Protein AF-0000000068166442 (afdb_homodimer)

InterPro domains:
  IPR014830 Glycolipid transfer protein domain [PF08718] (30-171)
  IPR014830 Glycolipid transfer protein domain [PTHR10219] (28-177)
  IPR036497 Glycolipid transfer protein superfamily [G3DSA:1.10.3520.10] (3-208)
  IPR036497 Glycolipid transfer protein superfamily [SSF110004] (30-207)

Sequence (416 aa):
MAAAAPVFSVDRFLAKSEGVKFKEGEELPETIDFLDFIFEVCLLFDSLGKAGFSFVKSDLETKSGIIRVIHDKNPEDNHTLQQMVEREMAEKTERTPASGSRTLLRLMWGCQFIRILLKELDANDSLSTKDALRISYDKVLAPHHPWLIRKTVGAALHLAPDRNKFLAKLGVDMDKKDEYLSRIETSLGVTCDRMYAYYEKNGLLDLPMAAAAPVFSVDRFLAKSEGVKFKEGEELPETIDFLDFIFEVCLLFDSLGKAGFSFVKSDLETKSGIIRVIHDKNPEDNHTLQQMVEREMAEKTERTPASGSRTLLRLMWGCQFIRILLKELDANDSLSTKDALRISYDKVLAPHHPWLIRKTVGAALHLAPDRNKFLAKLGVDMDKKDEYLSRIETSLGVTCDRMYAYYEKNGLLDLP

Structure (mmCIF, N/CA/C/O backbone):
data_AF-0000000068166442-model_v1
#
loop_
_entity.id
_entity.type
_entity.pdbx_description
1 polymer 'Glycolipid transfer protein (GLTP), putative'
#
loop_
_atom_site.group_PDB
_atom_site.id
_atom_site.type_symbol
_atom_site.label_atom_id
_atom_site.label_alt_id
_atom_site.label_comp_id
_atom_site.label_asym_id
_atom_site.label_entity_id
_atom_site.label_seq_id
_atom_site.pdbx_PDB_ins_code
_atom_site.Cartn_x
_atom_site.Cartn_y
_atom_site.Cartn_z
_atom_site.occupancy
_atom_site.B_iso_or_equiv
_atom_site.auth_seq_id
_atom_site.auth_comp_id
_atom_site.auth_asym_id
_atom_site.auth_atom_id
_atom_site.pdbx_PDB_model_num
ATOM 1 N N . MET A 1 1 ? 5.531 0.321 32.25 1 23.44 1 MET A N 1
ATOM 2 C CA . MET A 1 1 ? 4.281 0.865 31.719 1 23.44 1 MET A CA 1
ATOM 3 C C . MET A 1 1 ? 4.395 1.149 30.219 1 23.44 1 MET A C 1
ATOM 5 O O . MET A 1 1 ? 5.312 1.847 29.781 1 23.44 1 MET A O 1
ATOM 9 N N . ALA A 1 2 ? 4.008 0.195 29.344 1 38.41 2 ALA A N 1
ATOM 10 C CA . ALA A 1 2 ? 4.195 0.321 27.906 1 38.41 2 ALA A CA 1
ATOM 11 C C . ALA A 1 2 ? 3.836 1.725 27.422 1 38.41 2 ALA A C 1
ATOM 13 O O . ALA A 1 2 ? 2.779 2.256 27.781 1 38.41 2 ALA A O 1
ATOM 14 N N . ALA A 1 3 ? 4.777 2.545 27.156 1 44.53 3 ALA A N 1
ATOM 15 C CA . ALA A 1 3 ? 4.523 3.926 26.766 1 44.53 3 ALA A CA 1
ATOM 16 C C . ALA A 1 3 ? 3.283 4.02 25.875 1 44.53 3 ALA A C 1
ATOM 18 O O . ALA A 1 3 ? 3.096 3.203 24.969 1 44.53 3 ALA A O 1
ATOM 19 N N . ALA A 1 4 ? 2.295 4.609 26.188 1 55.5 4 ALA A N 1
ATOM 20 C CA . ALA A 1 4 ? 1.016 4.773 25.5 1 55.5 4 ALA A CA 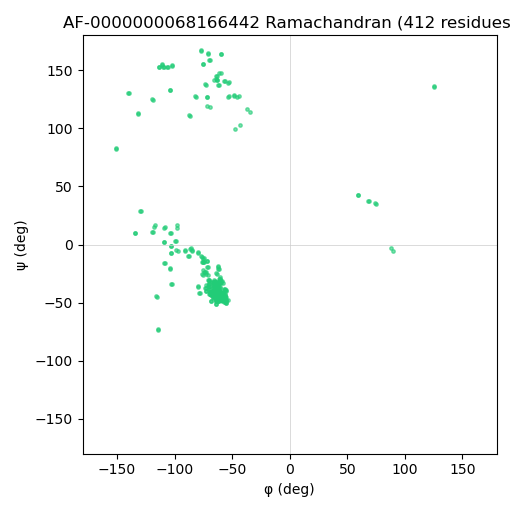1
ATOM 21 C C . ALA A 1 4 ? 1.223 5.188 24.047 1 55.5 4 ALA A C 1
ATOM 23 O O . ALA A 1 4 ? 2.172 5.906 23.734 1 55.5 4 ALA A O 1
ATOM 24 N N . ALA A 1 5 ? 0.622 4.512 23.078 1 67.62 5 ALA A N 1
ATOM 25 C CA . ALA A 1 5 ? 0.671 4.914 21.672 1 67.62 5 ALA A CA 1
ATOM 26 C C . ALA A 1 5 ? 0.413 6.41 21.516 1 67.62 5 ALA A C 1
ATOM 28 O O . ALA A 1 5 ? -0.462 6.965 22.188 1 67.62 5 ALA A O 1
ATOM 29 N N . PRO A 1 6 ? 1.39 7.074 20.781 1 80.5 6 PRO A N 1
ATOM 30 C CA . PRO A 1 6 ? 1.19 8.516 20.609 1 80.5 6 PRO A CA 1
ATOM 31 C C . PRO A 1 6 ? -0.187 8.859 20.047 1 80.5 6 PRO A C 1
ATOM 33 O O . PRO A 1 6 ? -0.74 8.102 19.25 1 80.5 6 PRO A O 1
ATOM 36 N N . VAL A 1 7 ? -0.758 9.961 20.625 1 87 7 VAL A N 1
ATOM 37 C CA . VAL A 1 7 ? -2.057 10.453 20.172 1 87 7 VAL A CA 1
ATOM 38 C C . VAL A 1 7 ? -1.88 11.789 19.453 1 87 7 VAL A C 1
ATOM 40 O O . VAL A 1 7 ? -0.903 12.5 19.688 1 87 7 VAL A O 1
ATOM 43 N N . PHE A 1 8 ? -2.836 12.047 18.562 1 93.44 8 PHE A N 1
ATOM 44 C CA . PHE A 1 8 ? -2.777 13.281 17.781 1 93.44 8 PHE A CA 1
ATOM 45 C C . PHE A 1 8 ? -2.914 14.5 18.688 1 93.44 8 PHE A C 1
ATOM 47 O O . PHE A 1 8 ? -3.695 14.492 19.641 1 93.44 8 PHE A O 1
ATOM 54 N N . SER A 1 9 ? -2.201 15.539 18.391 1 91.69 9 SER A N 1
ATOM 55 C CA . SER A 1 9 ? -2.303 16.875 18.969 1 91.69 9 SER 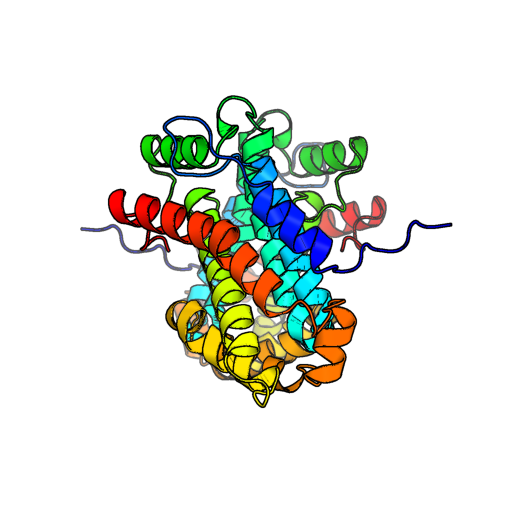A CA 1
ATOM 56 C C . SER A 1 9 ? -2.127 17.938 17.891 1 91.69 9 SER A C 1
ATOM 58 O O . SER A 1 9 ? -1.144 17.922 17.141 1 91.69 9 SER A O 1
ATOM 60 N N . VAL A 1 10 ? -3.076 18.875 17.906 1 93.19 10 VAL A N 1
ATOM 61 C CA . VAL A 1 10 ? -3.014 19.906 16.891 1 93.19 10 VAL A CA 1
ATOM 62 C C . VAL A 1 10 ? -1.726 20.719 17.047 1 93.19 10 VAL A C 1
ATOM 64 O O . VAL A 1 10 ? -1.105 21.109 16.062 1 93.19 10 VAL A O 1
ATOM 67 N N . ASP A 1 11 ? -1.32 20.906 18.234 1 93.81 11 ASP A N 1
ATOM 68 C CA . ASP A 1 11 ? -0.103 21.672 18.484 1 93.81 11 ASP A CA 1
ATOM 69 C C . ASP A 1 11 ? 1.123 20.938 17.938 1 93.81 11 ASP A C 1
ATOM 71 O O . ASP A 1 11 ? 1.983 21.547 17.297 1 93.81 11 ASP A O 1
ATOM 75 N N . ARG A 1 12 ? 1.2 19.719 18.188 1 95.31 12 ARG A N 1
ATOM 76 C CA . ARG A 1 12 ? 2.328 18.938 17.703 1 95.31 12 ARG A CA 1
ATOM 77 C C . ARG A 1 12 ? 2.289 18.828 16.172 1 95.31 12 ARG A C 1
ATOM 79 O O . ARG A 1 12 ? 3.328 18.906 15.516 1 95.31 12 ARG A O 1
ATOM 86 N N . PHE A 1 13 ? 1.119 18.656 15.688 1 97.12 13 PHE A N 1
ATOM 87 C CA . PHE A 1 13 ? 0.921 18.625 14.242 1 97.12 13 PHE A CA 1
ATOM 88 C C . PHE A 1 13 ? 1.434 19.906 13.594 1 97.12 13 PHE A C 1
ATOM 90 O O . PHE A 1 13 ? 2.201 19.844 12.625 1 97.12 13 PHE A O 1
ATOM 97 N N . LEU A 1 14 ? 1.067 21.016 14.148 1 97.31 14 LEU A N 1
ATOM 98 C CA . LEU A 1 14 ? 1.49 22.312 13.625 1 97.31 14 LEU A CA 1
ATOM 99 C C . LEU A 1 14 ? 2.996 22.484 13.773 1 97.31 14 LEU A C 1
ATOM 101 O O . LEU A 1 14 ? 3.662 22.969 12.852 1 97.31 14 LEU A O 1
ATOM 105 N N . ALA A 1 15 ? 3.492 22.078 14.891 1 97.88 15 ALA A N 1
ATOM 106 C CA . ALA A 1 15 ? 4.93 22.188 15.125 1 97.88 15 ALA A CA 1
ATOM 107 C C . ALA A 1 15 ? 5.715 21.375 14.094 1 97.88 15 ALA A C 1
ATOM 109 O O . ALA A 1 15 ? 6.738 21.844 13.586 1 97.88 15 ALA A O 1
ATOM 110 N N . LYS A 1 16 ? 5.223 20.219 13.789 1 98.25 16 LYS A N 1
ATOM 111 C CA . LYS A 1 16 ? 5.906 19.375 12.82 1 98.25 16 LYS A CA 1
ATOM 112 C C . LYS A 1 16 ? 5.75 19.906 11.406 1 98.25 16 LYS A C 1
ATOM 114 O O . LYS A 1 16 ? 6.676 19.828 10.594 1 98.25 16 LYS A O 1
ATOM 119 N N . SER A 1 17 ? 4.609 20.438 11.086 1 98.56 17 SER A N 1
ATOM 120 C CA . SER A 1 17 ? 4.418 21.094 9.797 1 98.56 17 SER A CA 1
ATOM 121 C C . SER A 1 17 ? 5.379 22.266 9.625 1 98.56 17 SER A C 1
ATOM 123 O O . SER A 1 17 ? 6.02 22.406 8.578 1 98.56 17 SER A O 1
ATOM 125 N N . GLU A 1 18 ? 5.484 23.031 10.641 1 98.62 18 GLU A N 1
ATOM 126 C CA . GLU A 1 18 ? 6.355 24.203 10.633 1 98.62 18 GLU A CA 1
ATOM 127 C C . GLU A 1 18 ? 7.828 23.797 10.672 1 98.62 18 GLU A C 1
ATOM 129 O O . GLU A 1 18 ? 8.703 24.594 10.32 1 98.62 18 GLU A O 1
ATOM 134 N N . GLY A 1 19 ? 8.047 22.594 11.086 1 98.44 19 GLY A N 1
ATOM 135 C CA . GLY A 1 19 ? 9.406 22.078 11.203 1 98.44 19 GLY A CA 1
ATOM 136 C C . GLY A 1 19 ? 9.93 21.484 9.914 1 98.44 19 GLY A C 1
ATOM 137 O O . GLY A 1 19 ? 11.094 21.078 9.836 1 98.44 19 GLY A O 1
ATOM 138 N N . VAL A 1 20 ? 9.125 21.422 8.898 1 98.75 20 VAL A N 1
ATOM 139 C CA . VAL A 1 20 ? 9.578 20.938 7.602 1 98.75 20 VAL A CA 1
ATOM 140 C C . VAL A 1 20 ? 10.539 21.938 6.973 1 98.75 20 VAL A C 1
ATOM 142 O O . VAL A 1 20 ? 10.133 23.047 6.59 1 98.75 20 VAL A O 1
ATOM 145 N N . LYS A 1 21 ? 11.766 21.484 6.75 1 98.44 21 LYS A N 1
ATOM 146 C CA . LYS A 1 21 ? 12.805 22.391 6.289 1 98.44 21 LYS A CA 1
ATOM 147 C C . LYS A 1 21 ? 13.125 22.156 4.812 1 98.44 21 LYS A C 1
ATOM 149 O O . LYS A 1 21 ? 12.938 21.062 4.297 1 98.44 21 LYS A O 1
ATOM 154 N N . PHE A 1 22 ? 13.562 23.203 4.254 1 98.38 22 PHE A N 1
ATOM 155 C CA . PHE A 1 22 ? 14.055 23.203 2.881 1 98.38 22 PHE A CA 1
ATOM 156 C C . PHE A 1 22 ? 15.516 23.641 2.826 1 98.38 22 PHE A C 1
ATOM 158 O O . PHE A 1 22 ? 15.883 24.672 3.404 1 98.38 22 PHE A O 1
ATOM 165 N N . LYS A 1 23 ? 16.281 22.781 2.225 1 97.75 23 LYS A N 1
ATOM 166 C CA . LYS A 1 23 ? 17.656 23.234 1.976 1 97.75 23 LYS A CA 1
ATOM 167 C C . LYS A 1 23 ? 17.672 24.422 1.014 1 97.75 23 LYS A C 1
ATOM 169 O O . LYS A 1 23 ? 16.875 24.484 0.086 1 97.75 23 LYS A O 1
ATOM 174 N N . GLU A 1 24 ? 18.656 25.312 1.294 1 96.88 24 GLU A N 1
ATOM 175 C CA . GLU A 1 24 ? 18.797 26.469 0.41 1 96.88 24 GLU A CA 1
ATOM 176 C C . GLU A 1 24 ? 18.922 26.031 -1.048 1 96.88 24 GLU A C 1
ATOM 178 O O . GLU A 1 24 ? 19.703 25.141 -1.374 1 96.88 24 GLU A O 1
ATOM 183 N N . GLY A 1 25 ? 18 26.672 -1.882 1 97.25 25 GLY A N 1
ATOM 184 C CA . GLY A 1 25 ? 18.078 26.391 -3.309 1 97.25 25 GLY A CA 1
ATOM 185 C C . GLY A 1 25 ? 17.234 25.203 -3.729 1 97.25 25 GLY A C 1
ATOM 186 O O . GLY A 1 25 ? 17.125 24.906 -4.918 1 97.25 25 GLY A O 1
ATOM 187 N N . GLU A 1 26 ? 16.656 24.547 -2.768 1 98 26 GLU A N 1
ATOM 188 C CA . GLU A 1 26 ? 15.836 23.391 -3.109 1 98 26 GLU A CA 1
ATOM 189 C C . GLU A 1 26 ? 14.352 23.672 -2.898 1 98 26 GLU A C 1
ATOM 191 O O . GLU A 1 26 ? 13.992 24.516 -2.082 1 98 26 GLU A O 1
ATOM 196 N N . GLU A 1 27 ? 13.602 22.969 -3.662 1 98.62 27 GLU A N 1
ATOM 197 C CA . GLU A 1 27 ? 12.156 23.203 -3.654 1 98.62 27 GLU A CA 1
ATOM 198 C C . GLU A 1 27 ? 11.422 22.109 -2.883 1 98.62 27 GLU A C 1
ATOM 200 O O . GLU A 1 27 ? 10.266 22.281 -2.508 1 98.62 27 GLU A O 1
ATOM 205 N N . LEU A 1 28 ? 12.102 20.969 -2.738 1 98.88 28 LEU A N 1
ATOM 206 C CA . LEU A 1 28 ? 11.516 19.906 -1.939 1 98.88 28 LEU A CA 1
ATOM 207 C C . LEU A 1 28 ? 12.156 19.844 -0.559 1 98.88 28 LEU A C 1
ATOM 209 O O . LEU A 1 28 ? 13.328 20.188 -0.398 1 98.88 28 LEU A O 1
ATOM 213 N N . PRO A 1 29 ? 11.398 19.344 0.392 1 98.81 29 PRO A N 1
ATOM 214 C CA . PRO A 1 29 ? 11.867 19.406 1.779 1 98.81 29 PRO A CA 1
ATOM 215 C C . PRO A 1 29 ? 12.93 18.344 2.086 1 98.81 29 PRO A C 1
ATOM 217 O O . PRO A 1 29 ? 13.172 17.453 1.273 1 98.81 29 PRO A O 1
ATOM 220 N N . GLU A 1 30 ? 13.523 18.641 3.275 1 98.75 30 GLU A N 1
ATOM 221 C CA . GLU A 1 30 ? 14.359 17.594 3.869 1 98.75 30 GLU A CA 1
ATOM 222 C C . GLU A 1 30 ? 13.555 16.344 4.184 1 98.75 30 GLU A C 1
ATOM 224 O O . GLU A 1 30 ? 12.43 16.438 4.688 1 98.75 30 GLU A O 1
ATOM 229 N N . THR A 1 31 ? 14.141 15.211 3.877 1 98.62 31 THR A N 1
ATOM 230 C CA . THR A 1 31 ? 13.414 13.945 3.863 1 98.62 31 THR A CA 1
ATOM 231 C C . THR A 1 31 ? 12.867 13.625 5.25 1 98.62 31 THR A C 1
ATOM 233 O O . THR A 1 31 ? 11.664 13.383 5.41 1 98.62 31 THR A O 1
ATOM 236 N N . ILE A 1 32 ? 13.68 13.734 6.254 1 98.19 32 ILE A N 1
ATOM 237 C CA . ILE A 1 32 ? 13.312 13.258 7.586 1 98.19 32 ILE A CA 1
ATOM 238 C C . ILE A 1 32 ? 12.273 14.195 8.195 1 98.19 32 ILE A C 1
ATOM 240 O O . ILE A 1 32 ? 11.312 13.742 8.82 1 98.19 32 ILE A O 1
ATOM 244 N N . ASP A 1 33 ? 12.414 15.484 8.008 1 98.56 33 ASP A N 1
ATOM 245 C CA . ASP A 1 33 ? 11.43 16.453 8.508 1 98.56 33 ASP A CA 1
ATOM 246 C C . ASP A 1 33 ? 10.047 16.172 7.914 1 98.56 33 ASP A C 1
ATOM 248 O O . ASP A 1 33 ? 9.047 16.219 8.625 1 98.56 33 ASP A O 1
ATOM 252 N N . PHE A 1 34 ? 10.055 15.945 6.645 1 98.88 34 PHE A N 1
ATOM 253 C CA . PHE A 1 34 ? 8.797 15.695 5.953 1 98.88 34 PHE A CA 1
ATOM 254 C C . PHE A 1 34 ? 8.148 14.406 6.453 1 98.88 34 PHE A C 1
ATOM 256 O O . PHE A 1 34 ? 6.945 14.383 6.727 1 98.88 34 PHE A O 1
ATOM 263 N N . LEU A 1 35 ? 8.945 13.359 6.605 1 98.38 35 LEU A N 1
ATOM 264 C CA . LEU A 1 35 ? 8.406 12.086 7.07 1 98.38 35 LEU A CA 1
ATOM 265 C C . LEU A 1 35 ? 7.902 12.203 8.508 1 98.38 35 LEU A C 1
ATOM 267 O O . LEU A 1 35 ? 6.922 11.555 8.875 1 98.38 35 LEU A O 1
ATOM 271 N N . ASP A 1 36 ? 8.531 13.008 9.297 1 98 36 ASP A N 1
ATOM 272 C CA . ASP A 1 36 ? 8.047 13.273 10.648 1 98 36 ASP A CA 1
ATOM 273 C C . ASP A 1 36 ? 6.672 13.93 10.609 1 98 36 ASP A C 1
ATOM 275 O O . ASP A 1 36 ? 5.809 13.633 11.445 1 98 36 ASP A O 1
ATOM 279 N N . PHE A 1 37 ? 6.57 14.812 9.703 1 98.69 37 PHE A N 1
ATOM 280 C CA . PHE A 1 37 ? 5.273 15.461 9.555 1 98.69 37 PHE A CA 1
ATOM 281 C C . PHE A 1 37 ? 4.215 14.453 9.109 1 98.69 37 PHE A C 1
ATOM 283 O O . PHE A 1 37 ? 3.092 14.469 9.617 1 98.69 37 PHE A O 1
ATOM 290 N N . ILE A 1 38 ? 4.512 13.516 8.164 1 98.5 38 ILE A N 1
ATOM 291 C CA . ILE A 1 38 ? 3.57 12.508 7.691 1 98.5 38 ILE A CA 1
ATOM 292 C C . ILE A 1 38 ? 3.143 11.617 8.852 1 98.5 38 ILE A C 1
ATOM 294 O O . ILE A 1 38 ? 1.99 11.18 8.914 1 98.5 38 ILE A O 1
ATOM 298 N N . PHE A 1 39 ? 4.016 11.398 9.75 1 97.06 39 PHE A N 1
ATOM 299 C CA . PHE A 1 39 ? 3.672 10.633 10.938 1 97.06 39 PHE A CA 1
ATOM 300 C C . PHE A 1 39 ? 2.535 11.289 11.703 1 97.06 39 PHE A C 1
ATOM 302 O O . PHE A 1 39 ? 1.631 10.609 12.195 1 97.06 39 PHE A O 1
ATOM 309 N N . GLU A 1 40 ? 2.59 12.578 11.828 1 97.19 40 GLU A N 1
ATOM 310 C CA . GLU A 1 40 ? 1.514 13.297 12.508 1 97.19 40 GLU A CA 1
ATOM 311 C C . GLU A 1 40 ? 0.202 13.18 11.734 1 97.19 40 GLU A C 1
ATOM 313 O O . GLU A 1 40 ? -0.873 13.117 12.336 1 97.19 40 GLU A O 1
ATOM 318 N N . VAL A 1 41 ? 0.347 13.164 10.43 1 97.62 41 VAL A N 1
ATOM 319 C CA . VAL A 1 41 ? -0.842 12.969 9.609 1 97.62 41 VAL A CA 1
ATOM 320 C C . VAL A 1 41 ? -1.448 11.594 9.898 1 97.62 41 VAL A C 1
ATOM 322 O O . VAL A 1 41 ? -2.67 11.453 9.977 1 97.62 41 VAL A O 1
ATOM 325 N N . CYS A 1 42 ? -0.635 10.625 10.031 1 96.06 42 CYS A N 1
ATOM 326 C CA . CYS A 1 42 ? -1.111 9.297 10.375 1 96.06 42 CYS A CA 1
ATOM 327 C C . CYS A 1 42 ? -1.913 9.32 11.672 1 96.06 42 CYS A C 1
ATOM 329 O O . CYS A 1 42 ? -2.975 8.695 11.766 1 96.06 42 CYS A O 1
ATOM 331 N N . LEU A 1 43 ? -1.424 10.039 12.641 1 95.25 43 LEU A N 1
ATOM 332 C CA . LEU A 1 43 ? -2.102 10.117 13.938 1 95.25 43 LEU A CA 1
ATOM 333 C C . LEU A 1 43 ? -3.463 10.789 13.797 1 95.25 43 LEU A C 1
ATOM 335 O O . LEU A 1 43 ? -4.398 10.461 14.523 1 95.25 43 LEU A O 1
ATOM 339 N N . LEU A 1 44 ? -3.533 11.695 12.875 1 95.69 44 LEU A N 1
ATOM 340 C CA . LEU A 1 44 ? -4.812 12.344 12.617 1 95.69 44 LEU A CA 1
ATOM 341 C C . LEU A 1 44 ? -5.863 11.328 12.18 1 95.69 44 LEU A C 1
ATOM 343 O O . LEU A 1 44 ? -7.004 11.367 12.648 1 95.69 44 LEU A O 1
ATOM 347 N N . PHE A 1 45 ? -5.52 10.391 11.367 1 95.69 45 PHE A N 1
ATOM 348 C CA . PHE A 1 45 ? -6.477 9.406 10.875 1 95.69 45 PHE A CA 1
ATOM 349 C C . PHE A 1 45 ? -6.855 8.422 11.977 1 95.69 45 PHE A C 1
ATOM 351 O O . PHE A 1 45 ? -7.965 7.887 11.977 1 95.69 45 PHE A O 1
ATOM 358 N N . ASP A 1 46 ? -5.977 8.258 12.938 1 93 46 ASP A N 1
ATOM 359 C CA . ASP A 1 46 ? -6.352 7.492 14.125 1 93 46 ASP A CA 1
ATOM 360 C C . ASP A 1 46 ? -7.484 8.18 14.883 1 93 46 ASP A C 1
ATOM 362 O O . ASP A 1 46 ? -8.336 7.512 15.477 1 93 46 ASP A O 1
ATOM 366 N N . SER A 1 47 ? -7.477 9.445 14.836 1 92.25 47 SER A N 1
ATOM 367 C CA . SER A 1 47 ? -8.484 10.219 15.562 1 92.25 47 SER A CA 1
ATOM 368 C C . SER A 1 47 ? -9.836 10.148 14.867 1 92.25 47 SER A C 1
ATOM 370 O O . SER A 1 47 ? -10.867 10.43 15.484 1 92.25 47 SER A O 1
ATOM 372 N N . LEU A 1 48 ? -9.852 9.867 13.586 1 93.75 48 LEU A N 1
ATOM 373 C CA . LEU A 1 48 ? -11.102 9.727 12.836 1 93.75 48 LEU A CA 1
ATOM 374 C C . LEU A 1 48 ? -11.781 8.398 13.156 1 93.75 48 LEU A C 1
ATOM 376 O O . LEU A 1 48 ? -12.992 8.266 12.992 1 93.75 48 LEU A O 1
ATOM 380 N N . GLY A 1 49 ? -10.938 7.426 13.562 1 90.75 49 GLY A N 1
ATOM 381 C CA . GLY A 1 49 ? -11.477 6.125 13.93 1 90.75 49 GLY A CA 1
ATOM 382 C C . GLY A 1 49 ? -10.844 4.98 13.164 1 90.75 49 GLY A C 1
ATOM 383 O O . GLY A 1 49 ? -10.781 5.004 11.938 1 90.75 49 GLY A O 1
ATOM 384 N N . LYS A 1 50 ? -10.555 4.004 13.852 1 87.38 50 LYS A N 1
ATOM 385 C CA . LYS A 1 50 ? -9.828 2.865 13.305 1 87.38 50 LYS A CA 1
ATOM 386 C C . LYS A 1 50 ? -10.711 2.055 12.352 1 87.38 50 LYS A C 1
ATOM 388 O O . LYS A 1 50 ? -10.234 1.558 11.328 1 87.38 50 LYS A O 1
ATOM 393 N N . ALA A 1 51 ? -11.922 1.961 12.617 1 85.12 51 ALA A N 1
ATOM 394 C CA . ALA A 1 51 ? -12.828 1.116 11.852 1 85.12 51 ALA A CA 1
ATOM 395 C C . ALA A 1 51 ? -12.945 1.608 10.406 1 85.12 51 ALA A C 1
ATOM 397 O O . ALA A 1 51 ? -13.023 0.805 9.477 1 85.12 51 ALA A O 1
ATOM 398 N N . GLY A 1 52 ? -12.883 2.885 10.25 1 90.12 52 GLY A N 1
ATOM 399 C CA . GLY A 1 52 ? -13.148 3.43 8.93 1 90.12 52 GLY A CA 1
ATOM 400 C C . GLY A 1 52 ? -11.906 3.963 8.234 1 90.12 52 GLY A C 1
ATOM 401 O O . GLY A 1 52 ? -11.859 4.059 7.008 1 90.12 52 GLY A O 1
ATOM 402 N N . PHE A 1 53 ? -10.836 4.164 9.055 1 94.75 53 PHE A N 1
ATOM 403 C CA . PHE A 1 53 ? -9.812 5.004 8.445 1 94.75 53 PHE A CA 1
ATOM 404 C C . PHE A 1 53 ? -8.422 4.41 8.656 1 94.75 53 PHE A C 1
ATOM 406 O O . PHE A 1 53 ? -7.422 4.984 8.227 1 94.75 53 PHE A O 1
ATOM 413 N N . SER A 1 54 ? -8.375 3.199 9.133 1 91.69 54 SER A N 1
ATOM 414 C CA . SER A 1 54 ? -7.078 2.576 9.391 1 91.69 54 SER A CA 1
ATOM 415 C C . SER A 1 54 ? -6.348 2.254 8.094 1 91.69 54 SER A C 1
ATOM 417 O O . SER A 1 54 ? -5.113 2.246 8.055 1 91.69 54 SER A O 1
ATOM 419 N N . PHE A 1 55 ? -7.059 1.974 7.059 1 90.5 55 PHE A N 1
ATOM 420 C CA . PHE A 1 55 ? -6.434 1.647 5.781 1 90.5 55 PHE A CA 1
ATOM 421 C C . PHE A 1 55 ? -5.676 2.848 5.23 1 90.5 55 PHE A C 1
ATOM 423 O O . PHE A 1 55 ? -4.672 2.689 4.535 1 90.5 55 PHE A O 1
ATOM 430 N N . VAL A 1 56 ? -6.18 4.07 5.516 1 94.75 56 VAL A N 1
ATOM 431 C CA . VAL A 1 56 ? -5.48 5.273 5.074 1 94.75 56 VAL A CA 1
ATOM 432 C C . VAL A 1 56 ? -4.164 5.414 5.836 1 94.75 56 VAL A C 1
ATOM 434 O O . VAL A 1 56 ? -3.119 5.688 5.238 1 94.75 56 VAL A O 1
ATOM 437 N N . LYS A 1 57 ? -4.32 5.262 7.145 1 93.94 57 LYS A N 1
ATOM 438 C CA . LYS A 1 57 ? -3.119 5.328 7.977 1 93.94 57 LYS A CA 1
ATOM 439 C C . LYS A 1 57 ? -2.08 4.305 7.523 1 93.94 57 LYS A C 1
ATOM 441 O O . LYS A 1 57 ? -0.901 4.633 7.379 1 93.94 57 LYS A O 1
ATOM 446 N N . SER A 1 58 ? -2.527 3.127 7.277 1 90.81 58 SER A N 1
ATOM 447 C CA . SER A 1 58 ? -1.629 2.068 6.828 1 90.81 58 SER A CA 1
ATOM 448 C C . SER A 1 58 ? -0.965 2.43 5.504 1 90.81 58 SER A C 1
ATOM 450 O O . SER A 1 58 ? 0.231 2.197 5.32 1 90.81 58 SER A O 1
ATOM 452 N N . ASP A 1 59 ? -1.727 2.988 4.637 1 92.31 59 ASP A N 1
ATOM 453 C CA . ASP A 1 59 ? -1.199 3.412 3.342 1 92.31 59 ASP A CA 1
ATOM 454 C C . ASP A 1 59 ? -0.125 4.484 3.514 1 92.31 59 ASP A C 1
ATOM 456 O O . ASP A 1 59 ? 0.944 4.402 2.904 1 92.31 59 ASP A O 1
ATOM 460 N N . LEU A 1 60 ? -0.312 5.43 4.363 1 96.19 60 LEU A N 1
ATOM 461 C CA . LEU A 1 60 ? 0.641 6.5 4.621 1 96.19 60 LEU A CA 1
ATOM 462 C C . LEU A 1 60 ? 1.908 5.957 5.273 1 96.19 60 LEU A C 1
ATOM 464 O O . LEU A 1 60 ? 3.018 6.367 4.922 1 96.19 60 LEU A O 1
ATOM 468 N N . GLU A 1 61 ? 1.71 5.059 6.156 1 93.44 61 GLU A N 1
ATOM 469 C CA . GLU A 1 61 ? 2.846 4.449 6.84 1 93.44 61 GLU A CA 1
ATOM 470 C C . GLU A 1 61 ? 3.713 3.656 5.867 1 93.44 61 GLU A C 1
ATOM 472 O O . GLU A 1 61 ? 4.941 3.729 5.922 1 93.44 61 GLU A O 1
ATOM 477 N N . THR A 1 62 ? 3.057 2.936 5.062 1 90.56 62 THR A N 1
ATOM 478 C CA . THR A 1 62 ? 3.777 2.162 4.059 1 90.56 62 THR A CA 1
ATOM 479 C C . THR A 1 62 ? 4.57 3.084 3.133 1 90.56 62 THR A C 1
ATOM 481 O O . THR A 1 62 ? 5.75 2.848 2.877 1 90.56 62 THR A O 1
ATOM 484 N N . LYS A 1 63 ? 3.992 4.141 2.643 1 94.12 63 LYS A N 1
ATOM 485 C CA . LYS A 1 63 ? 4.652 5.074 1.732 1 94.12 63 LYS A CA 1
ATOM 486 C C . LYS A 1 63 ? 5.805 5.797 2.424 1 94.12 63 LYS A C 1
ATOM 488 O O . LYS A 1 63 ? 6.875 5.969 1.841 1 94.12 63 LYS A O 1
ATOM 493 N N . SER A 1 64 ? 5.52 6.141 3.684 1 96 64 SER A N 1
ATOM 494 C CA . SER A 1 64 ? 6.602 6.723 4.469 1 96 64 SER A CA 1
ATOM 495 C C . SER A 1 64 ? 7.766 5.75 4.613 1 96 64 SER A C 1
ATOM 497 O O . SER A 1 64 ? 8.93 6.148 4.535 1 96 64 SER A O 1
ATOM 499 N N . GLY A 1 65 ? 7.414 4.551 4.82 1 91 65 GLY A N 1
ATOM 500 C CA . GLY A 1 65 ? 8.43 3.516 4.953 1 91 65 GLY A CA 1
ATOM 501 C C . GLY A 1 65 ? 9.281 3.352 3.707 1 91 65 GLY A C 1
ATOM 502 O O . GLY A 1 65 ? 10.5 3.195 3.795 1 91 65 GLY A O 1
ATOM 503 N N . ILE A 1 66 ? 8.711 3.385 2.543 1 90.5 66 ILE A N 1
ATOM 504 C CA . ILE A 1 66 ? 9.422 3.266 1.274 1 90.5 66 ILE A CA 1
ATOM 505 C C . ILE A 1 66 ? 10.461 4.379 1.158 1 90.5 66 ILE A C 1
ATOM 507 O O . ILE A 1 66 ? 11.633 4.117 0.872 1 90.5 66 ILE A O 1
ATOM 511 N N . ILE A 1 67 ? 10.047 5.562 1.448 1 95.56 67 ILE A N 1
ATOM 512 C CA . ILE A 1 67 ? 10.953 6.703 1.314 1 95.56 67 ILE A CA 1
ATOM 513 C C . ILE A 1 67 ? 12.039 6.629 2.383 1 95.56 67 ILE A C 1
ATOM 515 O O . ILE A 1 67 ? 13.195 6.969 2.125 1 95.56 67 ILE A O 1
ATOM 519 N N . ARG A 1 68 ? 11.68 6.168 3.543 1 93.25 68 ARG A N 1
ATOM 520 C CA . ARG A 1 68 ? 12.656 6.035 4.617 1 93.25 68 ARG A CA 1
ATOM 521 C C . ARG A 1 68 ? 13.734 5.016 4.254 1 93.25 68 ARG A C 1
ATOM 523 O O . ARG A 1 68 ? 14.922 5.246 4.496 1 93.25 68 ARG A O 1
ATOM 530 N N . VAL A 1 69 ? 13.344 3.92 3.68 1 88.12 69 VAL A N 1
ATOM 531 C CA . VAL A 1 69 ? 14.297 2.893 3.271 1 88.12 69 VAL A CA 1
ATOM 532 C C . VAL A 1 69 ? 15.242 3.455 2.207 1 88.12 69 VAL A C 1
ATOM 534 O O . VAL A 1 69 ? 16.453 3.223 2.254 1 88.12 69 VAL A O 1
ATOM 537 N N . ILE A 1 70 ? 14.68 4.18 1.299 1 91.44 70 ILE A N 1
ATOM 538 C CA . ILE A 1 70 ? 15.492 4.805 0.26 1 91.44 70 ILE A CA 1
ATOM 539 C C . ILE A 1 70 ? 16.5 5.762 0.897 1 91.44 70 ILE A C 1
ATOM 541 O O . ILE A 1 70 ? 17.688 5.73 0.569 1 91.44 70 ILE A O 1
ATOM 545 N N . HIS A 1 71 ? 16 6.582 1.813 1 94.62 71 HIS A N 1
ATOM 546 C CA . HIS A 1 71 ? 16.859 7.527 2.516 1 94.62 71 HIS A CA 1
ATOM 547 C C . HIS A 1 71 ? 17.984 6.812 3.244 1 94.62 71 HIS A C 1
ATOM 549 O O . HIS A 1 71 ? 19.156 7.211 3.137 1 94.62 71 HIS A O 1
ATOM 555 N N . ASP A 1 72 ? 17.656 5.793 3.895 1 88.44 72 ASP A N 1
ATOM 556 C CA . ASP A 1 72 ? 18.609 5.133 4.781 1 88.44 72 ASP A CA 1
ATOM 557 C C . ASP A 1 72 ? 19.672 4.371 3.98 1 88.44 72 ASP A C 1
ATOM 559 O O . ASP A 1 72 ? 20.75 4.078 4.492 1 88.44 72 ASP A O 1
ATOM 563 N N . LYS A 1 73 ? 19.359 4 2.752 1 83.75 73 LYS A N 1
ATOM 564 C CA . LYS A 1 73 ? 20.328 3.352 1.873 1 83.75 73 LYS A CA 1
ATOM 565 C C . LYS A 1 73 ? 21.516 4.27 1.594 1 83.75 73 LYS A C 1
ATOM 567 O O . LYS A 1 73 ? 22.656 3.809 1.524 1 83.75 73 LYS A O 1
ATOM 572 N N . ASN A 1 74 ? 21.219 5.516 1.405 1 88 74 ASN A N 1
ATOM 573 C CA . ASN A 1 74 ? 22.25 6.531 1.205 1 88 74 ASN A CA 1
ATOM 574 C C . ASN A 1 74 ? 21.797 7.898 1.71 1 88 74 ASN A C 1
ATOM 576 O O . ASN A 1 74 ? 21.406 8.758 0.918 1 88 74 ASN A O 1
ATOM 580 N N . PRO A 1 75 ? 21.953 8.062 3.01 1 93.44 75 PRO A N 1
ATOM 581 C CA . PRO A 1 75 ? 21.391 9.266 3.623 1 93.44 75 PRO A CA 1
ATOM 582 C C . PRO A 1 75 ? 21.969 10.547 3.035 1 93.44 75 PRO A C 1
ATOM 584 O O . PRO A 1 75 ? 21.266 11.555 2.918 1 93.44 75 PRO A O 1
ATOM 587 N N . GLU A 1 76 ? 23.156 10.516 2.631 1 94.06 76 GLU A N 1
ATOM 588 C CA . GLU A 1 76 ? 23.797 11.719 2.094 1 94.06 76 GLU A CA 1
ATOM 589 C C . GLU A 1 76 ? 23.172 12.117 0.754 1 94.06 76 GLU A C 1
ATOM 591 O O . GLU A 1 76 ? 22.875 13.289 0.523 1 94.06 76 GLU A O 1
ATOM 596 N N . ASP A 1 77 ? 22.938 11.148 -0.065 1 92.31 77 ASP A N 1
ATOM 597 C CA . ASP A 1 77 ? 22.391 11.406 -1.398 1 92.31 77 ASP A CA 1
ATOM 598 C C . ASP A 1 77 ? 20.875 11.516 -1.364 1 92.31 77 ASP A C 1
ATOM 600 O O . ASP A 1 77 ? 20.25 11.836 -2.377 1 92.31 77 ASP A O 1
ATOM 604 N N . ASN A 1 78 ? 20.344 11.266 -0.19 1 95.12 78 ASN A N 1
ATOM 605 C CA . ASN A 1 78 ? 18.891 11.328 -0.027 1 95.12 78 ASN A CA 1
ATOM 606 C C . ASN A 1 78 ? 18.5 12.188 1.173 1 95.12 78 ASN A C 1
ATOM 608 O O . ASN A 1 78 ? 17.453 11.969 1.779 1 95.12 78 ASN A O 1
ATOM 612 N N . HIS A 1 79 ? 19.344 13.117 1.43 1 97.94 79 HIS A N 1
ATOM 613 C CA . HIS A 1 79 ? 19.078 14.008 2.551 1 97.94 79 HIS A CA 1
ATOM 614 C C . HIS A 1 79 ? 17.812 14.82 2.318 1 97.94 79 HIS A C 1
ATOM 616 O O . HIS A 1 79 ? 17.047 15.07 3.254 1 97.94 79 HIS A O 1
ATOM 622 N N . THR A 1 80 ? 17.641 15.211 1.06 1 98.69 80 THR A N 1
ATOM 623 C CA . THR A 1 80 ? 16.422 15.914 0.68 1 98.69 80 THR A CA 1
ATOM 624 C C . THR A 1 80 ? 15.594 15.07 -0.28 1 98.69 80 THR A C 1
ATOM 626 O O . THR A 1 80 ? 16.125 14.242 -1.016 1 98.69 80 THR A O 1
ATOM 629 N N . LEU A 1 81 ? 14.305 15.297 -0.253 1 98.81 81 LEU A N 1
ATOM 630 C CA . LEU A 1 81 ? 13.406 14.641 -1.198 1 98.81 81 LEU A CA 1
ATOM 631 C C . LEU A 1 81 ? 13.766 15.016 -2.633 1 98.81 81 LEU A C 1
ATOM 633 O O . LEU A 1 81 ? 13.586 14.211 -3.551 1 98.81 81 LEU A O 1
ATOM 637 N N . GLN A 1 82 ? 14.305 16.203 -2.787 1 98.75 82 GLN A N 1
ATOM 638 C CA . GLN A 1 82 ? 14.695 16.641 -4.125 1 98.75 82 GLN A CA 1
ATOM 639 C C . GLN A 1 82 ? 15.852 15.797 -4.66 1 98.75 82 GLN A C 1
ATOM 641 O O . GLN A 1 82 ? 15.859 15.422 -5.836 1 98.75 82 GLN A O 1
ATOM 646 N N . GLN A 1 83 ? 16.781 15.516 -3.82 1 98.38 83 GLN A N 1
ATOM 647 C CA . GLN A 1 83 ? 17.891 14.648 -4.219 1 98.38 83 GLN A CA 1
ATOM 648 C C . GLN A 1 83 ? 17.391 13.281 -4.66 1 98.38 83 GLN A C 1
ATOM 650 O O . GLN A 1 83 ? 17.875 12.727 -5.652 1 98.38 83 G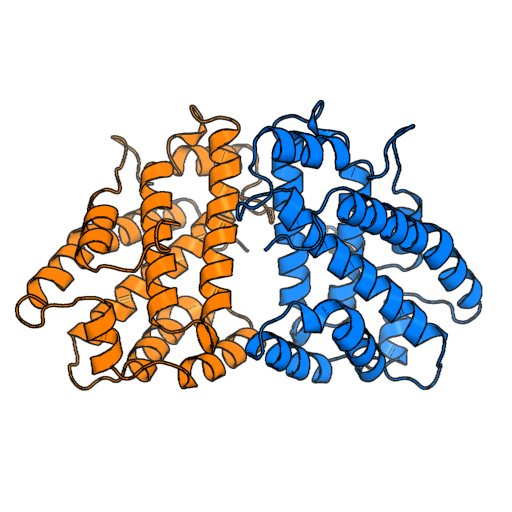LN A O 1
ATOM 655 N N . MET A 1 84 ? 16.453 12.781 -3.938 1 97.75 84 MET A N 1
ATOM 656 C CA . MET A 1 84 ? 15.875 11.484 -4.277 1 97.75 84 MET A CA 1
ATOM 657 C C . MET A 1 84 ? 15.203 11.531 -5.648 1 97.75 84 MET A C 1
ATOM 659 O O . MET A 1 84 ? 15.477 10.688 -6.504 1 97.75 84 MET A O 1
ATOM 663 N N . VAL A 1 85 ? 14.406 12.531 -5.848 1 98.5 85 VAL A N 1
ATOM 664 C CA . VAL A 1 85 ? 13.656 12.68 -7.09 1 98.5 85 VAL A CA 1
ATOM 665 C C . VAL A 1 85 ? 14.625 12.859 -8.258 1 98.5 85 VAL A C 1
ATOM 667 O O . VAL A 1 85 ? 14.484 12.203 -9.297 1 98.5 85 VAL A O 1
ATOM 670 N N . GLU A 1 86 ? 15.578 13.672 -8.062 1 98.31 86 GLU A N 1
ATOM 671 C CA . GLU A 1 86 ? 16.547 13.938 -9.125 1 98.31 86 GLU A CA 1
ATOM 672 C C . GLU A 1 86 ? 17.359 12.695 -9.461 1 98.31 86 GLU A C 1
ATOM 674 O O . GLU A 1 86 ? 17.641 12.43 -10.633 1 98.31 86 GLU A O 1
ATOM 679 N N . ARG A 1 87 ? 17.688 11.984 -8.516 1 96.25 87 ARG A N 1
ATOM 680 C CA . ARG A 1 87 ? 18.406 10.742 -8.758 1 96.25 87 ARG A CA 1
ATOM 681 C C . ARG A 1 87 ? 17.547 9.766 -9.562 1 96.25 87 ARG A C 1
ATOM 683 O O . ARG A 1 87 ? 18.016 9.18 -10.539 1 96.25 87 ARG A O 1
ATOM 690 N N . GLU A 1 88 ? 16.375 9.625 -9.164 1 95.56 88 GLU A N 1
ATOM 691 C CA . GLU A 1 88 ? 15.5 8.68 -9.852 1 95.56 88 GLU A CA 1
ATOM 692 C C . GLU A 1 88 ? 15.219 9.125 -11.281 1 95.56 88 GLU A C 1
ATOM 694 O O . GLU A 1 88 ? 15.102 8.297 -12.188 1 95.56 88 GLU A O 1
ATOM 699 N N . MET A 1 89 ? 15.109 10.406 -11.43 1 97.25 89 MET A N 1
ATOM 700 C CA . MET A 1 89 ? 14.938 10.922 -12.781 1 97.25 89 MET A CA 1
ATOM 701 C C . MET A 1 89 ? 16.172 10.648 -13.633 1 97.25 89 MET A C 1
ATOM 703 O O . MET A 1 89 ? 16.062 10.242 -14.789 1 97.25 89 MET A O 1
ATOM 707 N N . ALA A 1 90 ? 17.344 10.797 -13.062 1 96.69 90 ALA A N 1
ATOM 708 C CA . ALA A 1 90 ? 18.594 10.516 -13.773 1 96.69 90 ALA A CA 1
ATOM 709 C C . ALA A 1 90 ? 18.688 9.047 -14.148 1 96.69 90 ALA A C 1
ATOM 711 O O . ALA A 1 90 ? 19.203 8.703 -15.219 1 96.69 90 ALA A O 1
ATOM 712 N N . GLU A 1 91 ? 18.141 8.273 -13.281 1 93.12 91 GLU A N 1
ATOM 713 C CA . GLU A 1 91 ? 18.203 6.828 -13.484 1 93.12 91 GLU A CA 1
ATOM 714 C C . GLU A 1 91 ? 17 6.328 -14.266 1 93.12 91 GLU A C 1
ATOM 716 O O . GLU A 1 91 ? 16.891 5.137 -14.578 1 93.12 91 GLU A O 1
ATOM 721 N N . LYS A 1 92 ? 16.016 7.164 -14.57 1 94.12 92 LYS A N 1
ATOM 722 C CA . LYS A 1 92 ? 14.789 6.848 -15.289 1 94.12 92 LYS A CA 1
ATOM 723 C C . LYS A 1 92 ? 13.984 5.777 -14.555 1 94.12 92 LYS A C 1
ATOM 725 O O . LYS A 1 92 ? 13.484 4.836 -15.172 1 94.12 92 LYS A O 1
ATOM 730 N N . THR A 1 93 ? 13.938 5.973 -13.234 1 91.56 93 THR A N 1
ATOM 731 C CA . THR A 1 93 ? 13.219 4.996 -12.422 1 91.56 93 THR A CA 1
ATOM 732 C C . THR A 1 93 ? 12.062 5.664 -11.68 1 91.56 93 THR A C 1
ATOM 734 O O . THR A 1 93 ? 11.414 5.035 -10.836 1 91.56 93 THR A O 1
ATOM 737 N N . GLU A 1 94 ? 11.711 6.859 -11.969 1 94.56 94 GLU A N 1
ATOM 738 C CA . GLU A 1 94 ? 10.719 7.609 -11.211 1 94.56 94 GLU A CA 1
ATOM 739 C C . GLU A 1 94 ? 9.312 7.066 -11.453 1 94.56 94 GLU A C 1
ATOM 741 O O . GLU A 1 94 ? 8.391 7.332 -10.672 1 94.56 94 GLU A O 1
ATOM 746 N N . ARG A 1 95 ? 9.148 6.219 -12.508 1 91.69 95 ARG A N 1
ATOM 747 C CA . ARG A 1 95 ? 7.816 5.734 -12.867 1 91.69 95 ARG A CA 1
ATOM 748 C C . ARG A 1 95 ? 7.617 4.297 -12.406 1 91.69 95 ARG A C 1
ATOM 750 O O . ARG A 1 95 ? 6.52 3.748 -12.523 1 91.69 95 ARG A O 1
ATOM 757 N N . THR A 1 96 ? 8.625 3.754 -11.828 1 86.19 96 THR A N 1
ATOM 758 C CA . THR A 1 96 ? 8.516 2.373 -11.375 1 86.19 96 THR A CA 1
ATOM 759 C C . THR A 1 96 ? 7.676 2.291 -10.102 1 86.19 96 THR A C 1
ATOM 761 O O . THR A 1 96 ? 7.574 3.266 -9.352 1 86.19 96 THR A O 1
ATOM 764 N N . PRO A 1 97 ? 7.059 1.218 -9.781 1 79.19 97 PRO A N 1
ATOM 765 C CA . PRO A 1 97 ? 6.164 1.092 -8.625 1 79.19 97 PRO A CA 1
ATOM 766 C C . PRO A 1 97 ? 6.867 1.361 -7.301 1 79.19 97 PRO A C 1
ATOM 768 O O . PRO A 1 97 ? 6.25 1.857 -6.355 1 79.19 97 PRO A O 1
ATOM 771 N N . ALA A 1 98 ? 8.078 1.104 -7.215 1 78.31 98 ALA A N 1
ATOM 772 C CA . ALA A 1 98 ? 8.781 1.282 -5.945 1 78.31 98 ALA A CA 1
ATOM 773 C C . ALA A 1 98 ? 9.523 2.615 -5.91 1 78.31 98 ALA A C 1
ATOM 775 O O . ALA A 1 98 ? 10.383 2.834 -5.055 1 78.31 98 ALA A O 1
ATOM 776 N N . SER A 1 99 ? 9.156 3.492 -6.812 1 91.75 99 SER A N 1
ATOM 777 C CA . SER A 1 99 ? 9.875 4.762 -6.887 1 91.75 99 SER A CA 1
ATOM 778 C C . SER A 1 99 ? 9.5 5.68 -5.727 1 91.75 99 SER A C 1
ATOM 780 O O . SER A 1 99 ? 8.328 5.762 -5.348 1 91.75 99 SER A O 1
ATOM 782 N N . GLY A 1 100 ? 10.562 6.309 -5.207 1 95.31 100 GLY A N 1
ATOM 783 C CA . GLY A 1 100 ? 10.328 7.348 -4.215 1 95.31 100 GLY A CA 1
ATOM 784 C C . GLY A 1 100 ? 9.555 8.531 -4.766 1 95.31 100 GLY A C 1
ATOM 785 O O . GLY A 1 100 ? 8.727 9.117 -4.066 1 95.31 100 GLY A O 1
ATOM 786 N N . SER A 1 101 ? 9.75 8.844 -6.027 1 97.88 101 SER A N 1
ATOM 787 C CA . SER A 1 101 ? 9.078 9.969 -6.664 1 97.88 101 SER A CA 1
ATOM 788 C C . SER A 1 101 ? 7.578 9.727 -6.777 1 97.88 101 SER A C 1
ATOM 790 O O . SER A 1 101 ? 6.777 10.617 -6.477 1 97.88 101 SER A O 1
ATOM 792 N N . ARG A 1 102 ? 7.273 8.547 -7.207 1 96.25 102 ARG A N 1
ATOM 793 C CA . ARG A 1 102 ? 5.863 8.18 -7.297 1 96.25 102 ARG A CA 1
ATOM 794 C C . ARG A 1 102 ? 5.223 8.141 -5.914 1 96.25 102 ARG A C 1
ATOM 796 O O . ARG A 1 102 ? 4.105 8.625 -5.73 1 96.25 102 ARG A O 1
ATOM 803 N N . THR A 1 103 ? 5.941 7.562 -5 1 96.31 103 THR A N 1
ATOM 804 C CA . THR A 1 103 ? 5.469 7.469 -3.623 1 96.31 103 THR A CA 1
ATOM 805 C C . THR A 1 103 ? 5.258 8.859 -3.027 1 96.31 103 THR A C 1
ATOM 807 O O . THR A 1 103 ? 4.242 9.117 -2.383 1 96.31 103 THR A O 1
ATOM 810 N N . LEU A 1 104 ? 6.176 9.727 -3.283 1 98.56 104 LEU A N 1
ATOM 811 C CA . LEU A 1 104 ? 6.102 11.094 -2.773 1 98.56 104 LEU A CA 1
ATOM 812 C C . LEU A 1 104 ? 4.879 11.812 -3.33 1 98.56 104 LEU A C 1
ATOM 814 O O . LEU A 1 104 ? 4.203 12.547 -2.605 1 98.56 104 LEU A O 1
ATOM 818 N N . LEU A 1 105 ? 4.578 11.617 -4.551 1 98.44 105 LEU A N 1
ATOM 819 C CA . LEU A 1 105 ? 3.408 12.25 -5.148 1 98.44 105 LEU A CA 1
ATOM 820 C C . LEU A 1 105 ? 2.139 11.867 -4.391 1 98.44 105 LEU A C 1
ATOM 822 O O . LEU A 1 105 ? 1.278 12.719 -4.148 1 98.44 105 LEU A O 1
ATOM 826 N N . ARG A 1 106 ? 2.039 10.633 -4.035 1 96.75 106 ARG A N 1
ATOM 827 C CA . ARG A 1 106 ? 0.869 10.172 -3.293 1 96.75 106 ARG A CA 1
ATOM 828 C C . ARG A 1 106 ? 0.815 10.812 -1.907 1 96.75 106 ARG A C 1
ATOM 830 O O . ARG A 1 106 ? -0.26 11.164 -1.424 1 96.75 106 ARG A O 1
ATOM 837 N N . LEU A 1 107 ? 1.945 10.953 -1.299 1 98.5 107 LEU A N 1
ATOM 838 C CA . LEU A 1 107 ? 1.978 11.648 -0.015 1 98.5 107 LEU A CA 1
ATOM 839 C C . LEU A 1 107 ? 1.587 13.109 -0.177 1 98.5 107 LEU A C 1
ATOM 841 O O . LEU A 1 107 ? 0.95 13.688 0.707 1 98.5 107 LEU A O 1
ATOM 845 N N . MET A 1 108 ? 1.951 13.688 -1.302 1 98.69 108 MET A N 1
ATOM 846 C CA . MET A 1 108 ? 1.554 15.062 -1.602 1 98.69 108 MET A CA 1
ATOM 847 C C . MET A 1 108 ? 0.037 15.18 -1.709 1 98.69 108 MET A C 1
ATOM 849 O O . MET A 1 108 ? -0.555 16.125 -1.199 1 98.69 108 MET A O 1
ATOM 853 N N . TRP A 1 109 ? -0.587 14.203 -2.383 1 98.44 109 TRP A N 1
ATOM 854 C CA . TRP A 1 109 ? -2.045 14.195 -2.432 1 98.44 109 TRP A CA 1
ATOM 855 C C . TRP A 1 109 ? -2.639 14.195 -1.027 1 98.44 109 TRP A C 1
ATOM 857 O O . TRP A 1 109 ? -3.58 14.938 -0.744 1 98.44 109 TRP A O 1
ATOM 867 N N . GLY A 1 110 ? -2.059 13.367 -0.19 1 98 110 GLY A N 1
ATOM 868 C CA . GLY A 1 110 ? -2.514 13.297 1.189 1 98 110 GLY A CA 1
ATOM 869 C C . GLY A 1 110 ? -2.363 14.609 1.935 1 98 110 GLY A C 1
ATOM 870 O O . GLY A 1 110 ? -3.27 15.023 2.662 1 98 110 GLY A O 1
ATOM 871 N N . CYS A 1 111 ? -1.277 15.25 1.761 1 98.5 111 CYS A N 1
ATOM 872 C CA . CYS A 1 111 ? -1.028 16.531 2.408 1 98.5 111 CYS A CA 1
ATOM 873 C C . CYS A 1 111 ? -2.027 17.578 1.938 1 98.5 111 CYS A C 1
ATOM 875 O O . CYS A 1 111 ? -2.578 18.328 2.748 1 98.5 111 CYS A O 1
ATOM 877 N N . GLN A 1 112 ? -2.195 17.594 0.672 1 98.38 112 GLN A N 1
ATOM 878 C CA . GLN A 1 112 ? -3.16 18.531 0.12 1 98.38 112 GLN A CA 1
ATOM 879 C C . GLN A 1 112 ? -4.57 18.25 0.629 1 98.38 112 GLN A C 1
ATOM 881 O O . GLN A 1 112 ? -5.34 19.172 0.9 1 98.38 112 GLN A O 1
ATOM 886 N N . PHE A 1 113 ? -4.926 16.969 0.764 1 98.69 113 PHE A N 1
ATOM 887 C CA . PHE A 1 113 ? -6.203 16.562 1.33 1 98.69 113 PHE A CA 1
ATOM 888 C C . PHE A 1 113 ? -6.379 17.125 2.736 1 98.69 113 PHE A C 1
ATOM 890 O O . PHE A 1 113 ? -7.422 17.688 3.059 1 98.69 113 PHE A O 1
ATOM 897 N N . ILE A 1 114 ? -5.387 17.016 3.578 1 97.38 114 ILE A N 1
ATOM 898 C CA . ILE A 1 114 ? -5.457 17.5 4.953 1 97.38 114 ILE A CA 1
ATOM 899 C C . ILE A 1 114 ? -5.594 19.016 4.965 1 97.38 114 ILE A C 1
ATOM 901 O O . ILE A 1 114 ? -6.363 19.562 5.754 1 97.38 114 ILE A O 1
ATOM 905 N N . ARG A 1 115 ? -4.816 19.641 4.125 1 96.94 115 ARG A N 1
ATOM 906 C CA . ARG A 1 115 ? -4.887 21.094 4.012 1 96.94 115 ARG A CA 1
ATOM 907 C C . ARG A 1 115 ? -6.309 21.562 3.709 1 96.94 115 ARG A C 1
ATOM 909 O O . ARG A 1 115 ? -6.844 22.438 4.395 1 96.94 115 ARG A O 1
ATOM 916 N N . ILE A 1 116 ? -6.93 20.969 2.719 1 97.44 116 ILE A N 1
ATOM 917 C CA . ILE A 1 116 ? -8.266 21.359 2.287 1 97.44 116 ILE A CA 1
ATOM 918 C C . ILE A 1 116 ? -9.289 20.969 3.352 1 97.44 116 ILE A C 1
ATOM 920 O O . ILE A 1 116 ? -10.227 21.719 3.625 1 97.44 116 ILE A O 1
ATOM 924 N N . LEU A 1 117 ? -9.117 19.812 3.992 1 96.56 117 LEU A N 1
ATOM 925 C CA . LEU A 1 117 ? -10.008 19.359 5.059 1 96.56 117 LEU A CA 1
ATOM 926 C C . LEU A 1 117 ? -10.07 20.391 6.184 1 96.56 117 LEU A C 1
ATOM 928 O O . LEU A 1 117 ? -11.156 20.797 6.594 1 96.56 117 LEU A O 1
ATOM 932 N N . LEU A 1 118 ? -8.945 20.828 6.625 1 93.19 118 LEU A N 1
ATOM 933 C CA . LEU A 1 118 ? -8.891 21.75 7.746 1 93.19 118 LEU A CA 1
ATOM 934 C C . LEU A 1 118 ? -9.438 23.125 7.34 1 93.19 118 LEU A C 1
ATOM 936 O O . LEU A 1 118 ? -10.078 23.797 8.141 1 93.19 118 LEU A O 1
ATOM 940 N N . LYS A 1 119 ? -9.203 23.453 6.121 1 94.12 119 LYS A N 1
ATOM 941 C CA . LYS A 1 119 ? -9.766 24.703 5.602 1 94.12 119 LYS A CA 1
ATOM 942 C C . LYS A 1 119 ? -11.289 24.641 5.566 1 94.12 119 LYS A C 1
ATOM 944 O O . LYS A 1 119 ? -11.961 25.594 5.945 1 94.12 119 LYS A O 1
ATOM 949 N N . GLU A 1 120 ? -11.812 23.516 5.113 1 94.88 120 GLU A N 1
ATOM 950 C CA . GLU A 1 120 ? -13.258 23.344 5.047 1 94.88 120 GLU A CA 1
ATOM 951 C C . GLU A 1 120 ? -13.883 23.391 6.438 1 94.88 120 GLU A C 1
ATOM 953 O O . GLU A 1 120 ? -14.938 24 6.637 1 94.88 120 GLU A O 1
ATOM 958 N N . LEU A 1 121 ? -13.234 22.734 7.414 1 91.44 121 LEU A N 1
ATOM 959 C CA . LEU A 1 121 ? -13.734 22.719 8.781 1 91.44 121 LEU A CA 1
ATOM 960 C C . LEU A 1 121 ? -13.711 24.109 9.398 1 91.44 121 LEU A C 1
ATOM 962 O O . LEU A 1 121 ? -14.578 24.438 10.219 1 91.44 121 LEU A O 1
ATOM 966 N N . ASP A 1 122 ? -12.781 24.844 8.992 1 89.44 122 ASP A N 1
ATOM 967 C CA . ASP A 1 122 ? -12.664 26.203 9.523 1 89.44 122 ASP A CA 1
ATOM 968 C C . ASP A 1 122 ? -13.672 27.141 8.867 1 89.44 122 ASP A C 1
ATOM 970 O O . ASP A 1 122 ? -14.25 28 9.531 1 89.44 122 ASP A O 1
ATOM 974 N N . ALA A 1 123 ? -13.859 27.047 7.641 1 90.44 123 ALA A N 1
ATOM 975 C CA . ALA A 1 123 ? -14.672 27.969 6.852 1 90.44 123 ALA A CA 1
ATOM 976 C C . ALA A 1 123 ? -16.141 27.859 7.234 1 90.44 123 ALA A C 1
ATOM 978 O O . ALA A 1 123 ? -16.906 28.828 7.113 1 90.44 123 ALA A O 1
ATOM 979 N N . ASN A 1 124 ? -16.578 26.688 7.598 1 90.5 124 ASN A N 1
ATOM 980 C CA . ASN A 1 124 ? -17.984 26.469 7.918 1 90.5 124 ASN A CA 1
ATOM 981 C C . ASN A 1 124 ? -18.141 25.719 9.242 1 90.5 124 ASN A C 1
ATOM 983 O O . ASN A 1 124 ? -18 24.484 9.281 1 90.5 124 ASN A O 1
ATOM 987 N N . ASP A 1 125 ? -18.688 26.375 10.258 1 89.19 125 ASP A N 1
ATOM 988 C CA . ASP A 1 125 ? -18.812 25.812 11.594 1 89.19 125 ASP A CA 1
ATOM 989 C C . ASP A 1 125 ? -19.938 24.781 11.656 1 89.19 125 ASP A C 1
ATOM 991 O O . ASP A 1 125 ? -20.031 24 12.602 1 89.19 125 ASP A O 1
ATOM 995 N N . SER A 1 126 ? -20.75 24.812 10.672 1 93 126 SER A N 1
ATOM 996 C CA . SER A 1 126 ? -21.891 23.906 10.68 1 93 126 SER A CA 1
ATOM 997 C C . SER A 1 126 ? -21.609 22.656 9.859 1 93 126 SER A C 1
ATOM 999 O O . SER A 1 126 ? -22.391 21.703 9.859 1 93 126 SER A O 1
ATOM 1001 N N . LEU A 1 127 ? -20.516 22.688 9.242 1 95.12 127 LEU A N 1
ATOM 1002 C CA . LEU A 1 127 ? -20.156 21.562 8.391 1 95.12 127 LEU A CA 1
ATOM 1003 C C . LEU A 1 127 ? -19.797 20.344 9.227 1 95.12 127 LEU A C 1
ATOM 1005 O O . LEU A 1 127 ? -18.984 20.438 10.148 1 95.12 127 LEU A O 1
ATOM 1009 N N . SER A 1 128 ? -20.453 19.172 8.938 1 96.88 128 SER A N 1
ATOM 1010 C CA . SER A 1 128 ? -20.109 17.953 9.641 1 96.88 128 SER A CA 1
ATOM 1011 C C . SER A 1 128 ? -18.734 17.438 9.234 1 96.88 128 SER A C 1
ATOM 1013 O O . SER A 1 128 ? -18.219 17.812 8.18 1 96.88 128 SER A O 1
ATOM 1015 N N . THR A 1 129 ? -18.172 16.656 10.039 1 96.88 129 THR A N 1
ATOM 1016 C CA . THR A 1 129 ? -16.906 16.016 9.695 1 96.88 129 THR A CA 1
ATOM 1017 C C . THR A 1 129 ? -17.047 15.203 8.406 1 96.88 129 THR A C 1
ATOM 1019 O O . THR A 1 129 ? -16.219 15.297 7.512 1 96.88 129 THR A O 1
ATOM 1022 N N . LYS A 1 130 ? -18.141 14.484 8.312 1 97.81 130 LYS A N 1
ATOM 1023 C CA . LYS A 1 130 ? -18.422 13.672 7.133 1 97.81 130 LYS A CA 1
ATOM 1024 C C . LYS A 1 130 ? -18.422 14.531 5.867 1 97.81 130 LYS A C 1
ATOM 1026 O O . LYS A 1 130 ? -17.766 14.188 4.879 1 97.81 130 LYS A O 1
ATOM 1031 N N . ASP A 1 131 ? -19.078 15.586 5.957 1 98.19 131 ASP A N 1
ATOM 1032 C CA . ASP A 1 131 ? -19.188 16.438 4.777 1 98.19 131 ASP A CA 1
ATOM 1033 C C . ASP A 1 131 ? -17.859 17.094 4.438 1 98.19 131 ASP A C 1
ATOM 1035 O O . ASP A 1 131 ? -17.516 17.234 3.264 1 98.19 131 ASP A O 1
ATOM 1039 N N . ALA A 1 132 ? -17.141 17.547 5.453 1 97.75 132 ALA A N 1
ATOM 1040 C CA . ALA A 1 132 ? -15.812 18.125 5.219 1 97.75 132 ALA A CA 1
ATOM 1041 C C . ALA A 1 132 ? -14.875 17.109 4.57 1 97.75 132 ALA A C 1
ATOM 1043 O O . ALA A 1 132 ? -14.156 17.438 3.623 1 97.75 132 ALA A O 1
ATOM 1044 N N . LEU A 1 133 ? -14.969 15.891 5.082 1 98.31 133 LEU A N 1
ATOM 1045 C CA . LEU A 1 133 ? -14.172 14.812 4.508 1 98.31 133 LEU A CA 1
ATOM 1046 C C . LEU A 1 133 ? -14.57 14.547 3.061 1 98.31 133 LEU A C 1
ATOM 1048 O O . LEU A 1 133 ? -13.711 14.414 2.189 1 98.31 133 LEU A O 1
ATOM 1052 N N . ARG A 1 134 ? -15.781 14.531 2.807 1 98.44 134 ARG A N 1
ATOM 1053 C CA . ARG A 1 134 ? -16.297 14.25 1.469 1 98.44 134 ARG A CA 1
ATOM 1054 C C . ARG A 1 134 ? -15.867 15.328 0.482 1 98.44 134 ARG A C 1
ATOM 1056 O O . ARG A 1 134 ? -15.383 15.023 -0.61 1 98.44 134 ARG A O 1
ATOM 1063 N N . ILE A 1 135 ? -16.031 16.547 0.83 1 98.38 135 ILE A N 1
ATOM 1064 C CA . ILE A 1 135 ? -15.664 17.672 -0.031 1 98.38 135 ILE A CA 1
ATOM 1065 C C . ILE A 1 135 ? -14.172 17.609 -0.356 1 98.38 135 ILE A C 1
ATOM 1067 O O . ILE A 1 135 ? -13.781 17.734 -1.52 1 98.38 135 ILE A O 1
ATOM 1071 N N . SER A 1 136 ? -13.422 17.422 0.686 1 98.44 136 SER A N 1
ATOM 1072 C CA . SER A 1 136 ? -11.969 17.375 0.52 1 98.44 136 SER A CA 1
ATOM 1073 C C . SER A 1 136 ? -11.555 16.188 -0.334 1 98.44 136 SER A C 1
ATOM 1075 O O . SER A 1 136 ? -10.695 16.312 -1.21 1 98.44 136 SER A O 1
ATOM 1077 N N . TYR A 1 137 ? -12.156 15.047 -0.125 1 98.5 137 TYR A N 1
ATOM 1078 C CA . TYR A 1 137 ? -11.852 13.844 -0.897 1 98.5 137 TYR A CA 1
ATOM 1079 C C . TYR A 1 137 ? -12.164 14.055 -2.375 1 98.5 137 TYR A C 1
ATOM 1081 O O . TYR A 1 137 ? -11.328 13.781 -3.238 1 98.5 137 TYR A O 1
ATOM 1089 N N . ASP A 1 138 ? -13.328 14.562 -2.656 1 98.5 138 ASP A N 1
ATOM 1090 C CA . ASP A 1 138 ? -13.773 14.758 -4.031 1 98.5 138 ASP A CA 1
ATOM 1091 C C . ASP A 1 138 ? -12.852 15.727 -4.777 1 98.5 138 ASP A C 1
ATOM 1093 O O . ASP A 1 138 ? -12.586 15.539 -5.965 1 98.5 138 ASP A O 1
ATOM 1097 N N . LYS A 1 139 ? -12.367 16.625 -4.062 1 98.12 139 LYS A N 1
ATOM 1098 C CA . LYS A 1 139 ? -11.539 17.672 -4.68 1 98.12 139 LYS A CA 1
ATOM 1099 C C . LYS A 1 139 ? -10.125 17.156 -4.934 1 98.12 139 LYS A C 1
ATOM 1101 O O . LYS A 1 139 ? -9.492 17.531 -5.926 1 98.12 139 LYS A O 1
ATOM 1106 N N . VAL A 1 140 ? -9.617 16.344 -4.059 1 98.25 140 VAL A N 1
ATOM 1107 C CA . VAL A 1 140 ? -8.172 16.172 -4.059 1 98.25 140 VAL A CA 1
ATOM 1108 C C . VAL A 1 140 ? -7.828 14.719 -4.422 1 98.25 140 VAL A C 1
ATOM 1110 O O . VAL A 1 140 ? -6.922 14.477 -5.219 1 98.25 140 VAL A O 1
ATOM 1113 N N . LEU A 1 141 ? -8.562 13.742 -3.822 1 98.06 141 LEU A N 1
ATOM 1114 C CA . LEU A 1 141 ? -8.117 12.359 -3.912 1 98.06 141 LEU A CA 1
ATOM 1115 C C . LEU A 1 141 ? -8.945 11.586 -4.938 1 98.06 141 LEU A C 1
ATOM 1117 O O . LEU A 1 141 ? -8.414 10.734 -5.652 1 98.06 141 LEU A O 1
ATOM 1121 N N . ALA A 1 142 ? -10.203 11.875 -5.082 1 97.75 142 ALA A N 1
ATOM 1122 C CA . ALA A 1 142 ? -11.133 11.117 -5.918 1 97.75 142 ALA A CA 1
ATOM 1123 C C . ALA A 1 142 ? -10.633 11.039 -7.359 1 97.75 142 ALA A C 1
ATOM 1125 O O . ALA A 1 142 ? -10.711 9.984 -7.992 1 97.75 142 ALA A O 1
ATOM 1126 N N . PRO A 1 143 ? -10.07 12.07 -7.918 1 96.81 143 PRO A N 1
ATOM 1127 C CA . PRO A 1 143 ? -9.641 12.023 -9.32 1 96.81 143 PRO A CA 1
ATOM 1128 C C . PRO A 1 143 ? -8.562 10.969 -9.562 1 96.81 143 PRO A C 1
ATOM 1130 O O . PRO A 1 143 ? -8.344 10.555 -10.703 1 96.81 143 PRO A O 1
ATOM 1133 N N . HIS A 1 144 ? -7.91 10.547 -8.523 1 94.81 144 HIS A N 1
ATOM 1134 C CA . HIS A 1 144 ? -6.801 9.617 -8.672 1 94.81 144 HIS A CA 1
ATOM 1135 C C . HIS A 1 144 ? -7.211 8.203 -8.297 1 94.81 144 HIS A C 1
ATOM 1137 O O . HIS A 1 144 ? -6.422 7.262 -8.43 1 94.81 144 HIS A O 1
ATOM 1143 N N . HIS A 1 145 ? -8.438 8.008 -7.758 1 93.19 145 HIS A N 1
ATOM 1144 C CA . HIS A 1 145 ? -8.859 6.703 -7.258 1 93.19 145 HIS A CA 1
ATOM 1145 C C . HIS A 1 145 ? -9.82 6.027 -8.227 1 93.19 145 HIS A C 1
ATOM 1147 O O . HIS A 1 145 ? -10.75 6.664 -8.727 1 93.19 145 HIS A O 1
ATOM 1153 N N . PRO A 1 146 ? -9.625 4.75 -8.555 1 91.38 146 PRO A N 1
ATOM 1154 C CA . PRO A 1 146 ? -10.633 4.027 -9.336 1 91.38 146 PRO A CA 1
ATOM 1155 C C . PRO A 1 146 ? -11.984 3.965 -8.641 1 91.38 146 PRO A C 1
ATOM 1157 O O . PRO A 1 146 ? -12.086 4.246 -7.441 1 91.38 146 PRO A O 1
ATOM 1160 N N . TRP A 1 147 ? -12.961 3.646 -9.383 1 93.25 147 TRP A N 1
ATOM 1161 C CA . TRP A 1 147 ? -14.352 3.736 -8.938 1 93.25 147 TRP A CA 1
ATOM 1162 C C . TRP A 1 147 ? -14.57 2.902 -7.68 1 93.25 147 TRP A C 1
ATOM 1164 O O . TRP A 1 147 ? -15.297 3.316 -6.773 1 93.25 147 TRP A O 1
ATOM 1174 N N . LEU A 1 148 ? -14 1.783 -7.543 1 92.44 148 LEU A N 1
ATOM 1175 C CA . LEU A 1 148 ? -14.227 0.91 -6.395 1 92.44 148 LEU A CA 1
ATOM 1176 C C . LEU A 1 148 ? -13.641 1.521 -5.125 1 92.44 148 LEU A C 1
ATOM 1178 O O . LEU A 1 148 ? -14.25 1.436 -4.055 1 92.44 148 LEU A O 1
ATOM 1182 N N . ILE A 1 149 ? -12.492 2.09 -5.223 1 92.5 149 ILE A N 1
ATOM 1183 C CA . ILE A 1 149 ? -11.891 2.76 -4.074 1 92.5 149 ILE A CA 1
ATOM 1184 C C . ILE A 1 149 ? -12.766 3.939 -3.654 1 92.5 149 ILE A C 1
ATOM 1186 O O . ILE A 1 149 ? -12.961 4.184 -2.461 1 92.5 149 ILE A O 1
ATOM 1190 N N . ARG A 1 150 ? -13.305 4.645 -4.617 1 95.75 150 ARG A N 1
ATOM 1191 C CA . ARG A 1 150 ? -14.203 5.754 -4.309 1 95.75 150 ARG A CA 1
ATOM 1192 C C . ARG A 1 150 ? -15.43 5.266 -3.535 1 95.75 150 ARG A C 1
ATOM 1194 O O . ARG A 1 150 ? -15.898 5.938 -2.617 1 95.75 150 ARG A O 1
ATOM 1201 N N . LYS A 1 151 ? -15.867 4.141 -3.871 1 94.56 151 LYS A N 1
ATOM 1202 C CA . LYS A 1 151 ? -16.984 3.555 -3.15 1 94.56 151 LYS A CA 1
ATOM 1203 C C . LYS A 1 151 ? -16.594 3.191 -1.722 1 94.56 151 LYS A C 1
ATOM 1205 O O . LYS A 1 151 ? -17.375 3.416 -0.786 1 94.56 151 LYS A O 1
ATOM 1210 N N . THR A 1 152 ? -15.438 2.656 -1.586 1 93.56 152 THR A N 1
ATOM 1211 C CA . THR A 1 152 ? -14.938 2.305 -0.262 1 93.56 152 THR A CA 1
ATOM 1212 C C . THR A 1 152 ? -14.836 3.543 0.625 1 93.56 152 THR A C 1
ATOM 1214 O O . THR A 1 152 ? -15.266 3.52 1.781 1 93.56 152 THR A O 1
ATOM 1217 N N . VAL A 1 153 ? -14.281 4.559 0.052 1 96.19 153 VAL A N 1
ATOM 1218 C CA . VAL A 1 153 ? -14.172 5.809 0.8 1 96.19 153 VAL A CA 1
ATOM 1219 C C . VAL A 1 153 ? -15.562 6.316 1.171 1 96.19 153 VAL A C 1
ATOM 1221 O O . VAL A 1 153 ? -15.781 6.762 2.299 1 96.19 153 VAL A O 1
ATOM 1224 N N . GLY A 1 154 ? -16.484 6.219 0.276 1 96.94 154 GLY A N 1
ATOM 1225 C CA . GLY A 1 154 ? -17.844 6.594 0.575 1 96.94 154 GLY A CA 1
ATOM 1226 C C . GLY A 1 154 ? -18.422 5.863 1.779 1 96.94 154 GLY A C 1
ATOM 1227 O O . GLY A 1 154 ? -19.094 6.473 2.619 1 96.94 154 GLY A O 1
ATOM 1228 N N . ALA A 1 155 ? -18.109 4.637 1.896 1 95.5 155 ALA A N 1
ATOM 1229 C CA . ALA A 1 155 ? -18.562 3.852 3.043 1 95.5 155 ALA A CA 1
ATOM 1230 C C . ALA A 1 155 ? -17.859 4.293 4.32 1 95.5 155 ALA A C 1
ATOM 1232 O O . ALA A 1 155 ? -18.484 4.418 5.375 1 95.5 155 ALA A O 1
ATOM 1233 N N . ALA A 1 156 ? -16.594 4.523 4.207 1 96.19 156 ALA A N 1
ATOM 1234 C CA . ALA A 1 156 ? -15.805 4.93 5.363 1 96.19 156 ALA A CA 1
ATOM 1235 C C . ALA A 1 156 ? -16.297 6.25 5.941 1 96.19 156 ALA A C 1
ATOM 1237 O O . ALA A 1 156 ? -16.266 6.457 7.156 1 96.19 156 ALA A O 1
ATOM 1238 N N . LEU A 1 157 ? -16.828 7.141 5.102 1 96.94 157 LEU A N 1
ATOM 1239 C CA . LEU A 1 157 ? -17.281 8.461 5.52 1 96.94 157 LEU A CA 1
ATOM 1240 C C . LEU A 1 157 ? -18.453 8.344 6.492 1 96.94 157 LEU A C 1
ATOM 1242 O O . LEU A 1 157 ? -18.641 9.219 7.344 1 96.94 157 LEU A O 1
ATOM 1246 N N . HIS A 1 158 ? -19.156 7.238 6.414 1 96.25 158 HIS A N 1
ATOM 1247 C CA . HIS A 1 158 ? -20.297 7.043 7.309 1 96.25 158 HIS A CA 1
ATOM 1248 C C . HIS A 1 158 ? -19.828 6.691 8.719 1 96.25 158 HIS A C 1
ATOM 1250 O O . HIS A 1 158 ? -20.609 6.73 9.664 1 96.25 158 HIS A O 1
ATOM 1256 N N . LEU A 1 159 ? -18.625 6.395 8.828 1 95.5 159 LEU A N 1
ATOM 1257 C CA . LEU A 1 159 ? -18.078 6.043 10.133 1 95.5 159 LEU A CA 1
ATOM 1258 C C . LEU A 1 159 ? -17.359 7.234 10.766 1 95.5 159 LEU A C 1
ATOM 1260 O O . LEU A 1 159 ? -16.781 7.113 11.844 1 95.5 159 LEU A O 1
ATOM 1264 N N . ALA A 1 160 ? -17.375 8.414 10.094 1 96.75 160 ALA A N 1
ATOM 1265 C CA . ALA A 1 160 ? -16.719 9.609 10.617 1 96.75 160 ALA A CA 1
ATOM 1266 C C . ALA A 1 160 ? -17.359 10.055 11.93 1 96.75 160 ALA A C 1
ATOM 1268 O O . ALA A 1 160 ? -18.578 9.984 12.094 1 96.75 160 ALA A O 1
ATOM 1269 N N . PRO A 1 161 ? -16.578 10.492 12.812 1 96.12 161 PRO A N 1
ATOM 1270 C CA . PRO A 1 161 ? -17.125 10.969 14.086 1 96.12 161 PRO A CA 1
ATOM 1271 C C . PRO A 1 161 ? -17.875 12.297 13.945 1 96.12 161 PRO A C 1
ATOM 1273 O O . PRO A 1 161 ? -17.703 13 12.945 1 96.12 161 PRO A O 1
ATOM 1276 N N . ASP A 1 162 ? -18.625 12.539 15.031 1 95.5 162 ASP A N 1
ATOM 1277 C CA . ASP A 1 162 ? -19.25 13.859 15.148 1 95.5 162 ASP A CA 1
ATOM 1278 C C . ASP A 1 162 ? -18.203 14.961 15.195 1 95.5 162 ASP A C 1
ATOM 1280 O O . ASP A 1 162 ? -17.109 14.773 15.75 1 95.5 162 ASP A O 1
ATOM 1284 N N . ARG A 1 163 ? -18.641 16.094 14.625 1 94.12 163 ARG A N 1
ATOM 1285 C CA . ARG A 1 163 ? -17.719 17.203 14.5 1 94.12 163 ARG A CA 1
ATOM 1286 C C . ARG A 1 163 ? -17.141 17.594 15.859 1 94.12 163 ARG A C 1
ATOM 1288 O O . ARG A 1 163 ? -15.922 17.734 16 1 94.12 163 ARG A O 1
ATOM 1295 N N . ASN A 1 164 ? -18 17.75 16.875 1 92.12 164 ASN A N 1
ATOM 1296 C CA . ASN A 1 164 ? -17.531 18.188 18.188 1 92.12 164 ASN A CA 1
ATOM 1297 C C . ASN A 1 164 ? -16.609 17.156 18.828 1 92.12 164 ASN A C 1
ATOM 1299 O O . ASN A 1 164 ? -15.609 17.516 19.438 1 92.12 164 ASN A O 1
ATOM 1303 N N . LYS A 1 165 ? -16.938 15.977 18.656 1 92.19 165 LYS A N 1
ATOM 1304 C CA . LYS A 1 165 ? -16.109 14.906 19.188 1 92.19 165 LYS A CA 1
ATOM 1305 C C . LYS A 1 165 ? -14.758 14.852 18.484 1 92.19 165 LYS A C 1
ATOM 1307 O O . LYS A 1 165 ? -13.719 14.672 19.125 1 92.19 165 LYS A O 1
ATOM 1312 N N . PHE A 1 166 ? -14.828 15.047 17.234 1 94.12 166 PHE A N 1
ATOM 1313 C CA . PHE A 1 166 ? -13.602 15.039 16.438 1 94.12 166 PHE A CA 1
ATOM 1314 C C . PHE A 1 166 ? -12.688 16.188 16.844 1 94.12 166 PHE A C 1
ATOM 1316 O O . PHE A 1 166 ? -11.508 15.977 17.156 1 94.12 166 PHE A O 1
ATOM 1323 N N . LEU A 1 167 ? -13.195 17.359 16.891 1 89.88 167 LEU A N 1
ATOM 1324 C CA . LEU A 1 167 ? -12.406 18.531 17.234 1 89.88 167 LEU A CA 1
ATOM 1325 C C . LEU A 1 167 ? -11.852 18.438 18.641 1 89.88 167 LEU A C 1
ATOM 1327 O O . LEU A 1 167 ? -10.727 18.859 18.906 1 89.88 167 LEU A O 1
ATOM 1331 N N . ALA A 1 168 ? -12.633 17.891 19.531 1 89.94 168 ALA A N 1
ATOM 1332 C CA . ALA A 1 168 ? -12.164 17.672 20.891 1 89.94 168 ALA A CA 1
ATOM 1333 C C . ALA A 1 168 ? -10.984 16.703 20.938 1 89.94 168 ALA A C 1
ATOM 1335 O O . ALA A 1 168 ? -10.008 16.938 21.641 1 89.94 168 ALA A O 1
ATOM 1336 N N . LYS A 1 169 ? -11.031 15.695 20.109 1 89.88 169 LYS A N 1
ATOM 1337 C CA . LYS A 1 169 ? -9.961 14.703 20.047 1 89.88 169 LYS A CA 1
ATOM 1338 C C . LYS A 1 169 ? -8.68 15.328 19.5 1 89.88 169 LYS A C 1
ATOM 1340 O O . LYS A 1 169 ? -7.574 14.922 19.875 1 89.88 169 LYS A O 1
ATOM 1345 N N . LEU A 1 170 ? -8.867 16.266 18.641 1 90.56 170 LEU A N 1
ATOM 1346 C CA . LEU A 1 170 ? -7.711 16.922 18.047 1 90.56 170 LEU A CA 1
ATOM 1347 C C . LEU A 1 170 ? -7.07 17.891 19.031 1 90.56 170 LEU A C 1
ATOM 1349 O O . LEU A 1 170 ? -5.941 18.344 18.812 1 90.56 170 LEU A O 1
ATOM 1353 N N . GLY A 1 171 ? -7.816 18.172 20.031 1 89.75 171 GLY A N 1
ATOM 1354 C CA . GLY A 1 171 ? -7.328 19.141 21 1 89.75 171 GLY A CA 1
ATOM 1355 C C . GLY A 1 171 ? -7.398 20.578 20.5 1 89.75 171 GLY A C 1
ATOM 1356 O O . GLY A 1 171 ? -6.543 21.391 20.812 1 89.75 171 GLY A O 1
ATOM 1357 N N . VAL A 1 172 ? -8.406 20.812 19.75 1 88.94 172 VAL A N 1
ATOM 1358 C CA . VAL A 1 172 ? -8.547 22.141 19.172 1 88.94 172 VAL A CA 1
ATOM 1359 C C . VAL A 1 172 ? -9.164 23.094 20.188 1 88.94 172 VAL A C 1
ATOM 1361 O O . VAL A 1 172 ? -10.156 22.766 20.828 1 88.94 172 VAL A O 1
ATOM 1364 N N . ASP A 1 173 ? -8.531 24.188 20.406 1 90.56 173 ASP A N 1
ATOM 1365 C CA . ASP A 1 173 ? -9.109 25.344 21.109 1 90.56 173 ASP A CA 1
ATOM 1366 C C . ASP A 1 173 ? -9.852 26.25 20.156 1 90.56 173 ASP A C 1
ATOM 1368 O O . ASP A 1 173 ? -9.234 26.953 19.359 1 90.56 173 ASP A O 1
ATOM 1372 N N . MET A 1 174 ? -11.133 26.25 20.312 1 87.12 174 MET A N 1
ATOM 1373 C CA . MET A 1 174 ? -11.977 26.984 19.375 1 87.12 174 MET A CA 1
ATOM 1374 C C . MET A 1 174 ? -11.648 28.469 19.406 1 87.12 174 MET A C 1
ATOM 1376 O O . MET A 1 174 ? -11.859 29.172 18.406 1 87.12 174 MET A O 1
ATOM 1380 N N . ASP A 1 175 ? -11.031 28.969 20.469 1 91.06 175 ASP A N 1
ATOM 1381 C CA . ASP A 1 175 ? -10.648 30.375 20.562 1 91.06 175 ASP A CA 1
ATOM 1382 C C . ASP A 1 175 ? -9.406 30.672 19.734 1 91.06 175 ASP A C 1
ATOM 1384 O O . ASP A 1 175 ? -9.086 31.828 19.484 1 91.06 175 ASP A O 1
ATOM 1388 N N . LYS A 1 176 ? -8.75 29.625 19.234 1 91.81 176 LYS A N 1
ATOM 1389 C CA . LYS A 1 176 ? -7.508 29.766 18.484 1 91.81 176 LYS A CA 1
ATOM 1390 C C . LYS A 1 176 ? -7.668 29.266 17.047 1 91.81 176 LYS A C 1
ATOM 1392 O O . LYS A 1 176 ? -6.676 28.984 16.375 1 91.81 176 LYS A O 1
ATOM 1397 N N . LYS A 1 177 ? -8.805 29.094 16.625 1 87.31 177 LYS A N 1
ATOM 1398 C CA . LYS A 1 177 ? -9.07 28.453 15.336 1 87.31 177 LYS A CA 1
ATOM 1399 C C . LYS A 1 177 ? -8.422 29.25 14.195 1 87.31 177 LYS A C 1
ATOM 1401 O O . LYS A 1 177 ? -7.797 28.656 13.312 1 87.31 177 LYS A O 1
ATOM 1406 N N . ASP A 1 178 ? -8.594 30.594 14.281 1 89.56 178 ASP A N 1
ATOM 1407 C CA . ASP A 1 178 ? -8.016 31.422 13.234 1 89.56 178 ASP A CA 1
ATOM 1408 C C . ASP A 1 178 ? -6.496 31.328 13.234 1 89.56 178 ASP A C 1
ATOM 1410 O O . ASP A 1 178 ? -5.875 31.312 12.164 1 89.56 178 ASP A O 1
ATOM 1414 N N . GLU A 1 179 ? -5.98 31.281 14.344 1 94.44 179 GLU A N 1
ATOM 1415 C CA . GLU A 1 179 ? -4.535 31.109 14.461 1 94.44 179 GLU A CA 1
ATOM 1416 C C . GLU A 1 179 ? -4.082 29.781 13.883 1 94.44 179 GLU A C 1
ATOM 1418 O O . GLU A 1 179 ? -3.08 29.703 13.164 1 94.44 179 GLU A O 1
ATOM 1423 N N . TYR A 1 180 ? -4.781 28.75 14.195 1 93.19 180 TYR A N 1
ATOM 1424 C CA . TYR A 1 180 ? -4.457 27.438 13.672 1 93.19 180 TYR A CA 1
ATOM 1425 C C . TYR A 1 180 ? -4.453 27.438 12.148 1 93.19 180 TYR A C 1
ATOM 1427 O O . TYR A 1 180 ? -3.512 26.938 11.523 1 93.19 180 TYR A O 1
ATOM 1435 N N . LEU A 1 181 ? -5.492 28 11.594 1 92.75 181 LEU A N 1
ATOM 1436 C CA . LEU A 1 181 ? -5.617 28 10.141 1 92.75 181 LEU A CA 1
ATOM 1437 C C . LEU A 1 181 ? -4.484 28.797 9.492 1 92.75 181 LEU A C 1
ATOM 1439 O O . LEU A 1 181 ? -3.963 28.422 8.445 1 92.75 181 LEU A O 1
ATOM 1443 N N . SER A 1 182 ? -4.199 29.922 10.078 1 95.81 182 SER A N 1
ATOM 1444 C CA . SER A 1 182 ? -3.096 30.719 9.57 1 95.81 182 SER A CA 1
ATOM 1445 C C . SER A 1 182 ? -1.782 29.953 9.602 1 95.81 182 SER A C 1
ATOM 1447 O O . SER A 1 182 ? -1.019 29.984 8.633 1 95.81 182 SER A O 1
ATOM 1449 N N . ARG A 1 183 ? -1.553 29.281 10.633 1 96.62 183 ARG A N 1
ATOM 1450 C CA . ARG A 1 183 ? -0.33 28.5 10.773 1 96.62 183 ARG A CA 1
ATOM 1451 C C . ARG A 1 183 ? -0.299 27.344 9.773 1 96.62 183 ARG A C 1
ATOM 1453 O O . ARG A 1 183 ? 0.754 27.031 9.219 1 96.62 183 ARG A O 1
ATOM 1460 N N . ILE A 1 184 ? -1.43 26.781 9.523 1 96.19 184 ILE A N 1
ATOM 1461 C CA . ILE A 1 184 ? -1.525 25.703 8.539 1 96.19 184 ILE A CA 1
ATOM 1462 C C . ILE A 1 184 ? -1.186 26.25 7.148 1 96.19 184 ILE A C 1
ATOM 1464 O O . ILE A 1 184 ? -0.382 25.656 6.426 1 96.19 184 ILE A O 1
ATOM 1468 N N . GLU A 1 185 ? -1.722 27.359 6.793 1 97 185 GLU A N 1
ATOM 1469 C CA . GLU A 1 185 ? -1.522 27.906 5.453 1 97 185 GLU A CA 1
ATOM 1470 C C . GLU A 1 185 ? -0.088 28.391 5.266 1 97 185 GLU A C 1
ATOM 1472 O O . GLU A 1 185 ? 0.466 28.281 4.168 1 97 185 GLU A O 1
ATOM 1477 N N . THR A 1 186 ? 0.54 28.844 6.297 1 97.81 186 THR A N 1
ATOM 1478 C CA . THR A 1 186 ? 1.887 29.391 6.172 1 97.81 186 THR A CA 1
ATOM 1479 C C . THR A 1 186 ? 2.932 28.281 6.312 1 97.81 186 THR A C 1
ATOM 1481 O O . THR A 1 186 ? 4.121 28.516 6.082 1 97.81 186 THR A O 1
ATOM 1484 N N . SER A 1 187 ? 2.516 27.125 6.699 1 98.31 187 SER A N 1
ATOM 1485 C CA . SER A 1 187 ? 3.438 26 6.77 1 98.31 187 SER A CA 1
ATOM 1486 C C . SER A 1 187 ? 3.059 24.922 5.766 1 98.31 187 SER A C 1
ATOM 1488 O O . SER A 1 187 ? 3.551 24.906 4.633 1 98.31 187 SER A O 1
ATOM 1490 N N . LEU A 1 188 ? 2.004 24.203 6.055 1 98.56 188 LEU A N 1
ATOM 1491 C CA . LEU A 1 188 ? 1.563 23.125 5.176 1 98.56 188 LEU A CA 1
ATOM 1492 C C . LEU A 1 188 ? 1.196 23.672 3.797 1 98.56 188 LEU A C 1
ATOM 1494 O O . LEU A 1 188 ? 1.537 23.062 2.779 1 98.56 188 LEU A O 1
ATOM 1498 N N . GLY A 1 189 ? 0.46 24.734 3.779 1 98.5 189 GLY A N 1
ATOM 1499 C CA . GLY A 1 189 ? 0.105 25.344 2.506 1 98.5 189 GLY A CA 1
ATOM 1500 C C . GLY A 1 189 ? 1.309 25.656 1.64 1 98.5 189 GLY A C 1
ATOM 1501 O O . GLY A 1 189 ? 1.33 25.328 0.453 1 98.5 189 GLY A O 1
ATOM 1502 N N . VAL A 1 190 ? 2.252 26.25 2.211 1 98.44 190 VAL A N 1
ATOM 1503 C CA . VAL A 1 190 ? 3.473 26.625 1.502 1 98.44 190 VAL A CA 1
ATOM 1504 C C . VAL A 1 190 ? 4.203 25.375 1.037 1 98.44 190 VAL A C 1
ATOM 1506 O O . VAL A 1 190 ? 4.656 25.297 -0.107 1 98.44 190 VAL A O 1
ATOM 1509 N N . THR A 1 191 ? 4.32 24.406 1.925 1 98.75 191 THR A N 1
ATOM 1510 C CA . THR A 1 191 ? 4.973 23.141 1.585 1 98.75 191 THR A CA 1
ATOM 1511 C C . THR A 1 191 ? 4.285 22.484 0.392 1 98.75 191 THR A C 1
ATOM 1513 O O . THR A 1 191 ? 4.945 22.094 -0.576 1 98.75 191 THR A O 1
ATOM 1516 N N . CYS A 1 192 ? 2.998 22.406 0.434 1 98.75 192 CYS A N 1
ATOM 1517 C CA . CYS A 1 192 ? 2.238 21.812 -0.662 1 98.75 192 CYS A CA 1
ATOM 1518 C C . CYS A 1 192 ? 2.484 22.578 -1.964 1 98.75 192 CYS A C 1
ATOM 1520 O O . CYS A 1 192 ? 2.789 21.969 -2.99 1 98.75 192 CYS A O 1
ATOM 1522 N N . ASP A 1 193 ? 2.396 23.859 -1.878 1 98.81 193 ASP A N 1
ATOM 1523 C CA . ASP A 1 193 ? 2.543 24.672 -3.082 1 98.81 193 ASP A CA 1
ATOM 1524 C C . ASP A 1 193 ? 3.922 24.484 -3.707 1 98.81 193 ASP A C 1
ATOM 1526 O O . ASP A 1 193 ? 4.043 24.344 -4.926 1 98.81 193 ASP A O 1
ATOM 1530 N N . ARG A 1 194 ? 4.922 24.484 -2.881 1 98.81 194 ARG A N 1
ATOM 1531 C CA . ARG A 1 194 ? 6.281 24.312 -3.375 1 98.81 194 ARG A CA 1
ATOM 1532 C C . ARG A 1 194 ? 6.469 22.938 -4.004 1 98.81 194 ARG A C 1
ATOM 1534 O O . ARG A 1 194 ? 7.047 22.828 -5.086 1 98.81 194 ARG A O 1
ATOM 1541 N N . MET A 1 195 ? 5.945 21.969 -3.367 1 98.88 195 MET A N 1
ATOM 1542 C CA . MET A 1 195 ? 6.117 20.609 -3.865 1 98.88 195 MET A CA 1
ATOM 1543 C C . MET A 1 195 ? 5.363 20.406 -5.176 1 98.88 195 MET A C 1
ATOM 1545 O O . MET A 1 195 ? 5.902 19.844 -6.129 1 98.88 195 MET A O 1
ATOM 1549 N N . TYR A 1 196 ? 4.168 20.891 -5.246 1 98.75 196 TYR A N 1
ATOM 1550 C CA . TYR A 1 196 ? 3.385 20.75 -6.469 1 98.75 196 TYR A CA 1
ATOM 1551 C C . TYR A 1 196 ? 4.016 21.531 -7.613 1 98.75 196 TYR A C 1
ATOM 1553 O O . TYR A 1 196 ? 4.023 21.078 -8.758 1 98.75 196 TYR A O 1
ATOM 1561 N N . ALA A 1 197 ? 4.508 22.672 -7.293 1 98.81 197 ALA A N 1
ATOM 1562 C CA . ALA A 1 197 ? 5.176 23.469 -8.32 1 98.81 197 ALA A CA 1
ATOM 1563 C C . ALA A 1 197 ? 6.395 22.734 -8.875 1 98.81 197 ALA A C 1
ATOM 1565 O O . ALA A 1 197 ? 6.617 22.719 -10.086 1 98.81 197 ALA A O 1
ATOM 1566 N N . TYR A 1 198 ? 7.133 22.156 -8 1 98.88 198 TYR A N 1
ATOM 1567 C CA . TYR A 1 198 ? 8.305 21.406 -8.43 1 98.88 198 TYR A CA 1
ATOM 1568 C C . TYR A 1 198 ? 7.91 20.219 -9.305 1 98.88 198 TYR A C 1
ATOM 1570 O O . TYR A 1 198 ? 8.508 20 -10.359 1 98.88 198 TYR A O 1
ATOM 1578 N N . TYR A 1 199 ? 6.949 19.484 -8.867 1 98.81 199 TYR A N 1
ATOM 1579 C CA . TYR A 1 199 ? 6.516 18.312 -9.625 1 98.81 199 TYR A CA 1
ATOM 1580 C C . TYR A 1 199 ? 5.945 18.719 -10.977 1 98.81 199 TYR A C 1
ATOM 1582 O O . TYR A 1 199 ? 6.16 18.031 -11.977 1 98.81 199 TYR A O 1
ATOM 1590 N N . GLU A 1 200 ? 5.215 19.812 -11.016 1 98.75 200 GLU A N 1
ATOM 1591 C CA . GLU A 1 200 ? 4.684 20.312 -12.273 1 98.75 200 GLU A CA 1
ATOM 1592 C C . GLU A 1 200 ? 5.805 20.719 -13.227 1 98.75 200 GLU A C 1
ATOM 1594 O O . GLU A 1 200 ? 5.812 20.328 -14.391 1 98.75 200 GLU A O 1
ATOM 1599 N N . LYS A 1 201 ? 6.711 21.453 -12.742 1 98.56 201 LYS A N 1
ATOM 1600 C CA . LYS A 1 201 ? 7.828 21.953 -13.531 1 98.56 201 LYS A CA 1
ATOM 1601 C C . LYS A 1 201 ? 8.625 20.812 -14.148 1 98.56 201 LYS A C 1
ATOM 1603 O O . LYS A 1 201 ? 9.133 20.938 -15.266 1 98.56 201 LYS A O 1
ATOM 1608 N N . ASN A 1 202 ? 8.688 19.719 -13.453 1 98.44 202 ASN A N 1
ATOM 1609 C CA . ASN A 1 202 ? 9.531 18.609 -13.906 1 98.44 202 ASN A CA 1
ATOM 1610 C C . ASN A 1 202 ? 8.711 17.484 -14.539 1 98.44 202 ASN A C 1
ATOM 1612 O O . ASN A 1 202 ? 9.211 16.391 -14.758 1 98.44 202 ASN A O 1
ATOM 1616 N N . GLY A 1 203 ? 7.441 17.688 -14.789 1 97.88 203 GLY A N 1
ATOM 1617 C CA . GLY A 1 203 ? 6.598 16.719 -15.477 1 97.88 203 GLY A CA 1
ATOM 1618 C C . GLY A 1 203 ? 6.344 15.469 -14.664 1 97.88 203 GLY A C 1
ATOM 1619 O O . GLY A 1 203 ? 6.332 14.359 -15.211 1 97.88 203 GLY A O 1
ATOM 1620 N N . LEU A 1 204 ? 6.172 15.617 -13.352 1 98.38 204 LEU A N 1
ATOM 1621 C CA . LEU A 1 204 ? 6.09 14.453 -12.469 1 98.38 204 LEU A CA 1
ATOM 1622 C C . LEU A 1 204 ? 4.672 14.273 -11.938 1 98.38 204 LEU A C 1
ATOM 1624 O O . LEU A 1 204 ? 4.387 13.305 -11.234 1 98.38 204 LEU A O 1
ATOM 1628 N N . LEU A 1 205 ? 3.689 15.07 -12.305 1 97.94 205 LEU A N 1
ATOM 1629 C CA . LEU A 1 205 ? 2.34 15.023 -11.75 1 97.94 205 LEU A CA 1
ATOM 1630 C C . LEU A 1 205 ? 1.53 13.898 -12.383 1 97.94 205 LEU A C 1
ATOM 1632 O O . LEU A 1 205 ? 0.442 13.57 -11.906 1 97.94 205 LEU A O 1
ATOM 1636 N N . ASP A 1 206 ? 2.074 13.227 -13.391 1 95.19 206 ASP A N 1
ATOM 1637 C CA . ASP A 1 206 ? 1.351 12.148 -14.07 1 95.19 206 ASP A CA 1
ATOM 1638 C C . ASP A 1 206 ? 1.961 10.789 -13.75 1 95.19 206 ASP A C 1
ATOM 1640 O O . ASP A 1 206 ? 1.719 9.812 -14.461 1 95.19 206 ASP A O 1
ATOM 1644 N N . LEU A 1 207 ? 2.762 10.859 -12.75 1 94.38 207 LEU A N 1
ATOM 1645 C CA . LEU A 1 207 ? 3.295 9.562 -12.336 1 94.38 207 LEU A CA 1
ATOM 1646 C C . LEU A 1 207 ? 2.168 8.594 -12.008 1 94.38 207 LEU A C 1
ATOM 1648 O O . LEU A 1 207 ? 1.167 8.977 -11.406 1 94.38 207 LEU A O 1
ATOM 1652 N N . PRO A 1 208 ? 2.404 7.434 -12.406 1 84.25 208 PRO A N 1
ATOM 1653 C CA . PRO A 1 208 ? 1.313 6.465 -12.258 1 84.25 208 PRO A CA 1
ATOM 1654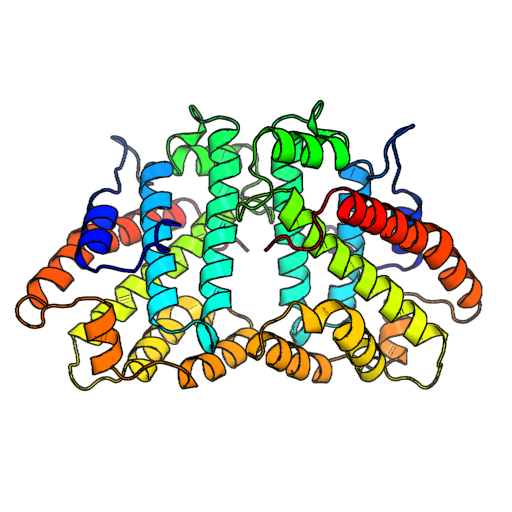 C C . PRO A 1 208 ? 1.104 6.035 -10.805 1 84.25 208 PRO A C 1
ATOM 1656 O O . PRO A 1 208 ? 2.021 6.141 -9.992 1 84.25 208 PRO A O 1
ATOM 1659 N N . MET B 1 1 ? 7.133 0.068 -32.344 1 25.08 1 MET B N 1
ATOM 1660 C CA . MET B 1 1 ? 5.938 -0.626 -31.875 1 25.08 1 MET B CA 1
ATOM 1661 C C . MET B 1 1 ? 5.988 -0.846 -30.359 1 25.08 1 MET B C 1
ATOM 1663 O O . MET B 1 1 ? 6.961 -1.404 -29.844 1 25.08 1 MET B O 1
ATOM 1667 N N . ALA B 1 2 ? 5.391 0.024 -29.531 1 37.09 2 ALA B N 1
ATOM 1668 C CA . ALA B 1 2 ? 5.5 0.005 -28.062 1 37.09 2 ALA B CA 1
ATOM 1669 C C . ALA B 1 2 ? 5.277 -1.401 -27.516 1 37.09 2 ALA B C 1
ATOM 1671 O O . ALA B 1 2 ? 4.305 -2.068 -27.875 1 37.09 2 ALA B O 1
ATOM 1672 N N . ALA B 1 3 ? 6.297 -2.121 -27.203 1 41.66 3 ALA B N 1
ATOM 1673 C CA . ALA B 1 3 ? 6.145 -3.502 -26.75 1 41.66 3 ALA B CA 1
ATOM 1674 C C . ALA B 1 3 ? 4.871 -3.67 -25.922 1 41.66 3 ALA B C 1
ATOM 1676 O O . ALA B 1 3 ? 4.562 -2.83 -25.062 1 41.66 3 ALA B O 1
ATOM 1677 N N . ALA B 1 4 ? 3.924 -4.375 -26.328 1 54.03 4 ALA B N 1
ATOM 1678 C CA . ALA B 1 4 ? 2.631 -4.648 -25.719 1 54.03 4 ALA B CA 1
ATOM 1679 C C . ALA B 1 4 ? 2.797 -5.039 -24.25 1 54.03 4 ALA B C 1
ATOM 1681 O O . ALA B 1 4 ? 3.791 -5.664 -23.875 1 54.03 4 ALA B O 1
ATOM 1682 N N . ALA B 1 5 ? 2.092 -4.402 -23.297 1 68.88 5 ALA B N 1
ATOM 1683 C CA . ALA B 1 5 ? 2.104 -4.781 -21.891 1 68.88 5 ALA B CA 1
ATOM 1684 C C . ALA B 1 5 ? 1.999 -6.297 -21.734 1 68.88 5 ALA B C 1
ATOM 1686 O O . ALA B 1 5 ? 1.22 -6.949 -22.422 1 68.88 5 ALA B O 1
ATOM 1687 N N . PRO B 1 6 ? 2.992 -6.867 -20.922 1 80.38 6 PRO B N 1
ATOM 1688 C CA . PRO B 1 6 ? 2.938 -8.32 -20.75 1 80.38 6 PRO B CA 1
ATOM 1689 C C . PRO B 1 6 ? 1.576 -8.812 -20.266 1 80.38 6 PRO B C 1
ATOM 1691 O O . PRO B 1 6 ? 0.913 -8.117 -19.484 1 80.38 6 PRO B O 1
ATOM 1694 N N . VAL B 1 7 ? 1.162 -9.945 -20.859 1 86.75 7 VAL B N 1
ATOM 1695 C CA . VAL B 1 7 ? -0.098 -10.57 -20.469 1 86.75 7 VAL B CA 1
ATOM 1696 C C . VAL B 1 7 ? 0.181 -11.883 -19.75 1 86.75 7 VAL B C 1
ATOM 1698 O O . VAL B 1 7 ? 1.239 -12.492 -19.922 1 86.75 7 VAL B O 1
ATOM 1701 N N . PHE B 1 8 ? -0.803 -12.266 -18.906 1 93.5 8 PHE B N 1
ATOM 1702 C CA . PHE B 1 8 ? -0.655 -13.484 -18.109 1 93.5 8 PHE B CA 1
ATOM 1703 C C . PHE B 1 8 ? -0.622 -14.711 -19.016 1 93.5 8 PHE B C 1
ATOM 1705 O O . PHE B 1 8 ? -1.348 -14.781 -20.016 1 93.5 8 PHE B O 1
ATOM 1712 N N . SER B 1 9 ? 0.185 -15.664 -18.688 1 91.69 9 SER B N 1
ATOM 1713 C CA . SER B 1 9 ? 0.249 -17 -19.266 1 91.69 9 SER B CA 1
ATOM 1714 C C . SER B 1 9 ? 0.477 -18.047 -18.172 1 91.69 9 SER B C 1
ATOM 1716 O O . SER B 1 9 ? 1.416 -17.938 -17.391 1 91.69 9 SER B O 1
ATOM 1718 N N . VAL B 1 10 ? -0.379 -19.078 -18.25 1 93.25 10 VAL B N 1
ATOM 1719 C CA . VAL B 1 10 ? -0.262 -20.125 -17.234 1 93.25 10 VAL B CA 1
ATOM 1720 C C . VAL B 1 10 ? 1.105 -20.797 -17.328 1 93.25 10 VAL B C 1
ATOM 1722 O O . VAL B 1 10 ? 1.714 -21.125 -16.312 1 93.25 10 VAL B O 1
ATOM 1725 N N . ASP B 1 11 ? 1.587 -20.938 -18.5 1 93.88 11 ASP B N 1
ATOM 1726 C CA . ASP B 1 11 ? 2.885 -21.578 -18.672 1 93.88 11 ASP B CA 1
ATOM 1727 C C . ASP B 1 11 ? 4.008 -20.734 -18.078 1 93.88 11 ASP B C 1
ATOM 1729 O O . ASP B 1 11 ? 4.891 -21.25 -17.391 1 93.88 11 ASP B O 1
ATOM 1733 N N . ARG B 1 12 ? 3.971 -19.516 -18.328 1 95.38 12 ARG B N 1
ATOM 1734 C CA . ARG B 1 12 ? 4.988 -18.625 -17.781 1 95.38 12 ARG B CA 1
ATOM 1735 C C . ARG B 1 12 ? 4.867 -18.531 -16.266 1 95.38 12 ARG B C 1
ATOM 1737 O O . ARG B 1 12 ? 5.879 -18.5 -15.555 1 95.38 12 ARG B O 1
ATOM 1744 N N . PHE B 1 13 ? 3.662 -18.469 -15.828 1 97.12 13 PHE B N 1
ATOM 1745 C CA . PHE B 1 13 ? 3.395 -18.453 -14.391 1 97.12 13 PHE B CA 1
ATOM 1746 C C . PHE B 1 13 ? 4.004 -19.672 -13.719 1 97.12 13 PHE B C 1
ATOM 1748 O O . PHE B 1 13 ? 4.715 -19.547 -12.727 1 97.12 13 PHE B O 1
ATOM 1755 N N . LEU B 1 14 ? 3.773 -20.828 -14.297 1 97.31 14 LEU B N 1
ATOM 1756 C CA . LEU B 1 14 ? 4.301 -22.062 -13.75 1 97.31 14 LEU B CA 1
ATOM 1757 C C . LEU B 1 14 ? 5.82 -22.094 -13.828 1 97.31 14 LEU B C 1
ATOM 1759 O O . LEU B 1 14 ? 6.488 -22.516 -12.875 1 97.31 14 LEU B O 1
ATOM 1763 N N . ALA B 1 15 ? 6.328 -21.641 -14.922 1 97.88 15 ALA B N 1
ATOM 1764 C CA . ALA B 1 15 ? 7.777 -21.609 -15.086 1 97.88 15 ALA B CA 1
ATOM 1765 C C . ALA B 1 15 ? 8.43 -20.719 -14.023 1 97.88 15 ALA B C 1
ATOM 1767 O O . ALA B 1 15 ? 9.469 -21.078 -13.461 1 97.88 15 ALA B O 1
ATOM 1768 N N . LYS B 1 16 ? 7.801 -19.625 -13.742 1 98.25 16 LYS B N 1
ATOM 1769 C CA . LYS B 1 16 ? 8.352 -18.703 -12.75 1 98.25 16 LYS B CA 1
ATOM 1770 C C . LYS B 1 16 ? 8.18 -19.266 -11.336 1 98.25 16 LYS B C 1
ATOM 1772 O O . LYS B 1 16 ? 9.055 -19.094 -10.492 1 98.25 16 LYS B O 1
ATOM 1777 N N . SER B 1 17 ? 7.098 -19.906 -11.07 1 98.56 17 SER B N 1
ATOM 1778 C CA . SER B 1 17 ? 6.914 -20.578 -9.789 1 98.56 17 SER B CA 1
ATOM 1779 C C . SER B 1 17 ? 7.98 -21.656 -9.578 1 98.56 17 SER B C 1
ATOM 1781 O O . SER B 1 17 ? 8.578 -21.734 -8.5 1 98.56 17 SER B O 1
ATOM 1783 N N . GLU B 1 18 ? 8.203 -22.391 -10.594 1 98.62 18 GLU B N 1
ATOM 1784 C CA . GLU B 1 18 ? 9.188 -23.469 -10.547 1 98.62 18 GLU B CA 1
ATOM 1785 C C . GLU B 1 18 ? 10.609 -22.922 -10.508 1 98.62 18 GLU B C 1
ATOM 1787 O O . GLU B 1 18 ? 11.547 -23.625 -10.117 1 98.62 18 GLU B O 1
ATOM 1792 N N . GLY B 1 19 ? 10.727 -21.703 -10.914 1 98.44 19 GLY B N 1
ATOM 1793 C CA . GLY B 1 19 ? 12.031 -21.047 -10.969 1 98.44 19 GLY B CA 1
ATOM 1794 C C . GLY B 1 19 ? 12.43 -20.406 -9.648 1 98.44 19 GLY B C 1
ATOM 1795 O O . GLY B 1 19 ? 13.547 -19.906 -9.516 1 98.44 19 GLY B O 1
ATOM 1796 N N . VAL B 1 20 ? 11.578 -20.453 -8.672 1 98.69 20 VAL B N 1
ATOM 1797 C CA . VAL B 1 20 ? 11.922 -19.922 -7.355 1 98.69 20 VAL B CA 1
ATOM 1798 C C . VAL B 1 20 ? 12.938 -20.844 -6.688 1 98.69 20 VAL B C 1
ATOM 1800 O O . VAL B 1 20 ? 12.625 -21.969 -6.32 1 98.69 20 VAL B O 1
ATOM 1803 N N . LYS B 1 21 ? 14.109 -20.25 -6.414 1 98.44 21 LYS B N 1
ATOM 1804 C CA . LYS B 1 21 ? 15.211 -21.062 -5.906 1 98.44 21 LYS B CA 1
ATOM 1805 C C . LYS B 1 21 ? 15.438 -20.812 -4.418 1 98.44 21 LYS B C 1
ATOM 1807 O O . LYS B 1 21 ? 15.117 -19.734 -3.908 1 98.44 21 LYS B O 1
ATOM 1812 N N . PHE B 1 22 ? 15.945 -21.812 -3.836 1 98.31 22 PHE B N 1
ATOM 1813 C CA . PHE B 1 22 ? 16.375 -21.781 -2.441 1 98.31 22 PHE B CA 1
ATOM 1814 C C . PHE B 1 22 ? 17.859 -22.062 -2.318 1 98.31 22 PHE B C 1
ATOM 1816 O O . PHE B 1 22 ? 18.359 -23.047 -2.883 1 98.31 22 PHE B O 1
ATOM 1823 N N . LYS B 1 23 ? 18.516 -21.125 -1.687 1 97.81 23 LYS B N 1
ATOM 1824 C CA . LYS B 1 23 ? 19.922 -21.438 -1.375 1 97.81 23 LYS B CA 1
ATOM 1825 C C . LYS B 1 23 ? 20.016 -22.625 -0.415 1 97.81 23 LYS B C 1
ATOM 1827 O O . LYS B 1 23 ? 19.188 -22.781 0.477 1 97.81 23 LYS B O 1
ATOM 1832 N N . GLU B 1 24 ? 21.094 -23.422 -0.647 1 96.88 24 GLU B N 1
ATOM 1833 C CA . GLU B 1 24 ? 21.312 -24.562 0.24 1 96.88 24 GLU B CA 1
ATOM 1834 C C . GLU B 1 24 ? 21.312 -24.125 1.703 1 96.88 24 GLU B C 1
ATOM 1836 O O . GLU B 1 24 ? 21.984 -23.156 2.066 1 96.88 24 GLU B O 1
ATOM 1841 N N . GLY B 1 25 ? 20.453 -24.844 2.494 1 97.31 25 GLY B N 1
ATOM 1842 C CA . GLY B 1 25 ? 20.422 -24.578 3.922 1 97.31 25 GLY B CA 1
ATOM 1843 C C . GLY B 1 25 ? 19.453 -23.469 4.305 1 97.31 25 GLY B C 1
ATOM 1844 O O . GLY B 1 25 ? 19.25 -23.188 5.488 1 97.31 25 GLY B O 1
ATOM 1845 N N . GLU B 1 26 ? 18.844 -22.891 3.32 1 98.06 26 GLU B N 1
ATOM 1846 C CA . GLU B 1 26 ? 17.891 -21.812 3.627 1 98.06 26 GLU B CA 1
ATOM 1847 C C . GLU B 1 26 ? 16.469 -22.25 3.344 1 98.06 26 GLU B C 1
ATOM 1849 O O . GLU B 1 26 ? 16.219 -23.125 2.506 1 98.06 26 GLU B O 1
ATOM 1854 N N . GLU B 1 27 ? 15.602 -21.625 4.074 1 98.62 27 GLU B N 1
ATOM 1855 C CA . GLU B 1 27 ? 14.195 -22 3.994 1 98.62 27 GLU B CA 1
ATOM 1856 C C . GLU B 1 27 ? 13.391 -20.984 3.188 1 98.62 27 GLU B C 1
ATOM 1858 O O . GLU B 1 27 ? 12.273 -21.266 2.756 1 98.62 27 GLU B O 1
ATOM 1863 N N . LEU B 1 28 ? 13.953 -19.781 3.078 1 98.88 28 LEU B N 1
ATOM 1864 C CA . LEU B 1 28 ? 13.297 -18.781 2.254 1 98.88 28 LEU B CA 1
ATOM 1865 C C . LEU B 1 28 ? 13.992 -18.641 0.904 1 98.88 28 LEU B C 1
ATOM 1867 O O . LEU B 1 28 ? 15.195 -18.875 0.794 1 98.88 28 LEU B O 1
ATOM 1871 N N . PRO B 1 29 ? 13.234 -18.203 -0.072 1 98.81 29 PRO B N 1
ATOM 1872 C CA . PRO B 1 29 ? 13.766 -18.203 -1.438 1 98.81 29 PRO B CA 1
ATOM 1873 C C . PRO B 1 29 ? 14.742 -17.062 -1.692 1 98.81 29 PRO B C 1
ATOM 1875 O O . PRO B 1 29 ? 14.859 -16.156 -0.867 1 98.81 29 PRO B O 1
ATOM 1878 N N . GLU B 1 30 ? 15.406 -17.281 -2.857 1 98.75 30 GLU B N 1
ATOM 1879 C CA . GLU B 1 30 ? 16.172 -16.156 -3.41 1 98.75 30 GLU B CA 1
ATOM 1880 C C . GLU B 1 30 ? 15.25 -14.992 -3.762 1 98.75 30 GLU B C 1
ATOM 1882 O O . GLU B 1 30 ? 14.164 -15.188 -4.312 1 98.75 30 GLU B O 1
ATOM 1887 N N . THR B 1 31 ? 15.711 -13.805 -3.42 1 98.62 31 THR B N 1
ATOM 1888 C CA . THR B 1 31 ? 14.859 -12.617 -3.438 1 98.62 31 THR B CA 1
ATOM 1889 C C . THR B 1 31 ? 14.344 -12.344 -4.848 1 98.62 31 THR B C 1
ATOM 1891 O O . THR B 1 31 ? 13.133 -12.227 -5.062 1 98.62 31 THR B O 1
ATOM 1894 N N . ILE B 1 32 ? 15.211 -12.367 -5.816 1 98.19 32 ILE B N 1
ATOM 1895 C CA . ILE B 1 32 ? 14.859 -11.922 -7.16 1 98.19 32 ILE B CA 1
ATOM 1896 C C . ILE B 1 32 ? 13.945 -12.953 -7.82 1 98.19 32 ILE B C 1
ATOM 1898 O O . ILE B 1 32 ? 12.977 -12.594 -8.492 1 98.19 32 ILE B O 1
ATOM 1902 N N . ASP B 1 33 ? 14.203 -14.227 -7.625 1 98.56 33 ASP B N 1
ATOM 1903 C CA . ASP B 1 33 ? 13.352 -15.273 -8.172 1 98.56 33 ASP B CA 1
ATOM 1904 C C . ASP B 1 33 ? 11.922 -15.148 -7.641 1 98.56 33 ASP B C 1
ATOM 1906 O O . ASP B 1 33 ? 10.961 -15.289 -8.398 1 98.56 33 ASP B O 1
ATOM 1910 N N . PHE B 1 34 ? 11.852 -14.914 -6.383 1 98.88 34 PHE B N 1
ATOM 1911 C CA . PHE B 1 34 ? 10.547 -14.797 -5.754 1 98.88 34 PHE B CA 1
ATOM 1912 C C . PHE B 1 34 ? 9.797 -13.578 -6.281 1 98.88 34 PHE B C 1
ATOM 1914 O O . PHE B 1 34 ? 8.609 -13.664 -6.605 1 98.88 34 PHE B O 1
ATOM 1921 N N . LEU B 1 35 ? 10.492 -12.461 -6.387 1 98.31 35 LEU B N 1
ATOM 1922 C CA . LEU B 1 35 ? 9.852 -11.242 -6.875 1 98.31 35 LEU B CA 1
ATOM 1923 C C . LEU B 1 35 ? 9.422 -11.406 -8.336 1 98.31 35 LEU B C 1
ATOM 1925 O O . LEU B 1 35 ? 8.398 -10.852 -8.75 1 98.31 35 LEU B O 1
ATOM 1929 N N . ASP B 1 36 ? 10.164 -12.133 -9.102 1 98 36 ASP B N 1
ATOM 1930 C CA . ASP B 1 36 ? 9.766 -12.438 -10.477 1 98 36 ASP B CA 1
ATOM 1931 C C . ASP B 1 36 ? 8.469 -13.234 -10.5 1 98 36 ASP B C 1
ATOM 1933 O O . ASP B 1 36 ? 7.617 -13.016 -11.375 1 98 36 ASP B O 1
ATOM 1937 N N . PHE B 1 37 ? 8.422 -14.117 -9.594 1 98.69 37 PHE B N 1
ATOM 1938 C CA . PHE B 1 37 ? 7.191 -14.891 -9.5 1 98.69 37 PHE B CA 1
ATOM 1939 C C . PHE B 1 37 ? 6.016 -14 -9.117 1 98.69 37 PHE B C 1
ATOM 1941 O O . PHE B 1 37 ? 4.926 -14.117 -9.672 1 98.69 37 PHE B O 1
ATOM 1948 N N . ILE B 1 38 ? 6.168 -13.047 -8.156 1 98.5 38 ILE B N 1
ATOM 1949 C CA . ILE B 1 38 ? 5.109 -12.141 -7.723 1 98.5 38 ILE B CA 1
ATOM 1950 C C . ILE B 1 38 ? 4.648 -11.289 -8.898 1 98.5 38 ILE B C 1
ATOM 1952 O O . ILE B 1 38 ? 3.463 -10.977 -9.016 1 98.5 38 ILE B O 1
ATOM 1956 N N . PHE B 1 39 ? 5.539 -10.992 -9.766 1 97 39 PHE B N 1
ATOM 1957 C CA . PHE B 1 39 ? 5.18 -10.258 -10.969 1 97 39 PHE B CA 1
ATOM 1958 C C . PHE B 1 39 ? 4.148 -11.023 -11.789 1 97 39 PHE B C 1
ATOM 1960 O O . PHE B 1 39 ? 3.203 -10.438 -12.312 1 97 39 PHE B O 1
ATOM 1967 N N . GLU B 1 40 ? 4.34 -12.289 -11.906 1 97.12 40 GLU B N 1
ATOM 1968 C CA . GLU B 1 40 ? 3.373 -13.109 -12.633 1 97.12 40 GLU B CA 1
ATOM 1969 C C . GLU B 1 40 ? 2.021 -13.125 -11.922 1 97.12 40 GLU B C 1
ATOM 1971 O O . GLU B 1 40 ? 0.974 -13.172 -12.57 1 97.12 40 GLU B O 1
ATOM 1976 N N . VAL B 1 41 ? 2.105 -13.109 -10.609 1 97.56 41 VAL B N 1
ATOM 1977 C CA . VAL B 1 41 ? 0.867 -13.039 -9.836 1 97.56 41 VAL B CA 1
ATOM 1978 C C . VAL B 1 41 ? 0.139 -11.727 -10.156 1 97.56 41 VAL B C 1
ATOM 1980 O O . VAL B 1 41 ? -1.087 -11.711 -10.289 1 97.56 41 VAL B O 1
ATOM 1983 N N . CYS B 1 42 ? 0.854 -10.68 -10.258 1 95.94 42 CYS B N 1
ATOM 1984 C CA . CYS B 1 42 ? 0.262 -9.398 -10.625 1 95.94 42 CYS B CA 1
ATOM 1985 C C . CYS B 1 42 ? -0.472 -9.5 -11.953 1 95.94 42 CYS B C 1
ATOM 1987 O O . CYS B 1 42 ? -1.586 -8.992 -12.094 1 95.94 42 CYS B O 1
ATOM 1989 N N . LEU B 1 43 ? 0.128 -10.164 -12.906 1 95.19 43 LEU B N 1
ATOM 1990 C CA . LEU B 1 43 ? -0.479 -10.305 -14.227 1 95.19 43 LEU B CA 1
ATOM 1991 C C . LEU B 1 43 ? -1.77 -11.117 -14.148 1 95.19 43 LEU B C 1
ATOM 1993 O O . LEU B 1 43 ? -2.701 -10.875 -14.922 1 95.19 43 LEU B O 1
ATOM 1997 N N . LEU B 1 44 ? -1.782 -12.023 -13.227 1 95.56 44 LEU B N 1
ATOM 1998 C CA . LEU B 1 44 ? -3 -12.805 -13.031 1 95.56 44 LEU B CA 1
ATOM 1999 C C . LEU B 1 44 ? -4.164 -11.898 -12.641 1 95.56 44 LEU B C 1
ATOM 2001 O O . LEU B 1 44 ? -5.273 -12.055 -13.156 1 95.56 44 LEU B O 1
ATOM 2005 N N . PHE B 1 45 ? -3.953 -10.953 -11.805 1 95.62 45 PHE B N 1
ATOM 2006 C CA . PHE B 1 45 ? -5.023 -10.07 -11.352 1 95.62 45 PHE B CA 1
ATOM 2007 C C . PHE B 1 45 ? -5.453 -9.125 -12.469 1 95.62 45 PHE B C 1
ATOM 2009 O O . PHE B 1 45 ? -6.609 -8.703 -12.523 1 95.62 45 PHE B O 1
ATOM 2016 N N . ASP B 1 46 ? -4.551 -8.852 -13.383 1 92.94 46 ASP B N 1
ATOM 2017 C CA . ASP B 1 46 ? -4.945 -8.125 -14.586 1 92.94 46 ASP B CA 1
ATOM 2018 C C . ASP B 1 46 ? -5.965 -8.914 -15.398 1 92.94 46 ASP B C 1
ATOM 2020 O O . ASP B 1 46 ? -6.855 -8.328 -16.016 1 92.94 46 ASP B O 1
ATOM 2024 N N . SER B 1 47 ? -5.844 -10.172 -15.352 1 92.19 47 SER B N 1
ATOM 2025 C CA . SER B 1 47 ? -6.73 -11.031 -16.125 1 92.19 47 SER B CA 1
ATOM 2026 C C . SER B 1 47 ? -8.117 -11.109 -15.492 1 92.19 47 SER B C 1
ATOM 2028 O O . SER B 1 47 ? -9.086 -11.492 -16.156 1 92.19 47 SER B O 1
ATOM 2030 N N . LEU B 1 48 ? -8.227 -10.828 -14.219 1 93.69 48 LEU B N 1
ATOM 2031 C CA . LEU B 1 48 ? -9.516 -10.82 -13.531 1 93.69 48 LEU B CA 1
ATOM 2032 C C . LEU B 1 48 ? -10.305 -9.562 -13.883 1 93.69 48 LEU B C 1
ATOM 2034 O O . LEU B 1 48 ? -11.531 -9.547 -13.766 1 93.69 48 LEU B O 1
ATOM 2038 N N . GLY B 1 49 ? -9.555 -8.508 -14.258 1 90.62 49 GLY B N 1
ATOM 2039 C CA . GLY B 1 49 ? -10.203 -7.266 -14.648 1 90.62 49 GLY B CA 1
ATOM 2040 C C . GLY B 1 49 ? -9.711 -6.066 -13.859 1 90.62 49 GLY B C 1
ATOM 2041 O O . GLY B 1 49 ? -9.695 -6.094 -12.625 1 90.62 49 GLY B O 1
ATOM 2042 N N . LYS B 1 50 ? -9.5 -5.07 -14.523 1 87.12 50 LYS B N 1
ATOM 2043 C CA . LYS B 1 50 ? -8.906 -3.871 -13.938 1 87.12 50 LYS B CA 1
ATOM 2044 C C . LYS B 1 50 ? -9.906 -3.154 -13.031 1 87.12 50 LYS B C 1
ATOM 2046 O O . LYS B 1 50 ? -9.523 -2.623 -11.984 1 87.12 50 LYS B O 1
ATOM 2051 N N . ALA B 1 51 ? -11.102 -3.17 -13.344 1 84.75 51 ALA B N 1
ATOM 2052 C CA . ALA B 1 51 ? -12.125 -2.422 -12.617 1 84.75 51 ALA B CA 1
ATOM 2053 C C . ALA B 1 51 ? -12.258 -2.93 -11.188 1 84.75 51 ALA B C 1
ATOM 2055 O O . ALA B 1 51 ? -12.453 -2.143 -10.258 1 84.75 51 ALA B O 1
ATOM 2056 N N . GLY B 1 52 ? -12.07 -4.191 -11.016 1 90.06 52 GLY B N 1
ATOM 2057 C CA . GLY B 1 52 ? -12.344 -4.766 -9.711 1 90.06 52 GLY B CA 1
ATOM 2058 C C . GLY B 1 52 ? -11.086 -5.18 -8.961 1 90.06 52 GLY B C 1
ATOM 2059 O O . GLY B 1 52 ? -11.094 -5.285 -7.738 1 90.06 52 GLY B O 1
ATOM 2060 N N . PHE B 1 53 ? -9.977 -5.266 -9.734 1 94.69 53 PHE B N 1
ATOM 2061 C CA . PHE B 1 53 ? -8.898 -6.004 -9.078 1 94.69 53 PHE B CA 1
ATOM 2062 C C . PHE B 1 53 ? -7.57 -5.273 -9.227 1 94.69 53 PHE B C 1
ATOM 2064 O O . PHE B 1 53 ? -6.535 -5.75 -8.758 1 94.69 53 PHE B O 1
ATOM 2071 N N . SER B 1 54 ? -7.617 -4.062 -9.703 1 91.62 54 SER B N 1
ATOM 2072 C CA . SER B 1 54 ? -6.383 -3.312 -9.906 1 91.62 54 SER B CA 1
ATOM 2073 C C . SER B 1 54 ? -5.746 -2.926 -8.578 1 91.62 54 SER B C 1
ATOM 2075 O O . SER B 1 54 ? -4.523 -2.795 -8.484 1 91.62 54 SER B O 1
ATOM 2077 N N . PHE B 1 55 ? -6.531 -2.725 -7.578 1 90.44 55 PHE B N 1
ATOM 2078 C CA . PHE B 1 55 ? -6 -2.344 -6.277 1 90.44 55 PHE B CA 1
ATOM 2079 C C . PHE B 1 55 ? -5.152 -3.467 -5.688 1 90.44 55 PHE B C 1
ATOM 2081 O O . PHE B 1 55 ? -4.203 -3.211 -4.941 1 90.44 55 PHE B O 1
ATOM 2088 N N . VAL B 1 56 ? -5.523 -4.734 -6 1 94.75 56 VAL B N 1
ATOM 2089 C CA . VAL B 1 56 ? -4.73 -5.863 -5.527 1 94.75 56 VAL B CA 1
ATOM 2090 C C . VAL B 1 56 ? -3.371 -5.867 -6.227 1 94.75 56 VAL B C 1
ATOM 2092 O O . VAL B 1 56 ? -2.334 -6.039 -5.582 1 94.75 56 VAL B O 1
ATOM 2095 N N . LYS B 1 57 ? -3.479 -5.723 -7.543 1 93.81 57 LYS B N 1
ATOM 2096 C CA . LYS B 1 57 ? -2.24 -5.668 -8.312 1 93.81 57 LYS B CA 1
ATOM 2097 C C . LYS B 1 57 ? -1.33 -4.551 -7.812 1 93.81 57 LYS B C 1
ATOM 2099 O O . LYS B 1 57 ? -0.133 -4.762 -7.609 1 93.81 57 LYS B O 1
ATOM 2104 N N . SER B 1 58 ? -1.905 -3.416 -7.594 1 90.69 58 SER B N 1
ATOM 2105 C CA . SER B 1 58 ? -1.138 -2.275 -7.102 1 90.69 58 SER B CA 1
ATOM 2106 C C . SER B 1 58 ? -0.504 -2.576 -5.75 1 90.69 58 SER B C 1
ATOM 2108 O O . SER B 1 58 ? 0.653 -2.227 -5.508 1 90.69 58 SER B O 1
ATOM 2110 N N . ASP B 1 59 ? -1.245 -3.217 -4.922 1 92.31 59 ASP B N 1
ATOM 2111 C CA . ASP B 1 59 ? -0.741 -3.594 -3.605 1 92.31 59 ASP B CA 1
ATOM 2112 C C . ASP B 1 59 ? 0.439 -4.555 -3.725 1 92.31 59 ASP B C 1
ATOM 2114 O O . ASP B 1 59 ? 1.466 -4.371 -3.066 1 92.31 59 ASP B O 1
ATOM 2118 N N . LEU B 1 60 ? 0.392 -5.504 -4.574 1 96.12 60 LEU B N 1
ATOM 2119 C CA . LEU B 1 60 ? 1.458 -6.477 -4.789 1 96.12 60 LEU B CA 1
ATOM 2120 C C . LEU B 1 60 ? 2.695 -5.805 -5.379 1 96.12 60 LEU B C 1
ATOM 2122 O O . LEU B 1 60 ? 3.82 -6.105 -4.977 1 96.12 60 LEU B O 1
ATOM 2126 N N . GLU B 1 61 ? 2.447 -4.934 -6.273 1 93.31 61 GLU B N 1
ATOM 2127 C CA . GLU B 1 61 ? 3.549 -4.207 -6.898 1 93.31 61 GLU B CA 1
ATOM 2128 C C . GLU B 1 61 ? 4.285 -3.34 -5.883 1 93.31 61 GLU B C 1
ATOM 2130 O O . GLU B 1 61 ? 5.516 -3.289 -5.879 1 93.31 61 GLU B O 1
ATOM 2135 N N . THR B 1 62 ? 3.523 -2.691 -5.109 1 90.56 62 THR B N 1
ATOM 2136 C CA . THR B 1 62 ? 4.117 -1.857 -4.07 1 90.56 62 THR B CA 1
ATOM 2137 C C . THR B 1 62 ? 4.949 -2.701 -3.111 1 90.56 62 THR B C 1
ATOM 2139 O O . THR B 1 62 ? 6.094 -2.354 -2.803 1 90.56 62 THR B O 1
ATOM 2142 N N . LYS B 1 63 ? 4.457 -3.814 -2.65 1 94.19 63 LYS B N 1
ATOM 2143 C CA . LYS B 1 63 ? 5.164 -4.68 -1.711 1 94.19 63 LYS B CA 1
ATOM 2144 C C . LYS B 1 63 ? 6.414 -5.277 -2.348 1 94.19 63 LYS B C 1
ATOM 2146 O O . LYS B 1 63 ? 7.469 -5.344 -1.715 1 94.19 63 LYS B O 1
ATOM 2151 N N . SER B 1 64 ? 6.223 -5.645 -3.619 1 95.94 64 SER B N 1
ATOM 2152 C CA . SER B 1 64 ? 7.395 -6.109 -4.352 1 95.94 64 SER B CA 1
ATOM 2153 C C . SER B 1 64 ? 8.461 -5.023 -4.438 1 95.94 64 SER B C 1
ATOM 2155 O O . SER B 1 64 ? 9.656 -5.305 -4.301 1 95.94 64 SER B O 1
ATOM 2157 N N . GLY B 1 65 ? 8.008 -3.855 -4.668 1 90.94 65 GLY B N 1
ATOM 2158 C CA . GLY B 1 65 ? 8.922 -2.725 -4.746 1 90.94 65 GLY B CA 1
ATOM 2159 C C . GLY B 1 65 ? 9.688 -2.484 -3.461 1 90.94 65 GLY B C 1
ATOM 2160 O O . GLY B 1 65 ? 10.891 -2.207 -3.49 1 90.94 65 GLY B O 1
ATOM 2161 N N . ILE B 1 66 ? 9.07 -2.59 -2.326 1 90.5 66 ILE B N 1
ATOM 2162 C CA . ILE B 1 66 ? 9.703 -2.408 -1.024 1 90.5 66 ILE B CA 1
ATOM 2163 C C . ILE B 1 66 ? 10.844 -3.412 -0.859 1 90.5 66 ILE B C 1
ATOM 2165 O O . ILE B 1 66 ? 11.969 -3.035 -0.518 1 90.5 66 ILE B O 1
ATOM 2169 N N . ILE B 1 67 ? 10.57 -4.621 -1.169 1 95.56 67 ILE B N 1
ATOM 2170 C CA . ILE B 1 67 ? 11.57 -5.664 -0.992 1 95.56 67 ILE B CA 1
ATOM 2171 C C . ILE B 1 67 ? 12.695 -5.477 -2.008 1 95.56 67 ILE B C 1
ATOM 2173 O O . ILE B 1 67 ? 13.867 -5.699 -1.695 1 95.56 67 ILE B O 1
ATOM 2177 N N . ARG B 1 68 ? 12.352 -5.055 -3.178 1 93.19 68 ARG B N 1
ATOM 2178 C CA . ARG B 1 68 ? 13.359 -4.816 -4.203 1 93.19 68 ARG B CA 1
ATOM 2179 C C . ARG B 1 68 ? 14.312 -3.699 -3.789 1 93.19 68 ARG B C 1
ATOM 2181 O O . ARG B 1 68 ? 15.523 -3.809 -3.971 1 93.19 68 ARG B O 1
ATOM 2188 N N . VAL B 1 69 ? 13.797 -2.646 -3.234 1 88.06 69 VAL B N 1
ATOM 2189 C CA . VAL B 1 69 ? 14.617 -1.533 -2.777 1 88.06 69 VAL B CA 1
ATOM 2190 C C . VAL B 1 69 ? 15.555 -2.004 -1.669 1 88.06 69 VAL B C 1
ATOM 2192 O O . VAL B 1 69 ? 16.734 -1.653 -1.657 1 88.06 69 VAL B O 1
ATOM 2195 N N . ILE B 1 70 ? 15.031 -2.795 -0.791 1 91.44 70 ILE B N 1
ATOM 2196 C CA . ILE B 1 70 ? 15.852 -3.342 0.285 1 91.44 70 ILE B CA 1
ATOM 2197 C C . ILE B 1 70 ? 16.984 -4.188 -0.304 1 91.44 70 ILE B C 1
ATOM 2199 O O . ILE B 1 70 ? 18.141 -4.043 0.082 1 91.44 70 ILE B O 1
ATOM 2203 N N . HIS B 1 71 ? 16.609 -5.039 -1.237 1 94.56 71 HIS B N 1
ATOM 2204 C CA . HIS B 1 71 ? 17.594 -5.891 -1.898 1 94.56 71 HIS B CA 1
ATOM 2205 C C . HIS B 1 71 ? 18.672 -5.062 -2.57 1 94.56 71 HIS B C 1
ATOM 2207 O O . HIS B 1 71 ? 19.875 -5.34 -2.406 1 94.56 71 HIS B O 1
ATOM 2213 N N . ASP B 1 72 ? 18.281 -4.082 -3.24 1 88.38 72 ASP B N 1
ATOM 2214 C CA . ASP B 1 72 ? 19.203 -3.322 -4.078 1 88.38 72 ASP B CA 1
ATOM 2215 C C . ASP B 1 72 ? 20.125 -2.461 -3.227 1 88.38 72 ASP B C 1
ATOM 2217 O O . ASP B 1 72 ? 21.203 -2.059 -3.684 1 88.38 72 ASP B O 1
ATOM 2221 N N . LYS B 1 73 ? 19.734 -2.127 -2.021 1 83.81 73 LYS B N 1
ATOM 2222 C CA . LYS B 1 73 ? 20.578 -1.39 -1.097 1 83.81 73 LYS B CA 1
ATOM 2223 C C . LYS B 1 73 ? 21.844 -2.184 -0.762 1 83.81 73 LYS B C 1
ATOM 2225 O O . LYS B 1 73 ? 22.922 -1.611 -0.635 1 83.81 73 LYS B O 1
ATOM 2230 N N . ASN B 1 74 ? 21.656 -3.463 -0.598 1 87.94 74 ASN B N 1
ATOM 2231 C CA . ASN B 1 74 ? 22.781 -4.367 -0.35 1 87.94 74 ASN B CA 1
ATOM 2232 C C . ASN B 1 74 ? 22.484 -5.77 -0.878 1 87.94 74 ASN B C 1
ATOM 2234 O O . ASN B 1 74 ? 22.156 -6.672 -0.107 1 87.94 74 ASN B O 1
ATOM 2238 N N . PRO B 1 75 ? 22.719 -5.918 -2.162 1 93.38 75 PRO B N 1
ATOM 2239 C CA . PRO B 1 75 ? 22.328 -7.172 -2.805 1 93.38 75 PRO B CA 1
ATOM 2240 C C . PRO B 1 75 ? 23 -8.391 -2.193 1 93.38 75 PRO B C 1
ATOM 2242 O O . PRO B 1 75 ? 22.391 -9.461 -2.109 1 93.38 75 PRO B O 1
ATOM 2245 N N . GLU B 1 76 ? 24.172 -8.242 -1.744 1 94 76 GLU B N 1
ATOM 2246 C CA . GLU B 1 76 ? 24.891 -9.375 -1.182 1 94 76 GLU B CA 1
ATOM 2247 C C . GLU B 1 76 ? 24.266 -9.836 0.13 1 94 76 GLU B C 1
ATOM 2249 O O . GLU B 1 76 ? 24.062 -11.031 0.346 1 94 76 GLU B O 1
ATOM 2254 N N . ASP B 1 77 ? 23.875 -8.906 0.94 1 92.25 77 ASP B N 1
ATOM 2255 C CA . ASP B 1 77 ? 23.297 -9.219 2.248 1 92.25 77 ASP B CA 1
ATOM 2256 C C . ASP B 1 77 ? 21.797 -9.492 2.143 1 92.25 77 ASP B C 1
ATOM 2258 O O . ASP B 1 77 ? 21.172 -9.891 3.123 1 92.25 77 ASP B O 1
ATOM 2262 N N . ASN B 1 78 ? 21.297 -9.281 0.944 1 95.06 78 ASN B N 1
ATOM 2263 C CA . ASN B 1 78 ? 19.875 -9.492 0.715 1 95.06 78 ASN B CA 1
ATOM 2264 C C . ASN B 1 78 ? 19.625 -10.375 -0.503 1 95.06 78 ASN B C 1
ATOM 2266 O O . ASN B 1 78 ? 18.594 -10.258 -1.16 1 95.06 78 ASN B O 1
ATOM 2270 N N . HIS B 1 79 ? 20.578 -11.211 -0.721 1 97.88 79 HIS B N 1
ATOM 2271 C CA . HIS B 1 79 ? 20.453 -12.117 -1.855 1 97.88 79 HIS B CA 1
ATOM 2272 C C . HIS B 1 79 ? 19.25 -13.055 -1.687 1 97.88 79 HIS B C 1
ATOM 2274 O O . HIS B 1 79 ? 18.562 -13.375 -2.658 1 97.88 79 HIS B O 1
ATOM 2280 N N . THR B 1 80 ? 19.062 -13.469 -0.434 1 98.69 80 THR B N 1
ATOM 2281 C CA . THR B 1 80 ? 17.906 -14.289 -0.115 1 98.69 80 THR B CA 1
ATOM 2282 C C . THR B 1 80 ? 16.938 -13.539 0.806 1 98.69 80 THR B C 1
ATOM 2284 O O . THR B 1 80 ? 17.359 -12.664 1.568 1 98.69 80 THR B O 1
ATOM 2287 N N . LEU B 1 81 ? 15.688 -13.898 0.716 1 98.88 81 LEU B N 1
ATOM 2288 C CA . LEU B 1 81 ? 14.688 -13.336 1.62 1 98.88 81 LEU B CA 1
ATOM 2289 C C . LEU B 1 81 ? 15.016 -13.68 3.07 1 98.88 81 LEU B C 1
ATOM 2291 O O . LEU B 1 81 ? 14.711 -12.906 3.979 1 98.88 81 LEU B O 1
ATOM 2295 N N . GLN B 1 82 ? 15.664 -14.812 3.25 1 98.75 82 GLN B N 1
ATOM 2296 C CA . GLN B 1 82 ? 16.031 -15.219 4.605 1 98.75 82 GLN B CA 1
ATOM 2297 C C . GLN B 1 82 ? 17.078 -14.273 5.195 1 98.75 82 GLN B C 1
ATOM 2299 O O . GLN B 1 82 ? 16.984 -13.906 6.367 1 98.75 82 GLN B O 1
ATOM 2304 N N . GLN B 1 83 ? 18.016 -13.891 4.395 1 98.38 83 GLN B N 1
ATOM 2305 C CA . GLN B 1 83 ? 19.016 -12.93 4.844 1 98.38 83 GLN B CA 1
ATOM 2306 C C . GLN B 1 83 ? 18.359 -11.617 5.258 1 98.38 83 GLN B C 1
ATOM 2308 O O . GLN B 1 83 ? 18.734 -11.023 6.273 1 98.38 83 GLN B O 1
ATOM 2313 N N . MET B 1 84 ? 17.406 -11.203 4.492 1 97.75 84 MET B N 1
ATOM 2314 C CA . MET B 1 84 ? 16.688 -9.977 4.805 1 97.75 84 MET B CA 1
ATOM 2315 C C . MET B 1 84 ? 15.961 -10.094 6.141 1 97.75 84 MET B C 1
ATOM 2317 O O . MET B 1 84 ? 16.109 -9.227 7.008 1 97.75 84 MET B O 1
ATOM 2321 N N . VAL B 1 85 ? 15.266 -11.172 6.305 1 98.5 85 VAL B N 1
ATOM 2322 C CA . VAL B 1 85 ? 14.477 -11.398 7.512 1 98.5 85 VAL B CA 1
ATOM 2323 C C . VAL B 1 85 ? 15.398 -11.484 8.719 1 98.5 85 VAL B C 1
ATOM 2325 O O . VAL B 1 85 ? 15.148 -10.859 9.75 1 98.5 85 VAL B O 1
ATOM 2328 N N . GLU B 1 86 ? 16.438 -12.195 8.57 1 98.38 86 GLU B N 1
ATOM 2329 C CA . GLU B 1 86 ? 17.359 -12.375 9.68 1 98.38 86 GLU B CA 1
ATOM 2330 C C . GLU B 1 86 ? 18.031 -11.055 10.055 1 98.38 86 GLU B C 1
ATOM 2332 O O . GLU B 1 86 ? 18.234 -10.766 11.242 1 98.38 86 GLU B O 1
ATOM 2337 N N . ARG B 1 87 ? 18.344 -10.312 9.117 1 96.38 87 ARG B N 1
ATOM 2338 C CA . ARG B 1 87 ? 18.922 -9.008 9.398 1 96.38 87 ARG B CA 1
ATOM 2339 C C . ARG B 1 87 ? 17.938 -8.125 10.164 1 96.38 87 ARG B C 1
ATOM 2341 O O . ARG B 1 87 ? 18.297 -7.504 11.164 1 96.38 87 ARG B O 1
ATOM 2348 N N . GLU B 1 88 ? 16.766 -8.102 9.711 1 95.62 88 GLU B N 1
ATOM 2349 C CA . GLU B 1 88 ? 15.773 -7.258 10.359 1 95.62 88 GLU B CA 1
ATOM 2350 C C . GLU B 1 88 ? 15.477 -7.734 11.773 1 95.62 88 GLU B C 1
ATOM 2352 O O . GLU B 1 88 ? 15.234 -6.926 12.672 1 95.62 88 GLU B O 1
ATOM 2357 N N . MET B 1 89 ? 15.492 -9.008 11.93 1 97.31 89 MET B N 1
ATOM 2358 C CA . MET B 1 89 ? 15.312 -9.547 13.273 1 97.31 89 MET B CA 1
ATOM 2359 C C . MET B 1 89 ? 16.469 -9.156 14.18 1 97.31 89 MET B C 1
ATOM 2361 O O . MET B 1 89 ? 16.266 -8.773 15.336 1 97.31 89 MET B O 1
ATOM 2365 N N . ALA B 1 90 ? 17.672 -9.188 13.656 1 96.75 90 ALA B N 1
ATOM 2366 C CA . ALA B 1 90 ? 18.859 -8.789 14.422 1 96.75 90 ALA B CA 1
ATOM 2367 C C . ALA B 1 90 ? 18.781 -7.312 14.797 1 96.75 90 ALA B C 1
ATOM 2369 O O . ALA B 1 90 ? 19.203 -6.926 15.891 1 96.75 90 ALA B O 1
ATOM 2370 N N . GLU B 1 91 ? 18.203 -6.594 13.906 1 93.31 91 GLU B N 1
ATOM 2371 C CA . GLU B 1 91 ? 18.109 -5.148 14.109 1 93.31 91 GLU B CA 1
ATOM 2372 C C . GLU B 1 91 ? 16.828 -4.777 14.836 1 93.31 91 GLU B C 1
ATOM 2374 O O . GLU B 1 91 ? 16.594 -3.604 15.141 1 93.31 91 GLU B O 1
ATOM 2379 N N . LYS B 1 92 ? 15.93 -5.715 15.102 1 94.31 92 LYS B N 1
ATOM 2380 C CA . LYS B 1 92 ? 14.641 -5.52 15.766 1 94.31 92 LYS B CA 1
ATOM 2381 C C . LYS B 1 92 ? 13.766 -4.535 14.992 1 94.31 92 LYS B C 1
ATOM 2383 O O . LYS B 1 92 ? 13.148 -3.646 15.578 1 94.31 92 LYS B O 1
ATOM 2388 N N . THR B 1 93 ? 13.797 -4.715 13.672 1 91.75 93 THR B N 1
ATOM 2389 C CA . THR B 1 93 ? 13.023 -3.814 12.828 1 91.75 93 THR B CA 1
ATOM 2390 C C . THR B 1 93 ? 11.977 -4.586 12.031 1 91.75 93 THR B C 1
ATOM 2392 O O . THR B 1 93 ? 11.305 -4.02 11.164 1 91.75 93 THR B O 1
ATOM 2395 N N . GLU B 1 94 ? 11.734 -5.812 12.297 1 94.81 94 GLU B N 1
ATOM 2396 C CA . GLU B 1 94 ? 10.859 -6.656 11.492 1 94.81 94 GLU B CA 1
ATOM 2397 C C . GLU B 1 94 ? 9.391 -6.262 11.68 1 94.81 94 GLU B C 1
ATOM 2399 O O . GLU B 1 94 ? 8.539 -6.617 10.859 1 94.81 94 GLU B O 1
ATOM 2404 N N . ARG B 1 95 ? 9.102 -5.441 12.734 1 92 95 ARG B N 1
ATOM 2405 C CA . ARG B 1 95 ? 7.719 -5.094 13.023 1 92 95 ARG B CA 1
ATOM 2406 C C . ARG B 1 95 ? 7.398 -3.678 12.555 1 92 95 ARG B C 1
ATOM 2408 O O . ARG B 1 95 ? 6.25 -3.234 12.641 1 92 95 ARG B O 1
ATOM 2415 N N . THR B 1 96 ? 8.367 -3.021 12.016 1 86.56 96 THR B N 1
ATOM 2416 C CA . THR B 1 96 ? 8.141 -1.658 11.547 1 86.56 96 THR B CA 1
ATOM 2417 C C . THR B 1 96 ? 7.352 -1.658 10.242 1 86.56 96 THR B C 1
ATOM 2419 O O . THR B 1 96 ? 7.375 -2.639 9.5 1 86.56 96 THR B O 1
ATOM 2422 N N . PRO B 1 97 ? 6.656 -0.657 9.906 1 79.69 97 PRO B N 1
ATOM 2423 C CA . PRO B 1 97 ? 5.801 -0.616 8.711 1 79.69 97 PRO B CA 1
ATOM 2424 C C . PRO B 1 97 ? 6.582 -0.81 7.418 1 79.69 97 PRO B C 1
ATOM 2426 O O . PRO B 1 97 ? 6.051 -1.351 6.445 1 79.69 97 PRO B O 1
ATOM 2429 N N . ALA B 1 98 ? 7.785 -0.448 7.414 1 78.88 98 ALA B N 1
ATOM 2430 C CA . ALA B 1 98 ? 8.555 -0.543 6.18 1 78.88 98 ALA B CA 1
ATOM 2431 C C . ALA B 1 98 ? 9.406 -1.812 6.16 1 78.88 98 ALA B C 1
ATOM 2433 O O . ALA B 1 98 ? 10.297 -1.957 5.324 1 78.88 98 ALA B O 1
ATOM 2434 N N . SER B 1 99 ? 9.102 -2.709 7.047 1 91.94 99 SER B N 1
ATOM 2435 C CA . SER B 1 99 ? 9.922 -3.91 7.156 1 91.94 99 SER B CA 1
ATOM 2436 C C . SER B 1 99 ? 9.688 -4.844 5.973 1 91.94 99 SER B C 1
ATOM 2438 O O . SER B 1 99 ? 8.555 -5.039 5.539 1 91.94 99 SER B O 1
ATOM 2440 N N . GLY B 1 100 ? 10.836 -5.363 5.5 1 95.38 100 GLY B N 1
ATOM 2441 C CA . GLY B 1 100 ? 10.75 -6.414 4.5 1 95.38 100 GLY B CA 1
ATOM 2442 C C . GLY B 1 100 ? 10.078 -7.672 5.008 1 95.38 100 GLY B C 1
ATOM 2443 O O . GLY B 1 100 ? 9.344 -8.336 4.273 1 95.38 100 GLY B O 1
ATOM 2444 N N . SER B 1 101 ? 10.242 -7.969 6.273 1 97.88 101 SER B N 1
ATOM 2445 C CA . SER B 1 101 ? 9.664 -9.156 6.879 1 97.88 101 SER B CA 1
ATOM 2446 C C . SER B 1 101 ? 8.141 -9.07 6.922 1 97.88 101 SER B C 1
ATOM 2448 O O . SER B 1 101 ? 7.449 -10.031 6.582 1 97.88 101 SER B O 1
ATOM 2450 N N . ARG B 1 102 ? 7.703 -7.934 7.34 1 96.38 102 ARG B N 1
ATOM 2451 C CA . ARG B 1 102 ? 6.266 -7.707 7.367 1 96.38 102 ARG B CA 1
ATOM 2452 C C . ARG B 1 102 ? 5.684 -7.723 5.957 1 96.38 102 ARG B C 1
ATOM 2454 O O . ARG B 1 102 ? 4.629 -8.32 5.719 1 96.38 102 ARG B O 1
ATOM 2461 N N . THR B 1 103 ? 6.379 -7.062 5.074 1 96.38 103 THR B N 1
ATOM 2462 C CA . THR B 1 103 ? 5.965 -7.012 3.676 1 96.38 103 THR B CA 1
ATOM 2463 C C . THR B 1 103 ? 5.922 -8.414 3.07 1 96.38 103 THR B C 1
ATOM 2465 O O . THR B 1 103 ? 4.965 -8.766 2.379 1 96.38 103 THR B O 1
ATOM 2468 N N . LEU B 1 104 ? 6.91 -9.188 3.367 1 98.56 104 LEU B N 1
ATOM 2469 C CA . LEU B 1 104 ? 6.996 -10.555 2.857 1 98.56 104 LEU B CA 1
ATOM 2470 C C . LEU B 1 104 ? 5.828 -11.398 3.357 1 98.56 104 LEU B C 1
ATOM 2472 O O . LEU B 1 104 ? 5.258 -12.188 2.602 1 98.56 104 LEU B O 1
ATOM 2476 N N . LEU B 1 105 ? 5.457 -11.234 4.551 1 98.5 105 LEU B N 1
ATOM 2477 C CA . LEU B 1 105 ? 4.328 -11.977 5.098 1 98.5 105 LEU B CA 1
ATOM 2478 C C . LEU B 1 105 ? 3.062 -11.719 4.285 1 98.5 105 LEU B C 1
ATOM 2480 O O . LEU B 1 105 ? 2.303 -12.648 3.998 1 98.5 105 LEU B O 1
ATOM 2484 N N . ARG B 1 106 ? 2.852 -10.508 3.934 1 96.81 106 ARG B N 1
ATOM 2485 C CA . ARG B 1 106 ? 1.676 -10.164 3.139 1 96.81 106 ARG B CA 1
ATOM 2486 C C . ARG B 1 106 ? 1.75 -10.797 1.752 1 96.81 106 ARG B C 1
ATOM 2488 O O . ARG B 1 106 ? 0.738 -11.258 1.22 1 96.81 106 ARG B O 1
ATOM 2495 N N . LEU B 1 107 ? 2.916 -10.812 1.189 1 98.5 107 LEU B N 1
ATOM 2496 C CA . LEU B 1 107 ? 3.074 -11.492 -0.093 1 98.5 107 LEU B CA 1
ATOM 2497 C C . LEU B 1 107 ? 2.822 -12.992 0.049 1 98.5 107 LEU B C 1
ATOM 2499 O O . LEU B 1 107 ? 2.287 -13.625 -0.864 1 98.5 107 LEU B O 1
ATOM 2503 N N . MET B 1 108 ? 3.197 -13.531 1.188 1 98.69 108 MET B N 1
ATOM 2504 C CA . MET B 1 108 ? 2.924 -14.938 1.467 1 98.69 108 MET B CA 1
ATOM 2505 C C . MET B 1 108 ? 1.422 -15.203 1.505 1 98.69 108 MET B C 1
ATOM 2507 O O . MET B 1 108 ? 0.951 -16.203 0.967 1 98.69 108 MET B O 1
ATOM 2511 N N . TRP B 1 109 ? 0.675 -14.312 2.154 1 98.44 109 TRP B N 1
ATOM 2512 C CA . TRP B 1 109 ? -0.778 -14.445 2.137 1 98.44 109 TRP B CA 1
ATOM 2513 C C . TRP B 1 109 ? -1.304 -14.5 0.707 1 98.44 109 TRP B C 1
ATOM 2515 O O . TRP B 1 109 ? -2.152 -15.328 0.381 1 98.44 109 TRP B O 1
ATOM 2525 N N . GLY B 1 110 ? -0.774 -13.609 -0.098 1 98 110 GLY B N 1
ATOM 2526 C CA . GLY B 1 110 ? -1.171 -13.586 -1.497 1 98 110 GLY B CA 1
ATOM 2527 C C . GLY B 1 110 ? -0.857 -14.867 -2.234 1 98 110 GLY B C 1
ATOM 2528 O O . GLY B 1 110 ? -1.683 -15.367 -3.002 1 98 110 GLY B O 1
ATOM 2529 N N . CYS B 1 111 ? 0.285 -15.391 -2.016 1 98.5 111 CYS B N 1
ATOM 2530 C CA . CYS B 1 111 ? 0.689 -16.641 -2.654 1 98.5 111 CYS B CA 1
ATOM 2531 C C . CYS B 1 111 ? -0.22 -17.781 -2.23 1 98.5 111 CYS B C 1
ATOM 2533 O O . CYS B 1 111 ? -0.653 -18.578 -3.068 1 98.5 111 CYS B O 1
ATOM 2535 N N . GLN B 1 112 ? -0.438 -17.828 -0.976 1 98.38 112 GLN B N 1
ATOM 2536 C CA . GLN B 1 112 ? -1.33 -18.859 -0.47 1 98.38 112 GLN B CA 1
ATOM 2537 C C . GLN B 1 112 ? -2.734 -18.703 -1.048 1 98.38 112 GLN B C 1
ATOM 2539 O O . GLN B 1 112 ? -3.395 -19.703 -1.357 1 98.38 112 GLN B O 1
ATOM 2544 N N . PHE B 1 113 ? -3.213 -17.469 -1.186 1 98.69 113 PHE B N 1
ATOM 2545 C CA . PHE B 1 113 ? -4.5 -17.188 -1.812 1 98.69 113 PHE B CA 1
ATOM 2546 C C . PHE B 1 113 ? -4.551 -17.766 -3.225 1 98.69 113 PHE B C 1
ATOM 2548 O O . PHE B 1 113 ? -5.516 -18.422 -3.598 1 98.69 113 PHE B O 1
ATOM 2555 N N . ILE B 1 114 ? -3.533 -17.547 -4.02 1 97.31 114 ILE B N 1
ATOM 2556 C CA . ILE B 1 114 ? -3.49 -18.031 -5.398 1 97.31 114 ILE B CA 1
ATOM 2557 C C . ILE B 1 114 ? -3.477 -19.547 -5.418 1 97.31 114 ILE B C 1
ATOM 2559 O O . ILE B 1 114 ? -4.148 -20.172 -6.246 1 97.31 114 ILE B O 1
ATOM 2563 N N . ARG B 1 115 ? -2.682 -20.109 -4.547 1 96.88 115 ARG B N 1
ATOM 2564 C CA . ARG B 1 115 ? -2.611 -21.562 -4.445 1 96.88 115 ARG B CA 1
ATOM 2565 C C . ARG B 1 115 ? -3.994 -22.156 -4.207 1 96.88 115 ARG B C 1
ATOM 2567 O O . ARG B 1 115 ? -4.406 -23.078 -4.918 1 96.88 115 ARG B O 1
ATOM 2574 N N . ILE B 1 116 ? -4.719 -21.641 -3.248 1 97.44 116 ILE B N 1
ATOM 2575 C CA . ILE B 1 116 ? -6.031 -22.172 -2.881 1 97.44 116 ILE B CA 1
ATOM 2576 C C . ILE B 1 116 ? -7.035 -21.875 -3.992 1 97.44 116 ILE B C 1
ATOM 2578 O O . ILE B 1 116 ? -7.879 -22.703 -4.312 1 97.44 116 ILE B O 1
ATOM 2582 N N . LEU B 1 117 ? -6.953 -20.688 -4.617 1 96.5 117 LEU B N 1
ATOM 2583 C CA . LEU B 1 117 ? -7.832 -20.312 -5.723 1 96.5 117 LEU B CA 1
ATOM 2584 C C . LEU B 1 117 ? -7.742 -21.344 -6.852 1 96.5 117 LEU B C 1
ATOM 2586 O O . LEU B 1 117 ? -8.766 -21.859 -7.312 1 96.5 117 LEU B O 1
ATOM 2590 N N . LEU B 1 118 ? -6.551 -21.672 -7.238 1 93.06 118 LEU B N 1
ATOM 2591 C CA . LEU B 1 118 ? -6.355 -22.578 -8.359 1 93.06 118 LEU B CA 1
ATOM 2592 C C . LEU B 1 118 ? -6.777 -24 -7.98 1 93.06 118 LEU B C 1
ATOM 2594 O O . LEU B 1 118 ? -7.312 -24.734 -8.812 1 93.06 118 LEU B O 1
ATOM 2598 N N . LYS B 1 119 ? -6.57 -24.328 -6.758 1 94.06 119 LYS B N 1
ATOM 2599 C CA . LYS B 1 119 ? -7.031 -25.625 -6.266 1 94.06 119 LYS B CA 1
ATOM 2600 C C . LYS B 1 119 ? -8.555 -25.703 -6.305 1 94.06 119 LYS B C 1
ATOM 2602 O O . LYS B 1 119 ? -9.109 -26.734 -6.715 1 94.06 119 LYS B O 1
ATOM 2607 N N . GLU B 1 120 ? -9.211 -24.656 -5.871 1 94.88 120 GLU B N 1
ATOM 2608 C CA . GLU B 1 120 ? -10.664 -24.625 -5.871 1 94.88 120 GLU B CA 1
ATOM 2609 C C . GLU B 1 120 ? -11.219 -24.719 -7.289 1 94.88 120 GLU B C 1
ATOM 2611 O O . GLU B 1 120 ? -12.195 -25.438 -7.535 1 94.88 120 GLU B O 1
ATOM 2616 N N . LEU B 1 121 ? -10.586 -24 -8.234 1 91.44 121 LEU B N 1
ATOM 2617 C CA . LEU B 1 121 ? -11.031 -24.016 -9.625 1 91.44 121 LEU B CA 1
ATOM 2618 C C . LEU B 1 121 ? -10.836 -25.391 -10.242 1 91.44 121 LEU B C 1
ATOM 2620 O O . LEU B 1 121 ? -11.625 -25.812 -11.102 1 91.44 121 LEU B O 1
ATOM 2624 N N . ASP B 1 122 ? -9.867 -26.047 -9.789 1 89.25 122 ASP B N 1
ATOM 2625 C CA . ASP B 1 122 ? -9.586 -27.375 -10.312 1 89.25 122 ASP B CA 1
ATOM 2626 C C . ASP B 1 122 ? -10.523 -28.406 -9.703 1 89.25 122 ASP B C 1
ATOM 2628 O O . ASP B 1 122 ? -10.984 -29.328 -10.398 1 89.25 122 ASP B O 1
ATOM 2632 N N . ALA B 1 123 ? -10.781 -28.344 -8.484 1 90.31 123 ALA B N 1
ATOM 2633 C CA . ALA B 1 123 ? -11.539 -29.344 -7.738 1 90.31 123 ALA B CA 1
ATOM 2634 C C . ALA B 1 123 ? -12.992 -29.375 -8.188 1 90.31 123 ALA B C 1
ATOM 2636 O O . ALA B 1 123 ? -13.656 -30.422 -8.102 1 90.31 123 ALA B O 1
ATOM 2637 N N . ASN B 1 124 ? -13.523 -28.266 -8.578 1 90.44 124 ASN B N 1
ATOM 2638 C CA . ASN B 1 124 ? -14.93 -28.172 -8.969 1 90.44 124 ASN B CA 1
ATOM 2639 C C . ASN B 1 124 ? -15.102 -27.438 -10.297 1 90.44 124 ASN B C 1
ATOM 2641 O O . ASN B 1 124 ? -15.07 -26.203 -10.336 1 90.44 124 ASN B O 1
ATOM 2645 N N . ASP B 1 125 ? -15.523 -28.141 -11.336 1 89.06 125 ASP B N 1
ATOM 2646 C CA . ASP B 1 125 ? -15.641 -27.594 -12.68 1 89.06 125 ASP B CA 1
ATOM 2647 C C . ASP B 1 125 ? -16.859 -26.672 -12.797 1 89.06 125 ASP B C 1
ATOM 2649 O O . ASP B 1 125 ? -16.969 -25.906 -13.75 1 89.06 125 ASP B O 1
ATOM 2653 N N . SER B 1 126 ? -17.688 -26.781 -11.844 1 92.81 126 SER B N 1
ATOM 2654 C CA . SER B 1 126 ? -18.906 -25.984 -11.914 1 92.81 126 SER B CA 1
ATOM 2655 C C . SER B 1 126 ? -18.797 -24.719 -11.07 1 92.81 126 SER B C 1
ATOM 2657 O O . SER B 1 126 ? -19.672 -23.859 -11.102 1 92.81 126 SER B O 1
ATOM 2659 N N . LEU B 1 127 ? -17.734 -24.656 -10.406 1 95.06 127 LEU B N 1
ATOM 2660 C CA . LEU B 1 127 ? -17.531 -23.5 -9.531 1 95.06 127 LEU B CA 1
ATOM 2661 C C . LEU B 1 127 ? -17.25 -22.25 -10.352 1 95.06 127 LEU B C 1
ATOM 2663 O O . LEU B 1 127 ? -16.375 -22.266 -11.227 1 95.06 127 LEU B O 1
ATOM 2667 N N . SER B 1 128 ? -18.047 -21.172 -10.086 1 96.88 128 SER B N 1
ATOM 2668 C CA . SER B 1 128 ? -17.797 -19.906 -10.766 1 96.88 128 SER B CA 1
ATOM 2669 C C . SER B 1 128 ? -16.5 -19.266 -10.297 1 96.88 128 SER B C 1
ATOM 2671 O O . SER B 1 128 ? -15.992 -19.578 -9.219 1 96.88 128 SER B O 1
ATOM 2673 N N . THR B 1 129 ? -15.969 -18.422 -11.078 1 96.81 129 THR B N 1
ATOM 2674 C CA . THR B 1 129 ? -14.797 -17.656 -10.672 1 96.81 129 THR B CA 1
ATOM 2675 C C . THR B 1 129 ? -15.086 -16.875 -9.391 1 96.81 129 THR B C 1
ATOM 2677 O O . THR B 1 129 ? -14.281 -16.875 -8.461 1 96.81 129 THR B O 1
ATOM 2680 N N . LYS B 1 130 ? -16.234 -16.25 -9.352 1 97.81 130 LYS B N 1
ATOM 2681 C CA . LYS B 1 130 ? -16.656 -15.484 -8.18 1 97.81 130 LYS B CA 1
ATOM 2682 C C . LYS B 1 130 ? -16.625 -16.344 -6.918 1 97.81 130 LYS B C 1
ATOM 2684 O O . LYS B 1 130 ? -16.062 -15.945 -5.898 1 97.81 130 LYS B O 1
ATOM 2689 N N . ASP B 1 131 ? -17.172 -17.453 -7.031 1 98.19 131 ASP B N 1
ATOM 2690 C CA . ASP B 1 131 ? -17.266 -18.328 -5.859 1 98.19 131 ASP B CA 1
ATOM 2691 C C . ASP B 1 131 ? -15.883 -18.844 -5.461 1 98.19 131 ASP B C 1
ATOM 2693 O O . ASP B 1 131 ? -15.578 -18.969 -4.27 1 98.19 131 ASP B O 1
ATOM 2697 N N . ALA B 1 132 ? -15.078 -19.234 -6.438 1 97.69 132 ALA B N 1
ATOM 2698 C CA . ALA B 1 132 ? -13.719 -19.672 -6.148 1 97.69 132 ALA B CA 1
ATOM 2699 C C . ALA B 1 132 ? -12.914 -18.578 -5.449 1 97.69 132 ALA B C 1
ATOM 2701 O O . ALA B 1 132 ? -12.211 -18.844 -4.473 1 97.69 132 ALA B O 1
ATOM 2702 N N . LEU B 1 133 ? -13.102 -17.359 -5.969 1 98.31 133 LEU B N 1
ATOM 2703 C CA . LEU B 1 133 ? -12.445 -16.219 -5.355 1 98.31 133 LEU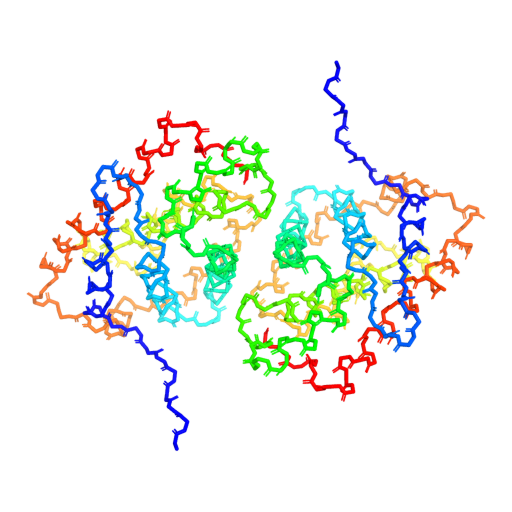 B CA 1
ATOM 2704 C C . LEU B 1 133 ? -12.93 -16 -3.926 1 98.31 133 LEU B C 1
ATOM 2706 O O . LEU B 1 133 ? -12.133 -15.789 -3.016 1 98.31 133 LEU B O 1
ATOM 2710 N N . ARG B 1 134 ? -14.156 -16.109 -3.729 1 98.38 134 ARG B N 1
ATOM 2711 C CA . ARG B 1 134 ? -14.758 -15.891 -2.414 1 98.38 134 ARG B CA 1
ATOM 2712 C C . ARG B 1 134 ? -14.266 -16.922 -1.411 1 98.38 134 ARG B C 1
ATOM 2714 O O . ARG B 1 134 ? -13.867 -16.578 -0.297 1 98.38 134 ARG B O 1
ATOM 2721 N N . ILE B 1 135 ? -14.281 -18.156 -1.772 1 98.38 135 ILE B N 1
ATOM 2722 C CA . ILE B 1 135 ? -13.852 -19.234 -0.899 1 98.38 135 ILE B CA 1
ATOM 2723 C C . ILE B 1 135 ? -12.391 -19.031 -0.504 1 98.38 135 ILE B C 1
ATOM 2725 O O . ILE B 1 135 ? -12.047 -19.109 0.676 1 98.38 135 ILE B O 1
ATOM 2729 N N . SER B 1 136 ? -11.617 -18.766 -1.511 1 98.44 136 SER B N 1
ATOM 2730 C CA . SER B 1 136 ? -10.188 -18.578 -1.277 1 98.44 136 SER B CA 1
ATOM 2731 C C . SER B 1 136 ? -9.93 -17.359 -0.403 1 98.44 136 SER B C 1
ATOM 2733 O O . SER B 1 136 ? -9.102 -17.406 0.508 1 98.44 136 SER B O 1
ATOM 2735 N N . TYR B 1 137 ? -10.641 -16.281 -0.645 1 98.5 137 TYR B N 1
ATOM 2736 C CA . TYR B 1 137 ? -10.484 -15.062 0.145 1 98.5 137 TYR B CA 1
ATOM 2737 C C . TYR B 1 137 ? -10.844 -15.312 1.604 1 98.5 137 TYR B C 1
ATOM 2739 O O . TYR B 1 137 ? -10.078 -14.969 2.506 1 98.5 137 TYR B O 1
ATOM 2747 N N . ASP B 1 138 ? -11.961 -15.93 1.839 1 98.5 138 ASP B N 1
ATOM 2748 C CA . ASP B 1 138 ? -12.445 -16.188 3.191 1 98.5 138 ASP B CA 1
ATOM 2749 C C . ASP B 1 138 ? -11.469 -17.062 3.975 1 98.5 138 ASP B C 1
ATOM 2751 O O . ASP B 1 138 ? -11.273 -16.859 5.176 1 98.5 138 ASP B O 1
ATOM 2755 N N . LYS B 1 139 ? -10.867 -17.891 3.289 1 98.12 139 LYS B N 1
ATOM 2756 C CA . LYS B 1 139 ? -9.969 -18.844 3.938 1 98.12 139 LYS B CA 1
ATOM 2757 C C . LYS B 1 139 ? -8.625 -18.203 4.258 1 98.12 139 LYS B C 1
ATOM 2759 O O . LYS B 1 139 ? -8.008 -18.516 5.281 1 98.12 139 LYS B O 1
ATOM 2764 N N . VAL B 1 140 ? -8.164 -17.344 3.41 1 98.19 140 VAL B N 1
ATOM 2765 C CA . VAL B 1 140 ? -6.742 -17.016 3.48 1 98.19 140 VAL B CA 1
ATOM 2766 C C . VAL B 1 140 ? -6.566 -15.555 3.859 1 98.19 140 VAL B C 1
ATOM 2768 O O . VAL B 1 140 ? -5.727 -15.219 4.699 1 98.19 140 VAL B O 1
ATOM 2771 N N . LEU B 1 141 ? -7.352 -14.648 3.223 1 98.06 141 LEU B N 1
ATOM 2772 C CA . LEU B 1 141 ? -7.051 -13.227 3.334 1 98.06 141 LEU B CA 1
ATOM 2773 C C . LEU B 1 141 ? -7.996 -12.547 4.32 1 98.06 141 LEU B C 1
ATOM 2775 O O . LEU B 1 141 ? -7.586 -11.648 5.055 1 98.06 141 LEU B O 1
ATOM 2779 N N . ALA B 1 142 ? -9.234 -12.969 4.41 1 97.81 142 ALA B N 1
ATOM 2780 C CA . ALA B 1 142 ? -10.266 -12.305 5.199 1 97.81 142 ALA B CA 1
ATOM 2781 C C . ALA B 1 142 ? -9.844 -12.188 6.664 1 97.81 142 ALA B C 1
ATOM 2783 O O . ALA B 1 142 ? -10.055 -11.141 7.289 1 97.81 142 ALA B O 1
ATOM 2784 N N . PRO B 1 143 ? -9.211 -13.156 7.246 1 96.81 143 PRO B N 1
ATOM 2785 C CA . PRO B 1 143 ? -8.852 -13.062 8.664 1 96.81 143 PRO B CA 1
ATOM 2786 C C . PRO B 1 143 ? -7.891 -11.914 8.953 1 96.81 143 PRO B C 1
ATOM 2788 O O . PRO B 1 143 ? -7.77 -11.484 10.109 1 96.81 143 PRO B O 1
ATOM 2791 N N . HIS B 1 144 ? -7.238 -11.43 7.949 1 94.81 144 HIS B N 1
ATOM 2792 C CA . HIS B 1 144 ? -6.23 -10.398 8.156 1 94.81 144 HIS B CA 1
ATOM 2793 C C . HIS B 1 144 ? -6.762 -9.023 7.758 1 94.81 144 HIS B C 1
ATOM 2795 O O . HIS B 1 144 ? -6.074 -8.016 7.93 1 94.81 144 HIS B O 1
ATOM 2801 N N . HIS B 1 145 ? -7.973 -8.953 7.156 1 93.31 145 HIS B N 1
ATOM 2802 C CA . HIS B 1 145 ? -8.492 -7.691 6.641 1 93.31 145 HIS B CA 1
ATOM 2803 C C . HIS B 1 145 ? -9.562 -7.117 7.559 1 93.31 145 HIS B C 1
ATOM 2805 O O . HIS B 1 145 ? -10.445 -7.84 8.023 1 93.31 145 HIS B O 1
ATOM 2811 N N . PRO B 1 146 ? -9.5 -5.812 7.902 1 91.5 146 PRO B N 1
ATOM 2812 C CA . PRO B 1 146 ? -10.609 -5.195 8.633 1 91.5 146 PRO B CA 1
ATOM 2813 C C . PRO B 1 146 ? -11.93 -5.262 7.879 1 91.5 146 PRO B C 1
ATOM 2815 O O . PRO B 1 146 ? -11.945 -5.547 6.68 1 91.5 146 PRO B O 1
ATOM 2818 N N . TRP B 1 147 ? -12.961 -5.043 8.586 1 93.25 147 TRP B N 1
ATOM 2819 C CA . TRP B 1 147 ? -14.32 -5.258 8.086 1 93.25 147 TRP B CA 1
ATOM 2820 C C . TRP B 1 147 ? -14.562 -4.449 6.812 1 93.25 147 TRP B C 1
ATOM 2822 O O . TRP B 1 147 ? -15.203 -4.93 5.879 1 93.25 147 TRP B O 1
ATOM 2832 N N . LEU B 1 148 ? -14.086 -3.268 6.691 1 92.62 148 LEU B N 1
ATOM 2833 C CA . LEU B 1 148 ? -14.344 -2.42 5.531 1 92.62 148 LEU B CA 1
ATOM 2834 C C . LEU B 1 148 ? -13.648 -2.973 4.293 1 92.62 148 LEU B C 1
ATOM 2836 O O . LEU B 1 148 ? -14.219 -2.947 3.195 1 92.62 148 LEU B O 1
ATOM 2840 N N . ILE B 1 149 ? -12.453 -3.445 4.438 1 92.62 149 ILE B N 1
ATOM 2841 C CA . ILE B 1 149 ? -11.742 -4.055 3.318 1 92.62 149 ILE B CA 1
ATOM 2842 C C . ILE B 1 149 ? -12.484 -5.312 2.861 1 92.62 149 ILE B C 1
ATOM 2844 O O . ILE B 1 149 ? -12.602 -5.566 1.661 1 92.62 149 ILE B O 1
ATOM 2848 N N . ARG B 1 150 ? -12.984 -6.055 3.805 1 95.75 150 ARG B N 1
ATOM 2849 C CA . ARG B 1 150 ? -13.766 -7.242 3.457 1 95.75 150 ARG B CA 1
ATOM 2850 C C . ARG B 1 150 ? -14.992 -6.871 2.633 1 95.75 150 ARG B C 1
ATOM 2852 O O . ARG B 1 150 ? -15.352 -7.582 1.691 1 95.75 150 ARG B O 1
ATOM 2859 N N . LYS B 1 151 ? -15.555 -5.805 2.957 1 94.62 151 LYS B N 1
ATOM 2860 C CA . LYS B 1 151 ? -16.703 -5.324 2.188 1 94.62 151 LYS B CA 1
ATOM 2861 C C . LYS B 1 151 ? -16.281 -4.922 0.775 1 94.62 151 LYS B C 1
ATOM 2863 O O . LYS B 1 151 ? -16.984 -5.223 -0.194 1 94.62 151 LYS B O 1
ATOM 2868 N N . THR B 1 152 ? -15.172 -4.277 0.681 1 93.56 152 THR B N 1
ATOM 2869 C CA . THR B 1 152 ? -14.648 -3.875 -0.62 1 93.56 152 THR B CA 1
ATOM 2870 C C . THR B 1 152 ? -14.391 -5.094 -1.5 1 93.56 152 THR B C 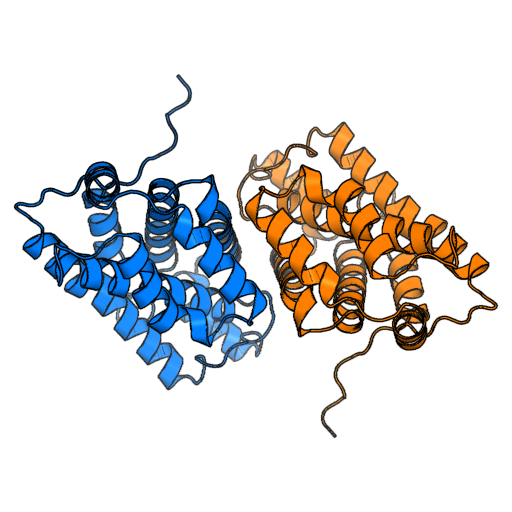1
ATOM 2872 O O . THR B 1 152 ? -14.773 -5.113 -2.672 1 93.56 152 THR B O 1
ATOM 2875 N N . VAL B 1 153 ? -13.766 -6.051 -0.907 1 96.06 153 VAL B N 1
ATOM 2876 C CA . VAL B 1 153 ? -13.492 -7.281 -1.648 1 96.06 153 VAL B CA 1
ATOM 2877 C C . VAL B 1 153 ? -14.812 -7.922 -2.078 1 96.06 153 VAL B C 1
ATOM 2879 O O . VAL B 1 153 ? -14.938 -8.391 -3.213 1 96.06 153 VAL B O 1
ATOM 2882 N N . GLY B 1 154 ? -15.773 -7.918 -1.224 1 96.88 154 GLY B N 1
ATOM 2883 C CA . GLY B 1 154 ? -17.078 -8.422 -1.58 1 96.88 154 GLY B CA 1
ATOM 2884 C C . GLY B 1 154 ? -17.672 -7.754 -2.809 1 96.88 154 GLY B C 1
ATOM 2885 O O . GLY B 1 154 ? -18.234 -8.422 -3.676 1 96.88 154 GLY B O 1
ATOM 2886 N N . ALA B 1 155 ? -17.484 -6.5 -2.914 1 95.5 155 ALA B N 1
ATOM 2887 C CA . ALA B 1 155 ? -17.953 -5.762 -4.082 1 95.5 155 ALA B CA 1
ATOM 2888 C C . ALA B 1 155 ? -17.156 -6.125 -5.328 1 95.5 155 ALA B C 1
ATOM 2890 O O . ALA B 1 155 ? -17.719 -6.312 -6.406 1 95.5 155 ALA B O 1
ATOM 2891 N N . ALA B 1 156 ? -15.883 -6.23 -5.164 1 96.19 156 ALA B N 1
ATOM 2892 C CA . ALA B 1 156 ? -15.008 -6.547 -6.285 1 96.19 156 ALA B CA 1
ATOM 2893 C C . ALA B 1 156 ? -15.344 -7.91 -6.879 1 96.19 156 ALA B C 1
ATOM 2895 O O . ALA B 1 156 ? -15.234 -8.109 -8.094 1 96.19 156 ALA B O 1
ATOM 2896 N N . LEU B 1 157 ? -15.805 -8.844 -6.059 1 96.94 157 LEU B N 1
ATOM 2897 C CA . LEU B 1 157 ? -16.109 -10.203 -6.496 1 96.94 157 LEU B CA 1
ATOM 2898 C C . LEU B 1 157 ? -17.234 -10.195 -7.527 1 96.94 157 LEU B C 1
ATOM 2900 O O . LEU B 1 157 ? -17.312 -11.078 -8.383 1 96.94 157 LEU B O 1
ATOM 2904 N N . HIS B 1 158 ? -18.062 -9.156 -7.477 1 96.19 158 HIS B N 1
ATOM 2905 C CA . HIS B 1 158 ? -19.156 -9.07 -8.422 1 96.19 158 HIS B CA 1
ATOM 2906 C C . HIS B 1 158 ? -18.672 -8.672 -9.812 1 96.19 158 HIS B C 1
ATOM 2908 O O . HIS B 1 158 ? -19.406 -8.789 -10.797 1 96.19 158 HIS B O 1
ATOM 2914 N N . LEU B 1 159 ? -17.5 -8.273 -9.875 1 95.5 159 LEU B N 1
ATOM 2915 C CA . LEU B 1 159 ? -16.922 -7.859 -11.156 1 95.5 159 LEU B CA 1
ATOM 2916 C C . LEU B 1 159 ? -16.062 -8.977 -11.75 1 95.5 159 LEU B C 1
ATOM 2918 O O . LEU B 1 159 ? -15.438 -8.789 -12.789 1 95.5 159 LEU B O 1
ATOM 2922 N N . ALA B 1 160 ? -16 -10.156 -11.094 1 96.69 160 ALA B N 1
ATOM 2923 C CA . ALA B 1 160 ? -15.211 -11.281 -11.586 1 96.69 160 ALA B CA 1
ATOM 2924 C C . ALA B 1 160 ? -15.742 -11.773 -12.93 1 96.69 160 ALA B C 1
ATOM 2926 O O . ALA B 1 160 ? -16.953 -11.828 -13.148 1 96.69 160 ALA B O 1
ATOM 2927 N N . PRO B 1 161 ? -14.875 -12.125 -13.773 1 96.12 161 PRO B N 1
ATOM 2928 C CA . PRO B 1 161 ? -1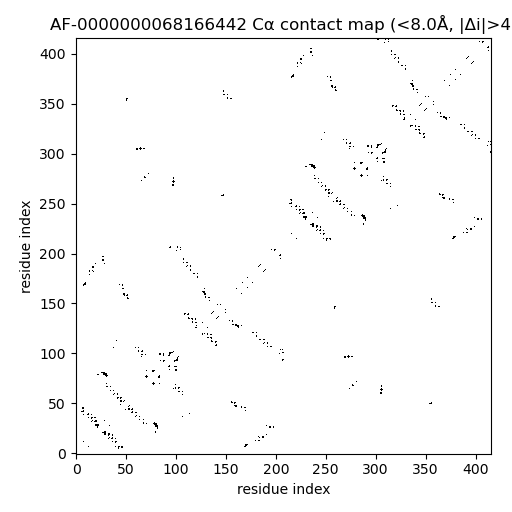5.305 -12.656 -15.07 1 96.12 161 PRO B CA 1
ATOM 2929 C C . PRO B 1 161 ? -15.922 -14.047 -14.969 1 96.12 161 PRO B C 1
ATOM 2931 O O . PRO B 1 161 ? -15.742 -14.734 -13.961 1 96.12 161 PRO B O 1
ATOM 2934 N N . ASP B 1 162 ? -16.609 -14.359 -16.078 1 95.38 162 ASP B N 1
ATOM 2935 C CA . ASP B 1 162 ? -17.094 -15.734 -16.234 1 95.38 162 ASP B CA 1
ATOM 2936 C C . ASP B 1 162 ? -15.938 -16.719 -16.219 1 95.38 162 ASP B C 1
ATOM 2938 O O . ASP B 1 162 ? -14.852 -16.422 -16.734 1 95.38 162 ASP B O 1
ATOM 2942 N N . ARG B 1 163 ? -16.281 -17.891 -15.672 1 94.06 163 ARG B N 1
ATOM 2943 C CA . ARG B 1 163 ? -15.258 -18.922 -15.508 1 94.06 163 ARG B CA 1
ATOM 2944 C C . ARG B 1 163 ? -14.586 -19.234 -16.828 1 94.06 163 ARG B C 1
ATOM 2946 O O . ARG B 1 163 ? -13.352 -19.25 -16.922 1 94.06 163 ARG B O 1
ATOM 2953 N N . ASN B 1 164 ? -15.375 -19.469 -17.891 1 92.19 164 ASN B N 1
ATOM 2954 C CA . ASN B 1 164 ? -14.812 -19.859 -19.172 1 92.19 164 ASN B CA 1
ATOM 2955 C C . ASN B 1 164 ? -13.969 -18.734 -19.781 1 92.19 164 ASN B C 1
ATOM 2957 O O . ASN B 1 164 ? -12.906 -18.984 -20.344 1 92.19 164 ASN B O 1
ATOM 2961 N N . LYS B 1 165 ? -14.422 -17.578 -19.625 1 92.19 165 LYS B N 1
ATOM 2962 C CA . LYS B 1 165 ? -13.672 -16.438 -20.109 1 92.19 165 LYS B CA 1
ATOM 2963 C C . LYS B 1 165 ? -12.367 -16.25 -19.344 1 92.19 165 LYS B C 1
ATOM 2965 O O . LYS B 1 165 ? -11.328 -15.969 -19.938 1 92.19 165 LYS B O 1
ATOM 2970 N N . PHE B 1 166 ? -12.477 -16.453 -18.109 1 94.06 166 PHE B N 1
ATOM 2971 C CA . PHE B 1 166 ? -11.297 -16.328 -17.266 1 94.06 166 PHE B CA 1
ATOM 2972 C C . PHE B 1 166 ? -10.258 -17.375 -17.625 1 94.06 166 PHE B C 1
ATOM 2974 O O . PHE B 1 166 ? -9.094 -17.047 -17.875 1 94.06 166 PHE B O 1
ATOM 2981 N N . LEU B 1 167 ? -10.641 -18.594 -17.688 1 89.81 167 LEU B N 1
ATOM 2982 C CA . LEU B 1 167 ? -9.719 -19.688 -17.984 1 89.81 167 LEU B CA 1
ATOM 2983 C C . LEU B 1 167 ? -9.117 -19.531 -19.375 1 89.81 167 LEU B C 1
ATOM 2985 O O . LEU B 1 167 ? -7.941 -19.828 -19.594 1 89.81 167 LEU B O 1
ATOM 2989 N N . ALA B 1 168 ? -9.914 -19.062 -20.297 1 89.94 168 ALA B N 1
ATOM 2990 C CA . ALA B 1 168 ? -9.406 -18.797 -21.641 1 89.94 168 ALA B CA 1
ATOM 2991 C C . ALA B 1 168 ? -8.336 -17.719 -21.625 1 89.94 168 ALA B C 1
ATOM 2993 O O . ALA B 1 168 ? -7.305 -17.844 -22.281 1 89.94 168 ALA B O 1
ATOM 2994 N N . LYS B 1 169 ? -8.516 -16.703 -20.812 1 89.94 169 LYS B N 1
ATOM 2995 C CA . LYS B 1 169 ? -7.547 -15.625 -20.688 1 89.94 169 LYS B CA 1
ATOM 2996 C C . LYS B 1 169 ? -6.234 -16.109 -20.094 1 89.94 169 LYS B C 1
ATOM 2998 O O . LYS B 1 169 ? -5.164 -15.609 -20.422 1 89.94 169 LYS B O 1
ATOM 3003 N N . LEU B 1 170 ? -6.367 -17.078 -19.25 1 90.62 170 LEU B N 1
ATOM 3004 C CA . LEU B 1 170 ? -5.184 -17.625 -18.594 1 90.62 170 LEU B CA 1
ATOM 3005 C C . LEU B 1 170 ? -4.402 -18.516 -19.547 1 90.62 170 LEU B C 1
ATOM 3007 O O . LEU B 1 170 ? -3.246 -18.859 -19.281 1 90.62 170 LEU B O 1
ATOM 3011 N N . GLY B 1 171 ? -5.062 -18.859 -20.594 1 89.88 171 GLY B N 1
ATOM 3012 C CA . GLY B 1 171 ? -4.438 -19.781 -21.531 1 89.88 171 GLY B CA 1
ATOM 3013 C C . GLY B 1 171 ? -4.391 -21.203 -21.031 1 89.88 171 GLY B C 1
ATOM 3014 O O . GLY B 1 171 ? -3.438 -21.938 -21.312 1 89.88 171 GLY B O 1
ATOM 3015 N N . VAL B 1 172 ? -5.402 -21.547 -20.344 1 88.94 172 VAL B N 1
ATOM 3016 C CA . VAL B 1 172 ? -5.434 -22.891 -19.766 1 88.94 172 VAL B CA 1
ATOM 3017 C C . VAL B 1 172 ? -5.902 -23.891 -20.812 1 88.94 172 VAL B C 1
ATOM 3019 O O . VAL B 1 172 ? -6.891 -23.656 -21.516 1 88.94 172 VAL B O 1
ATOM 3022 N N . ASP B 1 173 ? -5.152 -24.922 -21 1 90.69 173 ASP B N 1
ATOM 3023 C CA . ASP B 1 173 ? -5.574 -26.109 -21.734 1 90.69 173 ASP B CA 1
ATOM 3024 C C . ASP B 1 173 ? -6.273 -27.094 -20.797 1 90.69 173 ASP B C 1
ATOM 3026 O O . ASP B 1 173 ? -5.625 -27.734 -19.969 1 90.69 173 ASP B O 1
ATOM 3030 N N . MET B 1 174 ? -7.543 -27.219 -21.031 1 87.06 174 MET B N 1
ATOM 3031 C CA . MET B 1 174 ? -8.352 -28.047 -20.125 1 87.06 174 MET B CA 1
ATOM 3032 C C . MET B 1 174 ? -7.879 -29.484 -20.141 1 87.06 174 MET B C 1
ATOM 3034 O O . MET B 1 174 ? -8.07 -30.219 -19.156 1 87.06 174 MET B O 1
ATOM 3038 N N . ASP B 1 175 ? -7.172 -29.906 -21.172 1 91.12 175 ASP B N 1
ATOM 3039 C CA . ASP B 1 175 ? -6.648 -31.266 -21.25 1 91.12 175 ASP B CA 1
ATOM 3040 C C . ASP B 1 175 ? -5.422 -31.438 -20.359 1 91.12 175 ASP B C 1
ATOM 3042 O O . ASP B 1 175 ? -4.996 -32.562 -20.094 1 91.12 175 ASP B O 1
ATOM 3046 N N . LYS B 1 176 ? -4.895 -30.344 -19.844 1 91.94 176 LYS B N 1
ATOM 3047 C CA . LYS B 1 176 ? -3.682 -30.375 -19.031 1 91.94 176 LYS B CA 1
ATOM 3048 C C . LYS B 1 176 ? -3.953 -29.891 -17.609 1 91.94 176 LYS B C 1
ATOM 3050 O O . LYS B 1 176 ? -3.027 -29.516 -16.891 1 91.94 176 LYS B O 1
ATOM 3055 N N . LYS B 1 177 ? -5.125 -29.844 -17.234 1 87.31 177 LYS B N 1
ATOM 3056 C CA . LYS B 1 177 ? -5.508 -29.234 -15.961 1 87.31 177 LYS B CA 1
ATOM 3057 C C . LYS B 1 177 ? -4.84 -29.969 -14.797 1 87.31 177 LYS B C 1
ATOM 3059 O O . LYS B 1 177 ? -4.312 -29.328 -13.883 1 87.31 177 LYS B O 1
ATOM 3064 N N . ASP B 1 178 ? -4.871 -31.312 -14.891 1 89.69 178 ASP B N 1
ATOM 3065 C CA . ASP B 1 178 ? -4.262 -32.094 -13.82 1 89.69 178 ASP B CA 1
ATOM 3066 C C . ASP B 1 178 ? -2.758 -31.844 -13.742 1 89.69 178 ASP B C 1
ATOM 3068 O O . ASP B 1 178 ? -2.191 -31.766 -12.648 1 89.69 178 ASP B O 1
ATOM 3072 N N . GLU B 1 179 ? -2.195 -31.734 -14.812 1 94.5 179 GLU B N 1
ATOM 3073 C CA . GLU B 1 179 ? -0.769 -31.438 -14.859 1 94.5 179 GLU B CA 1
ATOM 3074 C C . GLU B 1 179 ? -0.48 -30.047 -14.266 1 94.5 179 GLU B C 1
ATOM 3076 O O . GLU B 1 179 ? 0.474 -29.891 -13.5 1 94.5 179 GLU B O 1
ATOM 3081 N N . TYR B 1 180 ? -1.268 -29.109 -14.609 1 93.19 180 TYR B N 1
ATOM 3082 C CA . TYR B 1 180 ? -1.1 -27.766 -14.07 1 93.19 180 TYR B CA 1
ATOM 3083 C C . TYR B 1 180 ? -1.171 -27.766 -12.547 1 93.19 180 TYR B C 1
ATOM 3085 O O . TYR B 1 180 ? -0.315 -27.188 -11.883 1 93.19 180 TYR B O 1
ATOM 3093 N N . LEU B 1 181 ? -2.162 -28.438 -12.047 1 92.81 181 LEU B N 1
ATOM 3094 C CA . LEU B 1 181 ? -2.357 -28.453 -10.602 1 92.81 181 LEU B CA 1
ATOM 3095 C C . LEU B 1 181 ? -1.186 -29.141 -9.906 1 92.81 181 LEU B C 1
ATOM 3097 O O . LEU B 1 181 ? -0.753 -28.719 -8.836 1 92.81 181 LEU B O 1
ATOM 3101 N N . SER B 1 182 ? -0.761 -30.219 -10.469 1 95.81 182 SER B N 1
ATOM 3102 C CA . SER B 1 182 ? 0.39 -30.922 -9.906 1 95.81 182 SER B CA 1
ATOM 3103 C C . SER B 1 182 ? 1.62 -30.016 -9.875 1 95.81 182 SER B C 1
ATOM 3105 O O . SER B 1 182 ? 2.336 -29.984 -8.875 1 95.81 182 SER B O 1
ATOM 3107 N N . ARG B 1 183 ? 1.835 -29.328 -10.898 1 96.62 183 ARG B N 1
ATOM 3108 C CA . ARG B 1 183 ? 2.979 -28.422 -10.984 1 96.62 183 ARG B CA 1
ATOM 3109 C C . ARG B 1 183 ? 2.848 -27.281 -9.984 1 96.62 183 ARG B C 1
ATOM 3111 O O . ARG B 1 183 ? 3.838 -26.859 -9.383 1 96.62 183 ARG B O 1
ATOM 3118 N N . ILE B 1 184 ? 1.646 -26.828 -9.781 1 96.19 184 ILE B N 1
ATOM 3119 C CA . ILE B 1 184 ? 1.399 -25.781 -8.805 1 96.19 184 ILE B CA 1
ATOM 3120 C C . ILE B 1 184 ? 1.728 -26.281 -7.402 1 96.19 184 ILE B C 1
ATOM 3122 O O . ILE B 1 184 ? 2.436 -25.625 -6.641 1 96.19 184 ILE B O 1
ATOM 3126 N N . GLU B 1 185 ? 1.294 -27.453 -7.074 1 96.94 185 GLU B N 1
ATOM 3127 C CA . GLU B 1 185 ? 1.484 -27.984 -5.73 1 96.94 185 GLU B CA 1
ATOM 3128 C C . GLU B 1 185 ? 2.949 -28.328 -5.477 1 96.94 185 GLU B C 1
ATOM 3130 O O . GLU B 1 185 ? 3.439 -28.172 -4.352 1 96.94 185 GLU B O 1
ATOM 3135 N N . THR B 1 186 ? 3.658 -28.703 -6.48 1 97.81 186 THR B N 1
ATOM 3136 C CA . THR B 1 186 ? 5.047 -29.109 -6.289 1 97.81 186 THR B CA 1
ATOM 3137 C C . THR B 1 186 ? 5.984 -27.906 -6.383 1 97.81 186 THR B C 1
ATOM 3139 O O . THR B 1 186 ? 7.18 -28.031 -6.102 1 97.81 186 THR B O 1
ATOM 3142 N N . SER B 1 187 ? 5.48 -26.797 -6.789 1 98.31 187 SER B N 1
ATOM 3143 C CA . SER B 1 187 ? 6.289 -25.578 -6.812 1 98.31 187 SER B CA 1
ATOM 3144 C C . SER B 1 187 ? 5.758 -24.547 -5.828 1 98.31 187 SER B C 1
ATOM 3146 O O . SER B 1 187 ? 6.199 -24.5 -4.676 1 98.31 187 SER B O 1
ATOM 3148 N N . LEU B 1 188 ? 4.641 -23.953 -6.164 1 98.56 188 LEU B N 1
ATOM 3149 C CA . LEU B 1 188 ? 4.051 -22.922 -5.305 1 98.56 188 LEU B CA 1
ATOM 3150 C C . LEU B 1 188 ? 3.678 -23.5 -3.945 1 98.56 188 LEU B C 1
ATOM 3152 O O . LEU B 1 188 ? 3.904 -22.875 -2.912 1 98.56 188 LEU B O 1
ATOM 3156 N N . GLY B 1 189 ? 3.062 -24.641 -3.967 1 98.5 189 GLY B N 1
ATOM 3157 C CA . GLY B 1 189 ? 2.713 -25.281 -2.713 1 98.5 189 GLY B CA 1
ATOM 3158 C C . GLY B 1 189 ? 3.904 -25.484 -1.794 1 98.5 189 GLY B C 1
ATOM 3159 O O . GLY B 1 189 ? 3.838 -25.156 -0.606 1 98.5 189 GLY B O 1
ATOM 3160 N N . VAL B 1 190 ? 4.926 -25.984 -2.318 1 98.44 190 VAL B N 1
ATOM 3161 C CA . VAL B 1 190 ? 6.145 -26.234 -1.556 1 98.44 190 VAL B CA 1
ATOM 3162 C C . VAL B 1 190 ? 6.723 -24.906 -1.057 1 98.44 190 VAL B C 1
ATOM 3164 O O . VAL B 1 190 ? 7.113 -24.797 0.108 1 98.44 190 VAL B O 1
ATOM 3167 N N . THR B 1 191 ? 6.777 -23.938 -1.932 1 98.75 191 THR B N 1
ATOM 3168 C CA . THR B 1 191 ? 7.281 -22.609 -1.561 1 98.75 191 THR B CA 1
ATOM 3169 C C . THR B 1 191 ? 6.48 -22.031 -0.398 1 98.75 191 THR B C 1
ATOM 3171 O O . THR B 1 191 ? 7.051 -21.594 0.599 1 98.75 191 THR B O 1
ATOM 3174 N N . CYS B 1 192 ? 5.195 -22.094 -0.506 1 98.75 192 CYS B N 1
ATOM 3175 C CA . CYS B 1 192 ? 4.328 -21.578 0.555 1 98.75 192 CYS B CA 1
ATOM 3176 C C . CYS B 1 192 ? 4.59 -22.312 1.865 1 98.75 192 CYS B C 1
ATOM 3178 O O . CYS B 1 192 ? 4.781 -21.688 2.906 1 98.75 192 CYS B O 1
ATOM 3180 N N . ASP B 1 193 ? 4.641 -23.609 1.778 1 98.75 193 ASP B N 1
ATOM 3181 C CA . ASP B 1 193 ? 4.812 -24.406 2.986 1 98.75 193 ASP B CA 1
ATOM 3182 C C . ASP B 1 193 ? 6.137 -24.094 3.676 1 98.75 193 ASP B C 1
ATOM 3184 O O . ASP B 1 193 ? 6.188 -23.938 4.898 1 98.75 193 ASP B O 1
ATOM 3188 N N . ARG B 1 194 ? 7.16 -23.984 2.896 1 98.75 194 ARG B N 1
ATOM 3189 C CA . ARG B 1 194 ? 8.477 -23.688 3.453 1 98.75 194 ARG B CA 1
ATOM 3190 C C . ARG B 1 194 ? 8.492 -22.297 4.09 1 98.75 194 ARG B C 1
ATOM 3192 O O . ARG B 1 194 ? 9.008 -22.125 5.199 1 98.75 194 ARG B O 1
ATOM 3199 N N . MET B 1 195 ? 7.902 -21.375 3.422 1 98.88 195 MET B N 1
ATOM 3200 C CA . MET B 1 195 ? 7.918 -20.016 3.93 1 98.88 195 MET B CA 1
ATOM 3201 C C . MET B 1 195 ? 7.086 -19.891 5.203 1 98.88 195 MET B C 1
ATOM 3203 O O . MET B 1 195 ? 7.52 -19.281 6.18 1 98.88 195 MET B O 1
ATOM 3207 N N . TYR B 1 196 ? 5.945 -20.484 5.223 1 98.75 196 TYR B N 1
ATOM 3208 C CA . TYR B 1 196 ? 5.094 -20.438 6.406 1 98.75 196 TYR B CA 1
ATOM 3209 C C . TYR B 1 196 ? 5.75 -21.156 7.578 1 98.75 196 TYR B C 1
ATOM 3211 O O . TYR B 1 196 ? 5.66 -20.719 8.719 1 98.75 196 TYR B O 1
ATOM 3219 N N . ALA B 1 197 ? 6.371 -22.25 7.273 1 98.81 197 ALA B N 1
ATOM 3220 C CA . ALA B 1 197 ? 7.066 -22.969 8.336 1 98.81 197 ALA B CA 1
ATOM 3221 C C . ALA B 1 197 ? 8.172 -22.125 8.945 1 98.81 197 ALA B C 1
ATOM 3223 O O . ALA B 1 197 ? 8.344 -22.094 10.164 1 98.81 197 ALA B O 1
ATOM 3224 N N . TYR B 1 198 ? 8.891 -21.469 8.109 1 98.88 198 TYR B N 1
ATOM 3225 C CA . TYR B 1 198 ? 9.969 -20.609 8.594 1 98.88 198 TYR B CA 1
ATOM 3226 C C . TYR B 1 198 ? 9.414 -19.484 9.453 1 98.88 198 TYR B C 1
ATOM 3228 O O . TYR B 1 198 ? 9.938 -19.203 10.531 1 98.88 198 TYR B O 1
ATOM 3236 N N . TYR B 1 199 ? 8.398 -18.844 8.969 1 98.81 199 TYR B N 1
ATOM 3237 C CA . TYR B 1 199 ? 7.812 -17.719 9.703 1 98.81 199 TYR B CA 1
ATOM 3238 C C . TYR B 1 199 ? 7.219 -18.188 11.031 1 98.81 199 TYR B C 1
ATOM 3240 O O . TYR B 1 199 ? 7.32 -17.484 12.039 1 98.81 199 TYR B O 1
ATOM 3248 N N . GLU B 1 200 ? 6.609 -19.344 11.039 1 98.75 200 GLU B N 1
ATOM 3249 C CA . GLU B 1 200 ? 6.07 -19.906 12.266 1 98.75 200 GLU B CA 1
ATOM 3250 C C . GLU B 1 200 ? 7.18 -20.203 13.273 1 98.75 200 GLU B C 1
ATOM 3252 O O . GLU B 1 200 ? 7.094 -19.812 14.438 1 98.75 200 GLU B O 1
ATOM 3257 N N . LYS B 1 201 ? 8.188 -20.844 12.828 1 98.56 201 LYS B N 1
ATOM 3258 C CA . LYS B 1 201 ? 9.305 -21.234 13.68 1 98.56 201 LYS B CA 1
ATOM 3259 C C . LYS B 1 201 ? 9.961 -20.016 14.328 1 98.56 201 LYS B C 1
ATOM 3261 O O . LYS B 1 201 ? 10.422 -20.094 15.469 1 98.56 201 LYS B O 1
ATOM 3266 N N . ASN B 1 202 ? 9.938 -18.906 13.633 1 98.44 202 ASN B N 1
ATOM 3267 C CA . ASN B 1 202 ? 10.648 -17.734 14.117 1 98.44 202 ASN B CA 1
ATOM 3268 C C . ASN B 1 202 ? 9.688 -16.703 14.711 1 98.44 202 ASN B C 1
ATOM 3270 O O . ASN B 1 202 ? 10.07 -15.555 14.953 1 98.44 202 ASN B O 1
ATOM 3274 N N . GLY B 1 203 ? 8.43 -17.031 14.906 1 97.88 203 GLY B N 1
ATOM 3275 C CA . GLY B 1 203 ? 7.465 -16.156 15.555 1 97.88 203 GLY B CA 1
ATOM 3276 C C . GLY B 1 203 ? 7.129 -14.938 14.727 1 97.88 203 GLY B C 1
ATOM 3277 O O . GLY B 1 203 ? 6.98 -13.836 15.273 1 97.88 203 GLY B O 1
ATOM 3278 N N . LEU B 1 204 ? 7.035 -15.086 13.406 1 98.38 204 LEU B N 1
ATOM 3279 C CA . LEU B 1 204 ? 6.875 -13.938 12.516 1 98.38 204 LEU B CA 1
ATOM 3280 C C . LEU B 1 204 ? 5.473 -13.898 11.922 1 98.38 204 LEU B C 1
ATOM 3282 O O . LEU B 1 204 ? 5.125 -12.953 11.211 1 98.38 204 LEU B O 1
ATOM 3286 N N . LEU B 1 205 ? 4.559 -14.789 12.25 1 97.94 205 LEU B N 1
ATOM 3287 C CA . LEU B 1 205 ? 3.234 -14.875 11.641 1 97.94 205 LEU B CA 1
ATOM 3288 C C . LEU B 1 205 ? 2.291 -13.836 12.234 1 97.94 205 LEU B C 1
ATOM 3290 O O . LEU B 1 205 ? 1.194 -13.617 11.711 1 97.94 205 LEU B O 1
ATOM 3294 N N . ASP B 1 206 ? 2.723 -13.133 13.281 1 95.25 206 ASP B N 1
ATOM 3295 C CA . ASP B 1 206 ? 1.868 -12.141 13.922 1 95.25 206 ASP B CA 1
ATOM 3296 C C . ASP B 1 206 ? 2.352 -10.719 13.633 1 95.25 206 ASP B C 1
ATOM 3298 O O . ASP B 1 206 ? 1.983 -9.781 14.336 1 95.25 206 ASP B O 1
ATOM 3302 N N . LEU B 1 207 ? 3.191 -10.695 12.656 1 94.44 207 LEU B N 1
ATOM 3303 C CA . LEU B 1 207 ? 3.615 -9.352 12.281 1 94.44 207 LEU B CA 1
ATOM 3304 C C . LEU B 1 207 ? 2.414 -8.484 11.906 1 94.44 207 LEU B C 1
ATOM 3306 O O . LEU B 1 207 ? 1.483 -8.961 11.25 1 94.44 207 LEU B O 1
ATOM 3310 N N . PRO B 1 208 ? 2.514 -7.316 12.32 1 84.31 208 PRO B N 1
ATOM 3311 C CA . PRO B 1 208 ? 1.343 -6.457 12.117 1 84.31 208 PRO B CA 1
ATOM 3312 C C . PRO B 1 208 ? 1.158 -6.043 10.664 1 84.31 208 PRO B C 1
ATOM 3314 O O . PRO B 1 208 ? 2.117 -6.055 9.891 1 84.31 208 PRO B O 1
#

Solvent-accessible surface area (backbone atoms only — not comparable to full-atom values): 21601 Å² total; per-residue (Å²): 125,81,76,71,78,86,73,46,38,50,67,58,42,48,51,33,39,62,53,46,40,58,52,91,95,48,64,35,40,27,35,65,38,45,48,55,29,50,51,43,53,35,30,48,34,54,66,48,28,58,80,49,28,42,69,58,31,50,51,52,43,38,46,48,22,50,42,48,53,56,23,67,64,39,46,82,65,24,46,27,45,44,43,41,37,52,49,28,54,75,67,70,38,36,72,43,74,56,16,56,45,29,43,47,51,54,53,48,44,51,50,49,28,51,53,45,27,55,48,45,50,65,76,32,86,81,55,43,41,39,54,28,49,49,54,23,37,59,71,51,48,43,86,78,45,57,72,58,56,49,50,47,50,57,57,27,42,74,55,44,46,55,43,68,60,40,42,54,59,35,60,63,52,80,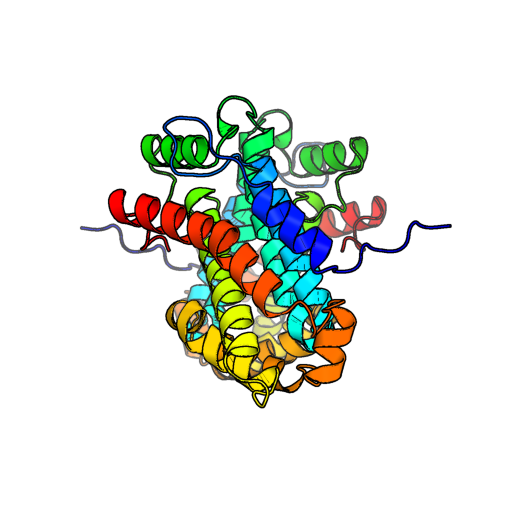92,44,46,70,59,51,51,52,51,42,48,71,22,48,44,46,52,48,51,38,40,51,49,49,31,55,76,67,70,48,78,74,50,111,126,80,78,72,79,86,72,48,39,50,67,57,42,50,51,33,38,60,53,46,42,58,52,90,95,48,64,34,40,27,35,66,38,43,48,55,27,50,51,42,52,35,31,47,34,55,65,48,28,59,80,50,28,43,67,57,30,50,49,52,43,38,46,48,22,48,42,47,54,56,21,67,64,40,46,82,65,22,48,27,45,44,43,43,38,52,49,27,54,77,66,71,38,34,71,43,73,56,17,56,45,29,42,47,52,54,52,48,44,51,50,50,28,52,54,45,27,54,47,44,50,64,76,33,86,82,54,43,41,39,55,28,49,48,55,24,37,60,71,50,50,44,86,77,45,58,71,57,55,48,51,46,50,57,56,26,43,74,55,44,45,54,45,70,60,39,42,54,60,33,60,61,52,80,92,42,45,68,58,51,52,51,52,42,48,70,22,49,43,45,52,49,51,38,41,52,49,50,31,53,76,69,70,49,78,75,50,111

Organism: Acanthamoeba castellanii (strain ATCC 30010 / Neff) (NCBI:txid1257118)

Secondary structure (DSSP, 8-state):
---------HHHHHHHHHT--B-TT-SSBBHHHHHHHHHHHHHHHHHH-HHHHHHHHHHHHHHHHHHHHHHHHSTTTTSBHHHHHHHHHHHT-TTSTT-HHHHHHHHHHHHHHHHHHHHHHHH-TT--HHHHHHHHHHHHTGGGS-HHHHHHHHHHHTTPPPHHHHHHHHT--GGGHHHHHHHHIIIIIHHHHHHHHHHHHTT-TT--/---------HHHHHHHHHT--B-TT-SSBBHHHHHHHHHHHHHHHHHH-HHHHHHHHHHHHHHHHHHHHHHHHSTTTTSBHHHHHHHHHHHT-TTSTT-HHHHHHHHHHHHHHHHHHHHHHHH-TT--HHHHHHHHHHHHTGGGS-HHHHHHHHHHHTTPPPHHHHHHHHT--GGGHHHHHHHHIIIIIHHHHHHHHHHHHTT-TT--

Radius of gyration: 22.58 Å; Cα contacts (8 Å, |Δi|>4): 524; chains: 2; bounding box: 47×64×64 Å

Foldseek 3Di:
DPPPPDAAALVVLLVLLQQFADDPPDLFTFLVSVLVNLLNVLNLQVLQDCVQRVVVSVLSVVLNVLLVVVCVVPVVQRRTLVSQCVVCVVVVNCQPPSRNLLSVLVVLLSLQLVLQLLVQCLVDVPDWSLRSNVVSCVPRPVVPDPPVVVVSNVVSSVSGDGPVSSCVSNVDDPVCSVVSNVSCCVRSVSNSVSVVVVCVVVVNNPRD/DPPPPDAAALVVLLVLLQQFADDPPDLFTFLVSVLVNLLNVLNLQVLQDCVQRVVVSVLSVVLNVLLVVVCVVPVVQRRTLVSQCVVCVVVVNCQPPSRNLLSVLVVLLSLQLVLQLLVQCLVDVPDWSLRSNVVSCVVRPVVPDPPVVVVSNVVSSVSGDGPVSSCVSNVDDPVCSVVSNVSCCVRSVSNSVSVVVVCVVVVNNPRD

pLDDT: mean 93.77, std 8.82, range [23.44, 98.88]

Nearest PDB structures (foldseek):
  5kdi-assembly2_B  TM=8.765E-01  e=4.368E-09  Homo sapiens
  4kbr-assembly6_F  TM=8.678E-01  e=2.023E-08  Mus musculus
  4nti-assembly2_B  TM=8.942E-01  e=5.804E-08  Arabidopsis thaliana
  4ntg-assembly2_B  TM=8.970E-01  e=1.311E-07  Arabidopsis thaliana
  2q52-assembly2_B  TM=8.896E-01  e=7.375E-08  Galdieria sulphuraria